Protein AF-A0A3L7S9Y6-F1 (afdb_monomer)

Nearest PDB structures (foldseek):
  5yhj-assembly3_B  TM=2.006E-01  e=3.283E+00  Exiguobacterium sp. AT1b

Structure (mmCIF, N/CA/C/O backbone):
data_AF-A0A3L7S9Y6-F1
#
_entry.id   AF-A0A3L7S9Y6-F1
#
loop_
_atom_site.group_PDB
_atom_site.id
_atom_site.type_symbol
_atom_site.label_atom_id
_atom_site.label_alt_id
_atom_site.label_comp_id
_atom_site.label_asym_id
_atom_site.label_entity_id
_atom_site.label_seq_id
_atom_site.pdbx_PDB_ins_code
_atom_site.Cartn_x
_atom_site.Cartn_y
_atom_site.Cartn_z
_atom_site.occupancy
_atom_site.B_iso_or_equiv
_atom_site.auth_seq_id
_atom_site.auth_comp_id
_atom_site.auth_asym_id
_atom_site.auth_atom_id
_atom_site.pdbx_PDB_model_num
ATOM 1 N N . MET A 1 1 ? 1.798 26.324 -40.124 1.00 35.78 1 MET A N 1
ATOM 2 C CA . MET A 1 1 ? 3.173 26.110 -39.622 1.00 35.78 1 MET A CA 1
ATOM 3 C C . MET A 1 1 ? 3.590 27.311 -38.788 1.00 35.78 1 MET A C 1
ATOM 5 O O . MET A 1 1 ? 3.974 28.330 -39.343 1.00 35.78 1 MET A O 1
ATOM 9 N N . ARG A 1 2 ? 3.425 27.235 -37.464 1.00 26.97 2 ARG A N 1
ATOM 10 C CA . ARG A 1 2 ? 3.984 28.208 -36.516 1.00 26.97 2 ARG A CA 1
ATOM 11 C C . ARG A 1 2 ? 5.085 27.487 -35.744 1.00 26.97 2 ARG A C 1
ATOM 13 O O . ARG A 1 2 ? 4.822 26.443 -35.160 1.00 26.97 2 ARG A O 1
ATOM 20 N N . MET A 1 3 ? 6.304 28.012 -35.828 1.00 28.44 3 MET A N 1
ATOM 21 C CA . MET A 1 3 ? 7.451 27.554 -35.048 1.00 28.44 3 MET A CA 1
ATOM 22 C C . MET A 1 3 ? 7.281 27.958 -33.578 1.00 28.44 3 MET A C 1
ATOM 24 O O . MET A 1 3 ? 6.786 29.046 -33.280 1.00 28.44 3 MET A O 1
ATOM 28 N N . ASN A 1 4 ? 7.676 27.049 -32.689 1.00 31.88 4 ASN A N 1
ATOM 29 C CA . ASN A 1 4 ? 7.602 27.158 -31.233 1.00 31.88 4 ASN A CA 1
ATOM 30 C C . ASN A 1 4 ? 8.774 28.027 -30.696 1.00 31.88 4 ASN A C 1
ATOM 32 O O . ASN A 1 4 ? 9.878 27.919 -31.230 1.00 31.88 4 ASN A O 1
ATOM 36 N N . PRO A 1 5 ? 8.596 28.871 -29.659 1.00 37.41 5 PRO A N 1
ATOM 37 C CA . PRO A 1 5 ? 9.524 29.958 -29.310 1.00 37.41 5 PRO A CA 1
ATOM 38 C C . PRO A 1 5 ? 10.652 29.589 -28.317 1.00 37.41 5 PRO A C 1
ATOM 40 O O . PRO A 1 5 ? 11.289 30.475 -27.750 1.00 37.41 5 PRO A O 1
ATOM 43 N N . THR A 1 6 ? 10.941 28.307 -28.083 1.00 41.50 6 THR A N 1
ATOM 44 C CA . THR A 1 6 ? 11.921 27.870 -27.064 1.00 41.50 6 THR A CA 1
ATOM 45 C C . THR A 1 6 ? 13.363 27.755 -27.570 1.00 41.50 6 THR A C 1
ATOM 47 O O . THR A 1 6 ? 14.294 27.776 -26.765 1.00 41.50 6 THR A O 1
ATOM 50 N N . SER A 1 7 ? 13.590 27.733 -28.887 1.00 39.91 7 SER A N 1
ATOM 51 C CA . SER A 1 7 ? 14.940 27.699 -29.478 1.00 39.91 7 SER A CA 1
ATOM 52 C C . SER A 1 7 ? 15.683 29.041 -29.399 1.00 39.91 7 SER A C 1
ATOM 54 O O . SER A 1 7 ? 16.900 29.087 -29.572 1.00 39.91 7 SER A O 1
ATOM 56 N N . ASP A 1 8 ? 14.973 30.137 -29.119 1.00 43.19 8 ASP A N 1
ATOM 57 C CA . ASP A 1 8 ? 15.518 31.497 -29.196 1.00 43.19 8 ASP A CA 1
ATOM 58 C C . ASP A 1 8 ? 16.109 31.989 -27.855 1.00 43.19 8 ASP A C 1
ATOM 60 O O . ASP A 1 8 ? 16.916 32.916 -27.817 1.00 43.19 8 ASP A O 1
ATOM 64 N N . LEU A 1 9 ? 15.787 31.335 -26.729 1.00 42.03 9 LEU A N 1
ATOM 65 C CA . LEU A 1 9 ? 16.342 31.685 -25.410 1.00 42.03 9 LEU A CA 1
ATOM 66 C C . LEU A 1 9 ? 17.759 31.128 -25.196 1.00 42.03 9 LEU A C 1
ATOM 68 O O . LEU A 1 9 ? 18.621 31.821 -24.653 1.00 42.03 9 LEU A O 1
ATOM 72 N N . VAL A 1 10 ? 18.024 29.913 -25.684 1.00 44.59 10 VAL A N 1
ATOM 73 C CA . VAL A 1 10 ? 19.332 29.244 -25.560 1.00 44.59 10 VAL A CA 1
ATOM 74 C C . VAL A 1 10 ? 20.379 29.924 -26.451 1.00 44.59 10 VAL A C 1
ATOM 76 O O . VAL A 1 10 ? 21.492 30.209 -26.004 1.00 44.59 10 VAL A O 1
ATOM 79 N N . ALA A 1 11 ? 19.997 30.312 -27.673 1.00 45.06 11 ALA A N 1
ATOM 80 C CA . ALA A 1 11 ? 20.862 31.062 -28.584 1.00 45.06 11 ALA A CA 1
ATOM 81 C C . ALA A 1 11 ? 21.240 32.455 -28.033 1.00 45.06 11 ALA A C 1
ATOM 83 O O . ALA A 1 11 ? 22.389 32.893 -28.156 1.00 45.06 11 ALA A O 1
ATOM 84 N N . ARG A 1 12 ? 20.308 33.139 -27.349 1.00 45.25 12 ARG A N 1
ATOM 85 C CA . ARG A 1 12 ? 20.535 34.474 -26.761 1.00 45.25 12 ARG A CA 1
ATOM 86 C C . ARG A 1 12 ? 21.432 34.454 -25.516 1.00 45.25 12 ARG A C 1
ATOM 88 O O . ARG A 1 12 ? 22.177 35.411 -25.293 1.00 45.25 12 ARG A O 1
ATOM 95 N N . LEU A 1 13 ? 21.411 33.375 -24.728 1.00 45.78 13 LEU A N 1
ATOM 96 C CA . LEU A 1 13 ? 22.311 33.174 -23.580 1.00 45.78 13 LEU A CA 1
ATOM 97 C C . LEU A 1 13 ? 23.755 32.866 -24.017 1.00 45.78 13 LEU A C 1
ATOM 99 O O . LEU A 1 13 ? 24.699 33.388 -23.419 1.00 45.78 13 LEU A O 1
ATOM 103 N N . CYS A 1 14 ? 23.934 32.107 -25.104 1.00 45.25 14 CYS A N 1
ATOM 104 C CA . CYS A 1 14 ? 25.250 31.831 -25.688 1.00 45.25 14 CYS A CA 1
ATOM 105 C C . CYS A 1 14 ? 25.898 33.073 -26.329 1.00 45.25 14 CYS A C 1
ATOM 107 O O . CYS A 1 14 ? 27.092 33.304 -26.131 1.00 45.25 14 CYS A O 1
ATOM 109 N N . TRP A 1 15 ? 25.135 33.931 -27.018 1.00 44.12 15 TRP A N 1
ATOM 110 C CA . TRP A 1 15 ? 25.693 35.147 -27.637 1.00 44.12 15 TRP A CA 1
ATOM 111 C C . TRP A 1 15 ? 26.084 36.215 -26.598 1.00 44.12 15 TRP A C 1
ATOM 113 O O . TRP A 1 15 ? 27.118 36.875 -26.726 1.00 44.12 15 TRP A O 1
ATOM 123 N N . ARG A 1 16 ? 25.325 36.344 -25.499 1.00 43.69 16 ARG A N 1
ATOM 124 C CA . ARG A 1 16 ? 25.662 37.268 -24.399 1.00 43.69 16 ARG A CA 1
ATOM 125 C C . ARG A 1 16 ? 27.013 36.958 -23.745 1.00 43.69 16 ARG A C 1
ATOM 127 O O . ARG A 1 16 ? 27.710 37.893 -23.360 1.00 43.69 16 ARG A O 1
ATOM 134 N N . ARG A 1 17 ? 27.418 35.683 -23.668 1.00 47.59 17 ARG A N 1
ATOM 135 C CA . ARG A 1 17 ? 28.743 35.283 -23.153 1.00 47.59 17 ARG A CA 1
ATOM 136 C C . ARG A 1 17 ? 29.891 35.665 -24.093 1.00 47.59 17 ARG A C 1
ATOM 138 O O . ARG A 1 17 ? 30.939 36.062 -23.600 1.00 47.59 17 ARG A O 1
ATOM 145 N N . LEU A 1 18 ? 29.680 35.628 -25.409 1.00 45.03 18 LEU A N 1
ATOM 146 C CA . LEU A 1 18 ? 30.677 36.043 -26.407 1.00 45.03 18 LEU A CA 1
ATOM 147 C C . LEU A 1 18 ? 30.878 37.571 -26.450 1.00 45.03 18 LEU A C 1
ATOM 149 O O . LEU A 1 18 ? 32.007 38.032 -26.576 1.00 45.03 18 LEU A O 1
ATOM 153 N N . LEU A 1 19 ? 29.818 38.366 -26.257 1.00 40.06 19 LEU A N 1
ATOM 154 C CA . LEU A 1 19 ? 29.904 39.839 -26.221 1.00 40.06 19 LEU A CA 1
ATOM 155 C C . LEU A 1 19 ? 30.495 40.399 -24.914 1.00 40.06 19 LEU A C 1
ATOM 157 O O . LEU A 1 19 ? 31.109 41.469 -24.916 1.00 40.06 19 LEU A O 1
ATOM 161 N N . MET A 1 20 ? 30.355 39.675 -23.800 1.00 38.38 20 MET A N 1
ATOM 162 C CA . MET A 1 20 ? 30.899 40.087 -22.498 1.00 38.38 20 MET A CA 1
ATOM 163 C C . MET A 1 20 ? 32.434 39.982 -22.438 1.00 38.38 20 MET A C 1
ATOM 165 O O . MET A 1 20 ? 33.064 40.685 -21.654 1.00 38.38 20 MET A O 1
ATOM 169 N N . TRP A 1 21 ? 33.044 39.166 -23.307 1.00 42.41 21 TRP A N 1
ATOM 170 C CA . TRP A 1 21 ? 34.502 39.036 -23.425 1.00 42.41 21 TRP A CA 1
ATOM 171 C C . TRP A 1 21 ? 35.139 40.147 -24.272 1.00 42.41 21 TRP A C 1
ATOM 173 O O . TRP A 1 21 ? 36.288 40.508 -24.040 1.00 42.41 21 TRP A O 1
ATOM 183 N N . SER A 1 22 ? 34.387 40.774 -25.181 1.00 40.03 22 SER A N 1
ATOM 184 C CA . SER A 1 22 ? 34.856 41.939 -25.949 1.00 40.03 22 SER A CA 1
ATOM 185 C C . SER A 1 22 ? 34.855 43.261 -25.162 1.00 40.03 22 SER A C 1
ATOM 187 O O . SER A 1 22 ? 35.551 44.193 -25.553 1.00 40.03 22 SER A O 1
ATOM 189 N N . LEU A 1 23 ? 34.126 43.357 -24.042 1.00 37.78 23 LEU A N 1
ATOM 190 C CA . LEU A 1 23 ? 34.050 44.576 -23.215 1.00 37.78 23 LEU A CA 1
ATOM 191 C C . LEU A 1 23 ? 35.080 44.630 -22.073 1.00 37.78 23 LEU A C 1
ATOM 193 O O . LEU A 1 23 ? 35.352 45.708 -21.551 1.00 37.78 23 LEU A O 1
ATOM 197 N N . ILE A 1 24 ? 35.702 43.503 -21.714 1.00 40.28 24 ILE A N 1
ATOM 198 C CA . ILE A 1 24 ? 36.736 43.451 -20.662 1.00 40.28 24 ILE A CA 1
ATOM 199 C C . ILE A 1 24 ? 38.117 43.880 -21.200 1.00 40.28 24 ILE A C 1
ATOM 201 O O . ILE A 1 24 ? 38.981 44.293 -20.432 1.00 40.28 24 ILE A O 1
ATOM 205 N N . ALA A 1 25 ? 38.308 43.917 -22.522 1.00 39.16 25 ALA A N 1
ATOM 206 C CA . ALA A 1 25 ? 39.548 44.392 -23.144 1.00 39.16 25 ALA A CA 1
ATOM 207 C C . ALA A 1 25 ? 39.765 45.924 -23.068 1.00 39.16 25 ALA A C 1
ATOM 209 O O . ALA A 1 25 ? 40.816 46.401 -23.489 1.00 39.16 25 ALA A O 1
ATOM 210 N N . ALA A 1 26 ? 38.813 46.705 -22.536 1.00 45.84 26 ALA A N 1
ATOM 211 C CA . ALA A 1 26 ? 38.890 48.173 -22.507 1.00 45.84 26 ALA A CA 1
ATOM 212 C C . ALA A 1 26 ? 39.155 48.793 -21.120 1.00 45.84 26 ALA A C 1
ATOM 214 O O . ALA A 1 26 ? 39.286 50.012 -21.022 1.00 45.84 26 ALA A O 1
ATOM 215 N N . ILE A 1 27 ? 39.267 48.004 -20.045 1.00 46.78 27 ILE A N 1
ATOM 216 C CA . ILE A 1 27 ? 39.585 48.530 -18.707 1.00 46.78 27 ILE A CA 1
ATOM 217 C C . ILE A 1 27 ? 40.810 47.792 -18.176 1.00 46.78 27 ILE A C 1
ATOM 219 O O . ILE A 1 27 ? 40.736 46.645 -17.744 1.00 46.78 27 ILE A O 1
ATOM 223 N N . GLY A 1 28 ? 41.958 48.466 -18.251 1.00 43.06 28 GLY A N 1
ATOM 224 C CA . GLY A 1 28 ? 43.256 47.965 -17.815 1.00 43.06 28 GLY A CA 1
ATOM 225 C C . GLY A 1 28 ? 43.322 47.722 -16.310 1.00 43.06 28 GLY A C 1
ATOM 226 O O . GLY A 1 28 ? 43.801 48.568 -15.561 1.00 43.06 28 GLY A O 1
ATOM 227 N N . ILE A 1 29 ? 42.903 46.535 -15.878 1.00 43.75 29 ILE A N 1
ATOM 228 C CA . ILE A 1 29 ? 43.299 45.957 -14.596 1.00 43.75 29 ILE A CA 1
ATOM 229 C C . ILE A 1 29 ? 43.938 44.607 -14.906 1.00 43.75 29 ILE A C 1
ATOM 231 O O . ILE A 1 29 ? 43.264 43.607 -15.145 1.00 43.75 29 ILE A O 1
ATOM 235 N N . ALA A 1 30 ? 45.269 44.598 -14.935 1.00 43.41 30 ALA A N 1
ATOM 236 C CA . ALA A 1 30 ? 46.061 43.385 -15.028 1.00 43.41 30 ALA A CA 1
ATOM 237 C C . ALA A 1 30 ? 45.921 42.586 -13.722 1.00 43.41 30 ALA A C 1
ATOM 239 O O . ALA A 1 30 ? 46.678 42.785 -12.775 1.00 43.41 30 ALA A O 1
ATOM 240 N N . VAL A 1 31 ? 44.948 41.676 -13.667 1.00 42.34 31 VAL A N 1
ATOM 241 C CA . VAL A 1 31 ? 44.981 40.541 -12.737 1.00 42.34 31 VAL A CA 1
ATOM 242 C C . VAL A 1 31 ? 45.580 39.364 -13.510 1.00 42.34 31 VAL A C 1
ATOM 244 O O . VAL A 1 31 ? 45.063 39.033 -14.582 1.00 42.34 31 VAL A O 1
ATOM 247 N N . PRO A 1 32 ? 46.670 38.734 -13.036 1.00 39.72 32 PRO A N 1
ATOM 248 C CA . PRO A 1 32 ? 47.328 37.660 -13.771 1.00 39.72 32 PRO A CA 1
ATOM 249 C C . PRO A 1 32 ? 46.360 36.482 -13.936 1.00 39.72 32 PRO A C 1
ATOM 251 O O . PRO A 1 32 ? 46.077 35.739 -13.001 1.00 39.72 32 PRO A O 1
ATOM 254 N N . SER A 1 33 ? 45.841 36.309 -15.152 1.00 41.88 33 SER A N 1
ATOM 255 C CA . SER A 1 33 ? 44.816 35.316 -15.506 1.00 41.88 33 SER A CA 1
ATOM 256 C C . SER A 1 33 ? 45.360 33.880 -15.642 1.00 41.88 33 SER A C 1
ATOM 258 O O . SER A 1 33 ? 44.719 33.031 -16.248 1.00 41.88 33 SER A O 1
ATOM 260 N N . GLY A 1 34 ? 46.542 33.588 -15.088 1.00 41.41 34 GLY A N 1
ATOM 261 C CA . GLY A 1 34 ? 47.220 32.293 -15.231 1.00 41.41 34 GLY A CA 1
ATOM 262 C C . GLY A 1 34 ? 46.903 31.253 -14.150 1.00 41.41 34 GLY A C 1
ATOM 263 O O . GLY A 1 34 ? 47.288 30.100 -14.303 1.00 41.41 34 GLY A O 1
ATOM 264 N N . MET A 1 35 ? 46.225 31.620 -13.055 1.00 38.75 35 MET A N 1
ATOM 265 C CA . MET A 1 35 ? 46.114 30.735 -11.880 1.00 38.75 35 MET A CA 1
ATOM 266 C C . MET A 1 35 ? 44.853 29.854 -11.844 1.00 38.75 35 MET A C 1
ATOM 268 O O . MET A 1 35 ? 44.887 28.791 -11.237 1.00 38.75 35 MET A O 1
ATOM 272 N N . PHE A 1 36 ? 43.758 30.235 -12.513 1.00 40.50 36 PHE A N 1
ATOM 273 C CA . PHE A 1 36 ? 42.481 29.507 -12.406 1.00 40.50 36 PHE A CA 1
ATOM 274 C C . PHE A 1 36 ? 42.288 28.385 -13.442 1.00 40.50 36 PHE A C 1
ATOM 276 O O . PHE A 1 36 ? 41.558 27.440 -13.167 1.00 40.50 36 PHE A O 1
ATOM 283 N N . VAL A 1 37 ? 42.966 28.432 -14.596 1.00 40.09 37 VAL A N 1
ATOM 284 C CA . VAL A 1 37 ? 42.868 27.375 -15.630 1.00 40.09 37 VAL A CA 1
ATOM 285 C C . VAL A 1 37 ? 43.693 26.134 -15.255 1.00 40.09 37 VAL A C 1
ATOM 287 O O . VAL A 1 37 ? 43.313 25.015 -15.585 1.00 40.09 37 VAL A O 1
ATOM 290 N N . ASN A 1 38 ? 44.785 26.309 -14.503 1.00 49.97 38 ASN A N 1
ATOM 291 C CA . ASN A 1 38 ? 45.705 25.218 -14.167 1.00 49.97 38 ASN A CA 1
ATOM 292 C C . ASN A 1 38 ? 45.172 24.263 -13.084 1.00 49.97 38 ASN A C 1
ATOM 294 O O . ASN A 1 38 ? 45.523 23.092 -13.083 1.00 49.97 38 ASN A O 1
ATOM 298 N N . VAL A 1 39 ? 44.309 24.732 -12.175 1.00 51.16 39 VAL A N 1
ATOM 299 C CA . VAL A 1 39 ? 43.845 23.925 -11.028 1.00 51.16 39 VAL A CA 1
ATOM 300 C C . VAL A 1 39 ? 42.870 22.821 -11.452 1.00 51.16 39 VAL A C 1
ATOM 302 O O . VAL A 1 39 ? 42.955 21.704 -10.953 1.00 51.16 39 VAL A O 1
ATOM 305 N N . GLN A 1 40 ? 41.967 23.098 -12.398 1.00 55.56 40 GLN A N 1
ATOM 306 C CA . GLN A 1 40 ? 40.968 22.116 -12.848 1.00 55.56 40 GLN A CA 1
ATOM 307 C C . GLN A 1 40 ? 41.560 21.038 -13.763 1.00 55.56 40 GLN A C 1
ATOM 309 O O . GLN A 1 40 ? 41.163 19.877 -13.670 1.00 55.56 40 GLN A O 1
ATOM 314 N N . ALA A 1 41 ? 42.515 21.405 -14.622 1.00 58.19 41 ALA A N 1
ATOM 315 C CA . ALA A 1 41 ? 43.235 20.445 -15.456 1.00 58.19 41 ALA A CA 1
ATOM 316 C C . ALA A 1 41 ? 44.076 19.486 -14.592 1.00 58.19 41 ALA A C 1
ATOM 318 O O . ALA A 1 41 ? 44.000 18.274 -14.778 1.00 58.19 41 ALA A O 1
ATOM 319 N N . ASP A 1 42 ? 44.776 20.022 -13.586 1.00 63.78 42 ASP A N 1
ATOM 320 C CA . ASP A 1 42 ? 45.610 19.256 -12.652 1.00 63.78 42 ASP A CA 1
ATOM 321 C C . ASP A 1 42 ? 44.775 18.324 -11.743 1.00 63.78 42 ASP A C 1
ATOM 323 O O . ASP A 1 42 ? 45.173 17.201 -11.434 1.00 63.78 42 ASP A O 1
ATOM 327 N N . GLU A 1 43 ? 43.564 18.729 -11.341 1.00 71.44 43 GLU A N 1
ATOM 328 C CA . GLU A 1 43 ? 42.650 17.862 -10.583 1.00 71.44 43 GLU A CA 1
ATOM 329 C C . GLU A 1 43 ? 42.056 16.729 -11.441 1.00 71.44 43 GLU A C 1
ATOM 331 O O . GLU A 1 43 ? 41.919 15.594 -10.973 1.00 71.44 43 GLU A O 1
ATOM 336 N N . HIS A 1 44 ? 41.714 17.012 -12.701 1.00 76.75 44 HIS A N 1
ATOM 337 C CA . HIS A 1 44 ? 41.204 16.005 -13.630 1.00 76.75 44 HIS A CA 1
ATOM 338 C C . HIS A 1 44 ? 42.272 14.960 -13.970 1.00 76.75 44 HIS A C 1
ATOM 340 O O . HIS A 1 44 ? 41.994 13.762 -13.920 1.00 76.75 44 HIS A O 1
ATOM 346 N N . GLU A 1 45 ? 43.502 15.398 -14.236 1.00 78.69 45 GLU A N 1
ATOM 347 C CA . GLU A 1 45 ? 44.636 14.517 -14.516 1.00 78.69 45 GLU A CA 1
ATOM 348 C C . GLU A 1 45 ? 44.918 13.572 -13.338 1.00 78.69 45 GLU A C 1
ATOM 350 O O . GLU A 1 45 ? 45.023 12.359 -13.526 1.00 78.69 45 GLU A O 1
ATOM 355 N N . LYS A 1 46 ? 44.898 14.087 -12.100 1.00 84.81 46 LYS A N 1
ATOM 356 C CA . LYS A 1 46 ? 45.031 13.266 -10.880 1.00 84.81 46 LYS A CA 1
ATOM 357 C C . LYS A 1 46 ? 43.914 12.233 -10.729 1.00 84.81 46 LYS A C 1
ATOM 359 O O . LYS A 1 46 ? 44.176 11.098 -10.329 1.00 84.81 46 LYS A O 1
ATOM 364 N N . LYS A 1 47 ? 42.669 12.603 -11.045 1.00 83.81 47 LYS A N 1
ATOM 365 C CA . LYS A 1 47 ? 41.516 11.688 -11.003 1.00 83.81 47 LYS A CA 1
ATOM 366 C C . LYS A 1 47 ? 41.637 10.581 -12.052 1.00 83.81 47 LYS A C 1
ATOM 368 O O . LYS A 1 47 ? 41.392 9.419 -11.734 1.00 83.81 47 LYS A O 1
ATOM 373 N N . VAL A 1 48 ? 42.058 10.920 -13.270 1.00 85.56 48 VAL A N 1
ATOM 374 C CA . VAL A 1 48 ? 42.310 9.949 -14.347 1.00 85.56 48 VAL A CA 1
ATOM 375 C C . VAL A 1 48 ? 43.434 8.992 -13.958 1.00 85.56 48 VAL A C 1
ATOM 377 O O . VAL A 1 48 ? 43.282 7.782 -14.108 1.00 85.56 48 VAL A O 1
ATOM 380 N N . GLU A 1 49 ? 44.523 9.497 -13.385 1.00 89.06 49 GLU A N 1
ATOM 381 C CA . GLU A 1 49 ? 45.650 8.661 -12.968 1.00 89.06 49 GLU A CA 1
ATOM 382 C C . GLU A 1 49 ? 45.278 7.712 -11.818 1.00 89.06 49 GLU A C 1
ATOM 384 O O . GLU A 1 49 ? 45.600 6.523 -11.841 1.00 89.06 49 GLU A O 1
ATOM 389 N N . SER A 1 50 ? 44.494 8.190 -10.847 1.00 89.50 50 SER A N 1
ATOM 390 C CA . SER A 1 50 ? 43.948 7.339 -9.784 1.00 89.50 50 SER A CA 1
ATOM 391 C C . SER A 1 50 ? 43.021 6.243 -10.326 1.00 89.50 50 SER A C 1
ATOM 393 O O . SER A 1 50 ? 43.032 5.116 -9.816 1.00 89.50 50 SER A O 1
ATOM 395 N N . TRP A 1 51 ? 42.233 6.549 -11.359 1.00 91.06 51 TRP A N 1
ATOM 396 C CA . TRP A 1 51 ? 41.338 5.589 -12.001 1.00 91.06 51 TRP A CA 1
ATOM 397 C C . TRP A 1 51 ? 42.107 4.500 -12.765 1.00 91.06 51 TRP A C 1
ATOM 399 O O . TRP A 1 51 ? 41.791 3.316 -12.619 1.00 91.06 51 TRP A O 1
ATOM 409 N N . LYS A 1 52 ? 43.168 4.875 -13.498 1.00 92.75 52 LYS A N 1
ATOM 410 C CA . LYS A 1 52 ? 44.092 3.936 -14.166 1.00 92.75 52 LYS A CA 1
ATOM 411 C C . LYS A 1 52 ? 44.762 3.000 -13.170 1.00 92.75 52 LYS A C 1
ATOM 413 O O . LYS A 1 52 ? 44.754 1.788 -13.358 1.00 92.75 52 LYS A O 1
ATOM 418 N N . LYS A 1 53 ? 45.281 3.551 -12.074 1.00 93.19 53 LYS A N 1
ATOM 419 C CA . LYS A 1 53 ? 45.922 2.760 -11.023 1.00 93.19 53 LYS A CA 1
ATOM 420 C C . LYS A 1 53 ? 44.958 1.738 -10.416 1.00 93.19 53 LYS A C 1
ATOM 422 O O . LYS A 1 53 ? 45.308 0.578 -10.230 1.00 93.19 53 LYS A O 1
ATOM 427 N N . THR A 1 54 ? 43.713 2.149 -10.170 1.00 92.56 54 THR A N 1
ATOM 428 C CA . THR A 1 54 ? 42.671 1.248 -9.653 1.00 92.56 54 THR A CA 1
ATOM 429 C C . THR A 1 54 ? 42.354 0.119 -10.637 1.00 92.56 54 THR A C 1
ATOM 431 O O . THR A 1 54 ? 42.151 -1.018 -10.206 1.00 92.56 54 THR A O 1
ATOM 434 N N . TYR A 1 55 ? 42.346 0.406 -11.943 1.00 93.50 55 TYR A N 1
ATOM 435 C CA . TYR A 1 55 ? 42.189 -0.621 -12.970 1.00 93.50 55 TYR A CA 1
ATOM 436 C C . TYR A 1 55 ? 43.287 -1.680 -12.868 1.00 93.50 55 TYR A C 1
ATOM 438 O O . TYR A 1 55 ? 42.986 -2.862 -12.734 1.00 93.50 55 TYR A O 1
ATOM 446 N N . GLU A 1 56 ? 44.546 -1.252 -12.882 1.00 94.62 56 GLU A N 1
ATOM 447 C CA . GLU A 1 56 ? 45.704 -2.149 -12.903 1.00 94.62 56 GLU A CA 1
ATOM 448 C C . GLU A 1 56 ? 45.817 -2.984 -11.623 1.00 94.62 56 GLU A C 1
ATOM 450 O O . GLU A 1 56 ? 46.099 -4.178 -11.685 1.00 94.62 56 GLU A O 1
ATOM 455 N N . GLU A 1 57 ? 45.547 -2.386 -10.461 1.00 93.19 57 GLU A N 1
ATOM 456 C CA . GLU A 1 57 ? 45.702 -3.056 -9.167 1.00 93.19 57 GLU A CA 1
ATOM 457 C C . GLU A 1 57 ? 44.529 -3.974 -8.806 1.00 93.19 57 GLU A C 1
ATOM 459 O O . GLU A 1 57 ? 44.725 -4.977 -8.118 1.00 93.19 57 GLU A O 1
ATOM 464 N N . LYS A 1 58 ? 43.300 -3.622 -9.209 1.00 92.06 58 LYS A N 1
ATOM 465 C CA . LYS A 1 58 ? 42.082 -4.282 -8.703 1.00 92.06 58 LYS A CA 1
ATOM 466 C C . LYS A 1 58 ? 41.234 -4.933 -9.782 1.00 92.06 58 LYS A C 1
ATOM 468 O O . LYS A 1 58 ? 40.655 -5.984 -9.530 1.00 92.06 58 LYS A O 1
ATOM 473 N N . ILE A 1 59 ? 41.137 -4.334 -10.966 1.00 93.69 59 ILE A N 1
ATOM 474 C CA . ILE A 1 59 ? 40.205 -4.789 -12.006 1.00 93.69 59 ILE A CA 1
ATOM 475 C C . ILE A 1 59 ? 40.876 -5.752 -12.976 1.00 93.69 59 ILE A C 1
ATOM 477 O O . ILE A 1 59 ? 40.327 -6.819 -13.246 1.00 93.69 59 ILE A O 1
ATOM 481 N N . LEU A 1 60 ? 42.076 -5.424 -13.451 1.00 92.81 60 LEU A N 1
ATOM 482 C CA . LEU A 1 60 ? 42.839 -6.261 -14.369 1.00 92.81 60 LEU A CA 1
ATOM 483 C C . LEU A 1 60 ? 43.052 -7.689 -13.822 1.00 92.81 60 LEU A C 1
ATOM 485 O O . LEU A 1 60 ? 42.757 -8.627 -14.563 1.00 92.81 60 LEU A O 1
ATOM 489 N N . PRO A 1 61 ? 43.392 -7.911 -12.532 1.00 93.19 61 PRO A N 1
ATOM 490 C CA . PRO A 1 61 ? 43.494 -9.266 -11.982 1.00 93.19 61 PRO A CA 1
ATOM 491 C C . PRO A 1 61 ? 42.176 -10.054 -12.029 1.00 93.19 61 PRO A C 1
ATOM 493 O O . PRO A 1 61 ? 42.174 -11.263 -12.258 1.00 93.19 61 PRO A O 1
ATOM 496 N N . ILE A 1 62 ? 41.035 -9.383 -11.831 1.00 91.06 62 ILE A N 1
ATOM 497 C CA . ILE A 1 62 ? 39.709 -10.014 -11.921 1.00 91.06 62 ILE A CA 1
ATOM 498 C C . ILE A 1 62 ? 39.420 -10.402 -13.374 1.00 91.06 62 ILE A C 1
ATOM 500 O O . ILE A 1 62 ? 38.976 -11.520 -13.636 1.00 91.06 62 ILE A O 1
ATOM 504 N N . VAL A 1 63 ? 39.701 -9.501 -14.318 1.00 89.94 63 VAL A N 1
ATOM 505 C CA . VAL A 1 63 ? 39.508 -9.717 -15.759 1.00 89.94 63 VAL A CA 1
ATOM 506 C C . VAL A 1 63 ? 40.356 -10.887 -16.251 1.00 89.94 63 VAL A C 1
ATOM 508 O O . VAL A 1 63 ? 39.852 -11.763 -16.956 1.00 89.94 63 VAL A O 1
ATOM 511 N N . GLU A 1 64 ? 41.619 -10.953 -15.837 1.00 89.31 64 GLU A N 1
ATOM 512 C CA . GLU A 1 64 ? 42.523 -12.051 -16.178 1.00 89.31 64 GLU A CA 1
ATOM 513 C C . GLU A 1 64 ? 42.064 -13.387 -15.594 1.00 89.31 64 GLU A C 1
ATOM 515 O O . GLU A 1 64 ? 42.096 -14.403 -16.286 1.00 89.31 64 GLU A O 1
ATOM 520 N N . ALA A 1 65 ? 41.575 -13.386 -14.353 1.00 87.12 65 ALA A N 1
ATOM 521 C CA . ALA A 1 65 ? 41.136 -14.602 -13.681 1.00 87.12 65 ALA A CA 1
ATOM 522 C C . ALA A 1 65 ? 39.767 -15.120 -14.154 1.00 87.12 65 ALA A C 1
ATOM 524 O O . ALA A 1 65 ? 39.500 -16.317 -14.034 1.00 87.12 65 ALA A O 1
ATOM 525 N N . ARG A 1 66 ? 38.867 -14.239 -14.615 1.00 86.75 66 ARG A N 1
ATOM 526 C CA . ARG A 1 66 ? 37.441 -14.570 -14.821 1.00 86.75 66 ARG A CA 1
ATOM 527 C C . ARG A 1 66 ? 36.925 -14.357 -16.239 1.00 86.75 66 ARG A C 1
ATOM 529 O O . ARG A 1 66 ? 35.970 -15.023 -16.620 1.00 86.75 66 ARG A O 1
ATOM 536 N N . CYS A 1 67 ? 37.532 -13.465 -17.017 1.00 86.25 67 CYS A N 1
ATOM 537 C CA . CYS A 1 67 ? 36.997 -13.058 -18.320 1.00 86.25 67 CYS A CA 1
ATOM 538 C C . CYS A 1 67 ? 37.851 -13.572 -19.486 1.00 86.25 67 CYS A C 1
ATOM 540 O O . CYS A 1 67 ? 37.325 -14.015 -20.505 1.00 86.25 67 CYS A O 1
ATOM 542 N N . VAL A 1 68 ? 39.176 -13.555 -19.330 1.00 86.50 68 VAL A N 1
ATOM 543 C CA . VAL A 1 68 ? 40.136 -13.864 -20.405 1.00 86.50 68 VAL A CA 1
ATOM 544 C C . VAL A 1 68 ? 40.005 -15.288 -20.954 1.00 86.50 68 VAL A C 1
ATOM 546 O O . VAL A 1 68 ? 40.302 -15.502 -22.124 1.00 86.50 68 VAL A O 1
ATOM 549 N N . GLN A 1 69 ? 39.511 -16.245 -20.164 1.00 81.38 69 GLN A N 1
ATOM 550 C CA . GLN A 1 69 ? 39.337 -17.631 -20.611 1.00 81.38 69 GLN A CA 1
ATOM 551 C C . GLN A 1 69 ? 38.438 -17.762 -21.858 1.00 81.38 69 GLN A C 1
ATOM 553 O O . GLN A 1 69 ? 38.688 -18.644 -22.676 1.00 81.38 69 GLN A O 1
ATOM 558 N N . CYS A 1 70 ? 37.426 -16.897 -22.010 1.00 82.25 70 CYS A N 1
ATOM 559 C CA . CYS A 1 70 ? 36.464 -16.935 -23.128 1.00 82.25 70 CYS A CA 1
ATOM 560 C C . CYS A 1 70 ? 36.574 -15.719 -24.071 1.00 82.25 70 CYS A C 1
ATOM 562 O O . CYS A 1 70 ? 35.970 -15.686 -25.138 1.00 82.25 70 CYS A O 1
ATOM 564 N N . HIS A 1 71 ? 37.348 -14.704 -23.685 1.00 86.56 71 HIS A N 1
ATOM 565 C CA . HIS A 1 71 ? 37.415 -13.404 -24.359 1.00 86.56 71 HIS A CA 1
ATOM 566 C C . HIS A 1 71 ? 38.863 -13.008 -24.700 1.00 86.56 71 HIS A C 1
ATOM 568 O O . HIS A 1 71 ? 39.260 -11.854 -24.525 1.00 86.56 71 HIS A O 1
ATOM 574 N N . ARG A 1 72 ? 39.682 -13.980 -25.128 1.00 81.81 72 ARG A N 1
ATOM 575 C CA . ARG A 1 72 ? 41.042 -13.768 -25.653 1.00 81.81 72 ARG A CA 1
ATOM 576 C C . ARG A 1 72 ? 41.414 -14.875 -26.652 1.00 81.81 72 ARG A C 1
ATOM 578 O O . ARG A 1 72 ? 41.206 -16.052 -26.370 1.00 81.81 72 ARG A O 1
ATOM 585 N N . GLY A 1 73 ? 42.035 -14.511 -27.777 1.00 71.69 73 GLY A N 1
ATOM 586 C CA . GLY A 1 73 ? 42.598 -15.459 -28.756 1.00 71.69 73 GLY A CA 1
ATOM 587 C C . GLY A 1 73 ? 41.598 -15.992 -29.793 1.00 71.69 73 GLY A C 1
ATOM 588 O O . GLY A 1 73 ? 40.656 -15.305 -30.161 1.00 71.69 73 GLY A O 1
ATOM 589 N N . ASP A 1 74 ? 41.800 -17.219 -30.283 1.00 59.97 74 ASP A N 1
ATOM 590 C CA . ASP A 1 74 ? 41.068 -17.757 -31.450 1.00 59.97 74 ASP A CA 1
ATOM 591 C C . ASP A 1 74 ? 39.615 -18.193 -31.156 1.00 59.97 74 ASP A C 1
ATOM 593 O O . ASP A 1 74 ? 38.873 -18.556 -32.068 1.00 59.97 74 ASP A O 1
ATOM 597 N N . LYS A 1 75 ? 39.190 -18.164 -29.886 1.00 58.97 75 LYS A N 1
ATOM 598 C CA . LYS A 1 75 ? 37.823 -18.481 -29.433 1.00 58.97 75 LYS A CA 1
ATOM 599 C C . LYS A 1 75 ? 37.221 -17.302 -28.667 1.00 58.97 75 LYS A C 1
ATOM 601 O O . LYS A 1 75 ? 36.937 -17.416 -27.481 1.00 58.97 75 LYS A O 1
ATOM 606 N N . ILE A 1 76 ? 37.085 -16.157 -29.331 1.00 68.94 76 ILE A N 1
ATOM 607 C CA . ILE A 1 76 ? 36.413 -14.989 -28.751 1.00 68.94 76 ILE A CA 1
ATOM 608 C C . ILE A 1 76 ? 34.900 -15.204 -28.798 1.00 68.94 76 ILE A C 1
ATOM 610 O O . ILE A 1 76 ? 34.295 -15.195 -29.871 1.00 68.94 76 ILE A O 1
ATOM 614 N N . GLU A 1 77 ? 34.277 -15.346 -27.632 1.00 63.69 77 GLU A N 1
ATOM 615 C CA . GLU A 1 77 ? 32.822 -15.299 -27.513 1.00 63.69 77 GLU A CA 1
ATOM 616 C C . GLU A 1 77 ? 32.333 -13.838 -27.515 1.00 63.69 77 GLU A C 1
ATOM 618 O O . GLU A 1 77 ? 32.932 -12.952 -26.901 1.00 63.69 77 GLU A O 1
ATOM 623 N N . GLY A 1 78 ? 31.254 -13.554 -28.252 1.00 63.34 78 GLY A N 1
ATOM 624 C CA . GLY A 1 78 ? 30.636 -12.220 -28.292 1.00 63.34 78 GLY A CA 1
ATOM 625 C C . GLY A 1 78 ? 31.489 -11.102 -28.912 1.00 63.34 78 GLY A C 1
ATOM 626 O O . GLY A 1 78 ? 31.243 -9.936 -28.612 1.00 63.34 78 GLY A O 1
ATOM 627 N N . GLU A 1 79 ? 32.490 -11.441 -29.736 1.00 71.62 79 GLU A N 1
ATOM 628 C CA . GLU A 1 79 ? 33.371 -10.501 -30.465 1.00 71.62 79 GLU A CA 1
ATOM 629 C C . GLU A 1 79 ? 34.130 -9.488 -29.578 1.00 71.62 79 GLU A C 1
ATOM 631 O O . GLU A 1 79 ? 34.642 -8.471 -30.054 1.00 71.62 79 GLU A O 1
ATOM 636 N N . PHE A 1 80 ? 34.248 -9.771 -28.277 1.00 81.31 80 PHE A N 1
ATOM 637 C CA . PHE A 1 80 ? 34.910 -8.900 -27.311 1.00 81.31 80 PHE A CA 1
ATOM 638 C C . PHE A 1 80 ? 36.214 -9.515 -26.799 1.00 81.31 80 PHE A C 1
ATOM 640 O O . PHE A 1 80 ? 36.209 -10.615 -26.251 1.00 81.31 80 PHE A O 1
ATOM 647 N N . ASP A 1 81 ? 37.326 -8.792 -26.951 1.00 86.25 81 ASP A N 1
ATOM 648 C CA . ASP A 1 81 ? 38.669 -9.267 -26.600 1.00 86.25 81 ASP A CA 1
ATOM 649 C C . ASP A 1 81 ? 39.307 -8.385 -25.519 1.00 86.25 81 ASP A C 1
ATOM 651 O O . ASP A 1 81 ? 39.704 -7.247 -25.786 1.00 86.25 81 ASP A O 1
ATOM 655 N N . PHE A 1 82 ? 39.442 -8.924 -24.302 1.00 86.19 82 PHE A N 1
ATOM 656 C CA . PHE A 1 82 ? 40.097 -8.223 -23.190 1.00 86.19 82 PHE A CA 1
ATOM 657 C C . PHE A 1 82 ? 41.619 -8.125 -23.363 1.00 86.19 82 PHE A C 1
ATOM 659 O O . PHE A 1 82 ? 42.263 -7.342 -22.668 1.00 86.19 82 PHE A O 1
ATOM 666 N N . GLY A 1 83 ? 42.220 -8.875 -24.295 1.00 82.19 83 GLY A N 1
ATOM 667 C CA . GLY A 1 83 ? 43.632 -8.741 -24.667 1.00 82.19 83 GLY A CA 1
ATOM 668 C C . GLY A 1 83 ? 44.001 -7.353 -25.199 1.00 82.19 83 GLY A C 1
ATOM 669 O O . GLY A 1 83 ? 45.167 -6.971 -25.145 1.00 82.19 83 GLY A O 1
ATOM 670 N N . LYS A 1 84 ? 43.012 -6.567 -25.639 1.00 85.56 84 LYS A N 1
ATOM 671 C CA . LYS A 1 84 ? 43.190 -5.188 -26.116 1.00 85.56 84 LYS A CA 1
ATOM 672 C C . LYS A 1 84 ? 43.380 -4.163 -24.993 1.00 85.56 84 LYS A C 1
ATOM 674 O O . LYS A 1 84 ? 43.719 -3.021 -25.294 1.00 85.56 84 LYS A O 1
ATOM 679 N N . PHE A 1 85 ? 43.192 -4.554 -23.728 1.00 89.75 85 PHE A N 1
ATOM 680 C CA . PHE A 1 85 ? 43.225 -3.638 -22.582 1.00 89.75 85 PHE A CA 1
ATOM 681 C C . PHE A 1 85 ? 44.288 -4.013 -21.526 1.00 89.75 85 PHE A C 1
ATOM 683 O O . PHE A 1 85 ? 43.948 -4.263 -20.369 1.00 89.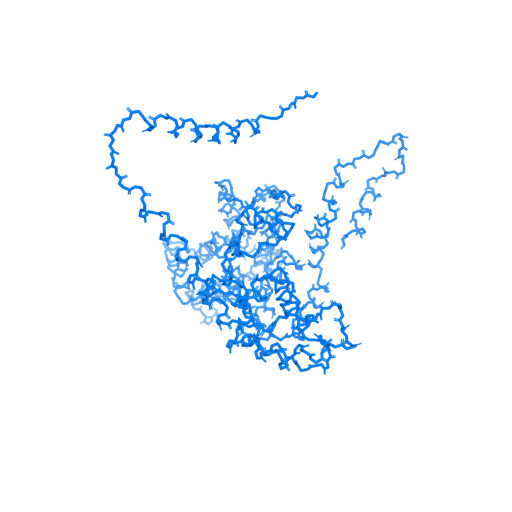75 85 PHE A O 1
ATOM 690 N N . PRO A 1 86 ? 45.585 -4.092 -21.874 1.00 88.31 86 PRO A N 1
ATOM 691 C CA . PRO A 1 86 ? 46.615 -4.593 -20.960 1.00 88.31 86 PRO A CA 1
ATOM 692 C C . PRO A 1 86 ? 46.999 -3.625 -19.825 1.00 88.31 86 PRO A C 1
ATOM 694 O O . PRO A 1 86 ? 47.765 -4.011 -18.949 1.00 88.31 86 PRO A O 1
ATOM 697 N N . ASN A 1 87 ? 46.540 -2.370 -19.841 1.00 91.25 87 ASN A N 1
ATOM 698 C CA . ASN A 1 87 ? 46.923 -1.352 -18.853 1.00 91.25 87 ASN A CA 1
ATOM 699 C C . ASN A 1 87 ? 45.835 -0.284 -18.649 1.00 91.25 87 ASN A C 1
ATOM 701 O O . ASN A 1 87 ? 44.865 -0.205 -19.408 1.00 91.25 87 ASN A O 1
ATOM 705 N N . GLY A 1 88 ? 46.008 0.569 -17.640 1.00 87.50 88 GLY A N 1
ATOM 706 C CA . GLY A 1 88 ? 45.046 1.610 -17.291 1.00 87.50 88 GLY A CA 1
ATOM 707 C C . GLY A 1 88 ? 44.782 2.594 -18.428 1.00 87.50 88 GLY A C 1
ATOM 708 O O . GLY A 1 88 ? 43.641 3.008 -18.616 1.00 87.50 88 GLY A O 1
ATOM 709 N N . GLN A 1 89 ? 45.793 2.924 -19.239 1.00 87.81 89 GLN A N 1
ATOM 710 C CA . GLN A 1 89 ? 45.614 3.832 -20.377 1.00 87.81 89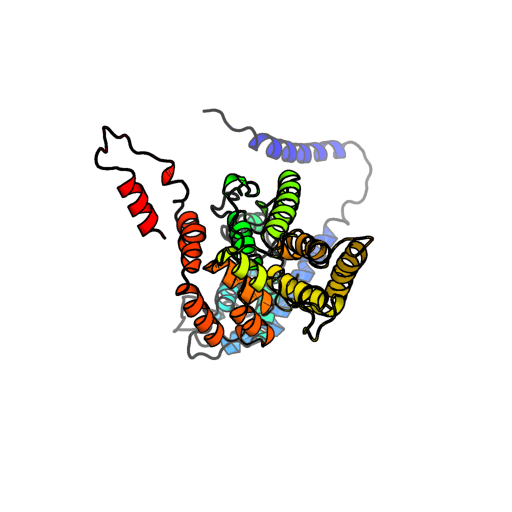 GLN A CA 1
ATOM 711 C C . GLN A 1 89 ? 44.661 3.241 -21.422 1.00 87.81 89 GLN A C 1
ATOM 713 O O . GLN A 1 89 ? 43.688 3.885 -21.801 1.00 87.81 89 GLN A O 1
ATOM 718 N N . SER A 1 90 ? 44.874 1.982 -21.806 1.00 89.44 90 SER A N 1
ATOM 719 C CA . SER A 1 90 ? 43.983 1.285 -22.738 1.00 89.44 90 SER A CA 1
ATOM 720 C C . SER A 1 90 ? 42.552 1.138 -22.204 1.00 89.44 90 SER A C 1
ATOM 722 O O . SER A 1 90 ? 41.603 1.105 -22.985 1.00 89.44 90 SER A O 1
ATOM 724 N N . ALA A 1 91 ? 42.373 1.095 -20.878 1.00 86.38 91 ALA A N 1
ATOM 725 C CA . ALA A 1 91 ? 41.052 1.101 -20.261 1.00 86.38 91 ALA A CA 1
ATOM 726 C C . ALA A 1 91 ? 40.371 2.478 -20.332 1.00 86.38 91 ALA A C 1
ATOM 728 O O . ALA A 1 91 ? 39.166 2.541 -20.577 1.00 86.38 91 ALA A O 1
ATOM 729 N N . VAL A 1 92 ? 41.129 3.571 -20.171 1.00 85.62 92 VAL A N 1
ATOM 730 C CA . VAL A 1 92 ? 40.620 4.947 -20.321 1.00 85.62 92 VAL A CA 1
ATOM 731 C C . VAL A 1 92 ? 40.141 5.182 -21.750 1.00 85.62 92 VAL A C 1
ATOM 733 O O . VAL A 1 92 ? 39.029 5.668 -21.955 1.00 85.62 92 VAL A O 1
ATOM 736 N N . ASP A 1 93 ? 40.957 4.787 -22.728 1.00 83.88 93 ASP A N 1
ATOM 737 C CA . ASP A 1 93 ? 40.677 4.983 -24.154 1.00 83.88 93 ASP A CA 1
ATOM 738 C C . ASP A 1 93 ? 39.443 4.186 -24.619 1.00 83.88 93 ASP A C 1
ATOM 740 O O . ASP A 1 93 ? 38.791 4.540 -25.600 1.00 83.88 93 ASP A O 1
ATOM 744 N N . ALA A 1 94 ? 39.095 3.123 -23.888 1.00 84.62 94 ALA A N 1
ATOM 745 C CA . ALA A 1 94 ? 37.983 2.227 -24.180 1.00 84.62 94 ALA A CA 1
ATOM 746 C C . ALA A 1 94 ? 36.856 2.299 -23.140 1.00 84.62 94 ALA A C 1
ATOM 748 O O . ALA A 1 94 ? 36.154 1.312 -22.918 1.00 84.62 94 ALA A O 1
ATOM 749 N N . GLY A 1 95 ? 36.662 3.442 -22.482 1.00 81.19 95 GLY A N 1
ATOM 750 C CA . GLY A 1 95 ? 35.705 3.544 -21.379 1.00 81.19 95 GLY A CA 1
ATOM 751 C C . GLY A 1 95 ? 34.270 3.097 -21.723 1.00 81.19 95 GLY A C 1
ATOM 752 O O . GLY A 1 95 ? 33.615 2.470 -20.893 1.00 81.19 95 GLY A O 1
ATOM 753 N N . ASP A 1 96 ? 33.807 3.312 -22.956 1.00 77.75 96 ASP A N 1
ATOM 754 C CA . ASP A 1 96 ? 32.468 2.889 -23.413 1.00 77.75 96 ASP A CA 1
ATOM 755 C C . ASP A 1 96 ? 32.365 1.358 -23.567 1.00 77.75 96 ASP A C 1
ATOM 757 O O . ASP A 1 96 ? 31.302 0.747 -23.426 1.00 77.75 96 ASP A O 1
ATOM 761 N N . ALA A 1 97 ? 33.490 0.693 -23.840 1.00 82.94 97 ALA A N 1
ATOM 762 C CA . ALA A 1 97 ? 33.571 -0.761 -23.821 1.00 82.94 97 ALA A CA 1
ATOM 763 C C . ALA A 1 97 ? 33.420 -1.294 -22.388 1.00 82.94 97 ALA A C 1
ATOM 765 O O . ALA A 1 97 ? 32.661 -2.237 -22.163 1.00 82.94 97 ALA A O 1
ATOM 766 N N . TRP A 1 98 ? 34.075 -0.653 -21.417 1.00 86.25 98 TRP A N 1
ATOM 767 C CA . TRP A 1 98 ? 33.994 -1.025 -20.001 1.00 86.25 98 TRP A CA 1
ATOM 768 C C . TRP A 1 98 ? 32.609 -0.800 -19.391 1.00 86.25 98 TRP A C 1
ATOM 770 O O . TRP A 1 98 ? 32.180 -1.592 -18.551 1.00 86.25 98 TRP A O 1
ATOM 780 N N . GLU A 1 99 ? 31.866 0.199 -19.864 1.00 80.75 99 GLU A N 1
ATOM 781 C CA . GLU A 1 99 ? 30.471 0.407 -19.473 1.00 80.75 99 GLU A CA 1
ATOM 782 C C . GLU A 1 99 ? 29.563 -0.752 -19.918 1.00 80.75 99 GLU A C 1
ATOM 784 O O . GLU A 1 99 ? 28.791 -1.290 -19.118 1.00 80.75 99 GLU A O 1
ATOM 789 N N . ARG A 1 100 ? 29.720 -1.226 -21.162 1.00 81.69 100 ARG A N 1
ATOM 790 C CA . ARG A 1 100 ? 28.996 -2.410 -21.658 1.00 81.69 100 ARG A CA 1
ATOM 791 C C . ARG A 1 100 ? 29.357 -3.673 -20.881 1.00 81.69 100 ARG A C 1
ATOM 793 O O . ARG A 1 100 ? 28.469 -4.460 -20.557 1.00 81.69 100 ARG A O 1
ATOM 800 N N . VAL A 1 101 ? 30.634 -3.860 -20.541 1.00 86.56 101 VAL A N 1
ATOM 801 C CA . VAL A 1 101 ? 31.078 -4.996 -19.714 1.00 86.56 101 VAL A CA 1
ATOM 802 C C . VAL A 1 101 ? 30.427 -4.940 -18.328 1.00 86.56 101 VAL A C 1
ATOM 804 O O . VAL A 1 101 ? 29.857 -5.935 -17.878 1.00 86.56 101 VAL A O 1
ATOM 807 N N . ALA A 1 102 ? 30.423 -3.773 -17.675 1.00 83.25 102 ALA A N 1
ATOM 808 C CA . ALA A 1 102 ? 29.759 -3.594 -16.384 1.00 83.25 102 ALA A CA 1
ATOM 809 C C . ALA A 1 102 ? 28.254 -3.891 -16.453 1.00 83.25 102 ALA A C 1
ATOM 811 O O . ALA A 1 102 ? 27.711 -4.488 -15.522 1.00 83.25 102 ALA A O 1
ATOM 812 N N . LYS A 1 103 ? 27.582 -3.531 -17.555 1.00 76.69 103 LYS A N 1
ATOM 813 C CA . LYS A 1 103 ? 26.162 -3.842 -1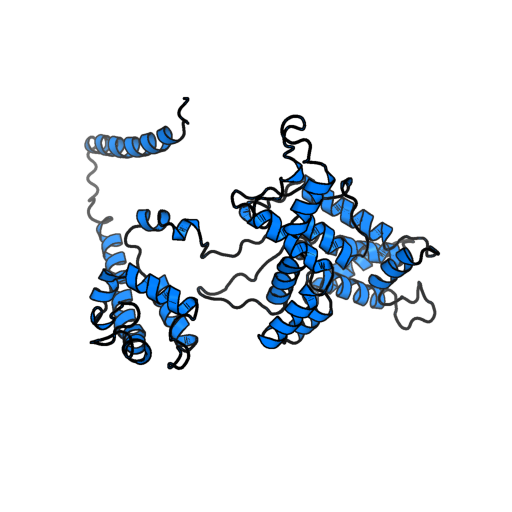7.783 1.00 76.69 103 LYS A CA 1
ATOM 814 C C . LYS A 1 103 ? 25.901 -5.350 -17.821 1.00 76.69 103 LYS A C 1
ATOM 816 O O . LYS A 1 103 ? 25.028 -5.822 -17.098 1.00 76.69 103 LYS A O 1
ATOM 821 N N . ARG A 1 104 ? 26.690 -6.113 -18.587 1.00 83.56 104 ARG A N 1
ATOM 822 C CA . ARG A 1 104 ? 26.558 -7.583 -18.678 1.00 83.56 104 ARG A CA 1
ATOM 823 C C . ARG A 1 104 ? 26.796 -8.276 -17.330 1.00 83.56 104 ARG A C 1
ATOM 825 O O . ARG A 1 104 ? 26.075 -9.209 -16.982 1.00 83.56 104 ARG A O 1
ATOM 832 N N . ILE A 1 105 ? 27.759 -7.785 -16.543 1.00 84.50 105 ILE A N 1
ATOM 833 C CA . ILE A 1 105 ? 28.021 -8.276 -15.177 1.00 84.50 105 ILE A CA 1
ATOM 834 C C . ILE A 1 105 ? 26.835 -7.971 -14.249 1.00 84.50 105 ILE A C 1
ATOM 836 O O . ILE A 1 105 ? 26.416 -8.835 -13.481 1.00 84.50 105 ILE A O 1
ATOM 840 N N . ARG A 1 106 ? 26.261 -6.762 -14.336 1.00 77.31 106 ARG A N 1
ATOM 841 C CA . ARG A 1 106 ? 25.129 -6.327 -13.499 1.00 77.31 106 ARG A CA 1
ATOM 842 C C . ARG A 1 106 ? 23.864 -7.142 -13.751 1.00 77.31 106 ARG A C 1
ATOM 844 O O . ARG A 1 106 ? 23.154 -7.469 -12.807 1.00 77.31 106 ARG A O 1
ATOM 851 N N . LEU A 1 107 ? 23.598 -7.472 -15.012 1.00 77.62 107 LEU A N 1
ATOM 852 C CA . LEU A 1 107 ? 22.452 -8.285 -15.424 1.00 77.62 107 LEU A CA 1
ATOM 853 C C . LEU A 1 107 ? 22.659 -9.789 -15.174 1.00 77.62 107 LEU A C 1
ATOM 855 O O . LEU A 1 107 ? 21.781 -10.582 -15.494 1.00 77.62 107 LEU A O 1
ATOM 859 N N . ASN A 1 108 ? 23.801 -10.189 -14.595 1.00 78.25 108 ASN A N 1
ATOM 860 C CA . ASN A 1 108 ? 24.211 -11.586 -14.425 1.00 78.25 108 ASN A CA 1
ATOM 861 C C . ASN A 1 108 ? 24.206 -12.391 -15.741 1.00 78.25 108 ASN A C 1
ATOM 863 O O . ASN A 1 108 ? 24.054 -13.609 -15.724 1.00 78.25 108 ASN A O 1
ATOM 867 N N . GLU A 1 109 ? 24.393 -11.722 -16.881 1.00 81.31 109 GLU A N 1
ATOM 868 C CA . GLU A 1 109 ? 24.525 -12.373 -18.192 1.00 81.31 109 GLU A CA 1
ATOM 869 C C . GLU A 1 109 ? 25.938 -12.934 -18.395 1.00 81.31 109 GLU A C 1
ATOM 871 O O . GLU A 1 109 ? 26.140 -13.852 -19.186 1.00 81.31 109 GLU A O 1
ATOM 876 N N . MET A 1 110 ? 26.916 -12.373 -17.676 1.00 84.56 110 MET A N 1
ATOM 877 C CA . MET A 1 110 ? 28.306 -12.815 -17.664 1.00 84.56 110 MET A CA 1
ATOM 878 C C . MET A 1 110 ? 28.787 -13.001 -16.219 1.00 84.56 110 MET A C 1
ATOM 880 O O . MET A 1 110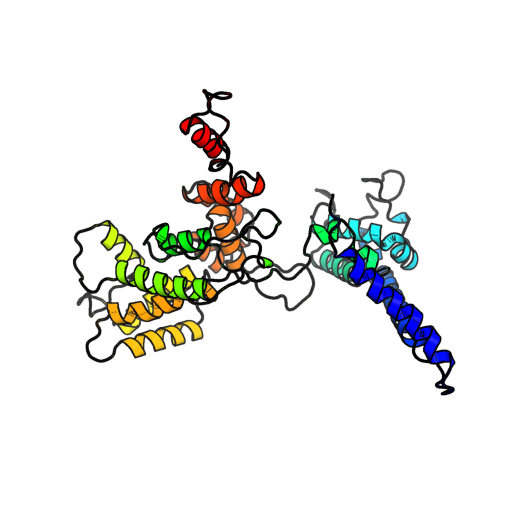 ? 28.565 -12.108 -15.393 1.00 84.56 110 MET A O 1
ATOM 884 N N . PRO A 1 111 ? 29.508 -14.092 -15.899 1.00 82.62 111 PRO A N 1
ATOM 885 C CA . PRO A 1 111 ? 29.902 -15.203 -16.784 1.00 82.62 111 PRO A CA 1
ATOM 886 C C . PRO A 1 111 ? 28.733 -16.141 -17.170 1.00 82.62 111 PRO A C 1
ATOM 888 O O . PRO A 1 111 ? 27.756 -16.209 -16.424 1.00 82.62 111 PRO A O 1
ATOM 891 N N . PRO A 1 112 ? 28.821 -16.881 -18.296 1.00 77.38 112 PRO A N 1
ATOM 892 C CA . PRO A 1 112 ? 27.777 -17.815 -18.723 1.00 77.38 112 PRO A CA 1
ATOM 893 C C . PRO A 1 112 ? 27.591 -18.970 -17.729 1.00 77.38 112 PRO A C 1
ATOM 895 O O . PRO A 1 112 ? 28.474 -19.279 -16.921 1.00 77.38 112 PRO A O 1
ATOM 898 N N . GLN A 1 113 ? 26.436 -19.640 -17.804 1.00 73.25 113 GLN A N 1
ATOM 899 C CA . GLN A 1 113 ? 26.136 -20.782 -16.938 1.00 73.25 113 GLN A CA 1
ATOM 900 C C . GLN A 1 113 ? 27.211 -21.873 -17.064 1.00 73.25 113 GLN A C 1
ATOM 902 O O . GLN A 1 113 ? 27.536 -22.318 -18.161 1.00 73.25 113 GLN A O 1
ATOM 907 N N . GLY A 1 114 ? 27.751 -22.311 -15.922 1.00 71.31 114 GLY A N 1
ATOM 908 C CA . GLY A 1 114 ? 28.810 -23.326 -15.848 1.00 71.31 114 GLY A CA 1
ATOM 909 C C . GLY A 1 114 ? 30.239 -22.775 -15.756 1.00 71.31 114 GLY A C 1
ATOM 910 O O . GLY A 1 114 ? 31.153 -23.546 -15.469 1.00 71.31 114 GLY A O 1
ATOM 911 N N . SER A 1 115 ? 30.440 -21.463 -15.921 1.00 77.12 115 SER A N 1
ATOM 912 C CA . SER A 1 115 ? 31.741 -20.806 -15.734 1.00 77.12 115 SER A CA 1
ATOM 913 C C . SER A 1 115 ? 31.943 -20.298 -14.297 1.00 77.12 115 SER A C 1
ATOM 915 O O . SER A 1 115 ? 30.966 -20.062 -13.580 1.00 77.12 115 SER A O 1
ATOM 917 N N . PRO A 1 116 ? 33.196 -20.095 -13.839 1.00 74.88 116 PRO A N 1
ATOM 918 C CA . PRO A 1 116 ? 33.461 -19.532 -12.517 1.00 74.88 116 PRO A CA 1
ATOM 919 C C . PRO A 1 116 ? 32.854 -18.129 -12.368 1.00 74.88 116 PRO A C 1
ATOM 921 O O . PRO A 1 116 ? 33.316 -17.179 -12.996 1.00 74.88 116 PRO A O 1
ATOM 924 N N . GLY A 1 117 ? 31.830 -18.000 -11.522 1.00 79.19 117 GLY A N 1
ATOM 925 C CA . GLY A 1 117 ? 31.144 -16.734 -11.269 1.00 79.19 117 GLY A CA 1
ATOM 926 C C . GLY A 1 117 ? 32.026 -15.676 -10.592 1.00 79.19 117 GLY A C 1
ATOM 927 O O . GLY A 1 117 ? 33.039 -15.979 -9.955 1.00 79.19 117 GLY A O 1
ATOM 928 N N . LEU A 1 118 ? 31.606 -14.417 -10.709 1.00 84.06 118 LEU A N 1
ATOM 929 C CA . LEU A 1 118 ? 32.136 -13.309 -9.911 1.00 84.06 118 LEU A CA 1
ATOM 930 C C . LEU A 1 118 ? 31.484 -13.322 -8.525 1.00 84.06 118 LEU A C 1
ATOM 932 O O . LEU A 1 118 ? 30.263 -13.463 -8.433 1.00 84.06 118 LEU A O 1
ATOM 936 N N . SER A 1 119 ? 32.270 -13.138 -7.461 1.00 84.00 119 SER A N 1
ATOM 937 C CA . SER A 1 119 ? 31.704 -12.905 -6.126 1.00 84.00 119 SER A CA 1
ATOM 938 C C . SER A 1 119 ? 31.044 -11.526 -6.044 1.00 84.00 119 SER A C 1
ATOM 940 O O . SER A 1 119 ? 31.389 -10.622 -6.808 1.00 84.00 119 SER A O 1
ATOM 942 N N . ASP A 1 120 ? 30.134 -11.332 -5.091 1.00 78.00 120 ASP A N 1
ATOM 943 C CA . ASP A 1 120 ? 29.465 -10.037 -4.898 1.00 78.00 120 ASP A CA 1
ATOM 944 C C . ASP A 1 120 ? 30.462 -8.907 -4.610 1.00 78.00 120 ASP A C 1
ATOM 946 O O . ASP A 1 120 ? 30.304 -7.794 -5.110 1.00 78.00 120 ASP A O 1
ATOM 950 N N . GLU A 1 121 ? 31.557 -9.208 -3.906 1.00 81.06 121 GLU A N 1
ATOM 951 C CA . GLU A 1 121 ? 32.637 -8.245 -3.675 1.00 81.06 121 GLU A CA 1
ATOM 952 C C . GLU A 1 121 ? 33.370 -7.879 -4.974 1.00 81.06 121 GLU A C 1
ATOM 954 O O . GLU A 1 121 ? 33.646 -6.706 -5.217 1.00 81.06 121 GLU A O 1
ATOM 959 N N . GLN A 1 122 ? 33.630 -8.848 -5.860 1.00 85.25 122 GLN A N 1
ATOM 960 C CA . GLN A 1 122 ? 34.244 -8.583 -7.168 1.00 85.25 122 GLN A CA 1
ATOM 961 C C . GLN A 1 122 ? 33.321 -7.754 -8.068 1.00 85.25 122 GLN A C 1
ATOM 963 O O . GLN A 1 122 ? 33.779 -6.803 -8.703 1.00 85.25 122 GLN A O 1
ATOM 968 N N . LYS A 1 123 ? 32.017 -8.063 -8.088 1.00 82.38 123 LYS A N 1
ATOM 969 C CA . LYS A 1 123 ? 31.010 -7.263 -8.804 1.00 82.38 123 LYS A CA 1
ATOM 970 C C . LYS A 1 123 ? 30.962 -5.837 -8.255 1.00 82.38 123 LYS A C 1
ATOM 972 O O . LYS A 1 123 ? 31.018 -4.878 -9.022 1.00 82.38 123 LYS A O 1
ATOM 977 N N . GLY A 1 124 ? 30.934 -5.690 -6.930 1.00 80.69 124 GLY A N 1
ATOM 978 C CA . GLY A 1 124 ? 30.953 -4.396 -6.253 1.00 80.69 124 GLY A CA 1
ATOM 979 C C . GLY A 1 124 ? 32.194 -3.568 -6.594 1.00 80.69 124 GLY A C 1
ATOM 980 O O . GLY A 1 124 ? 32.072 -2.388 -6.916 1.00 80.69 124 GLY A O 1
ATOM 981 N N . GLN A 1 125 ? 33.382 -4.179 -6.589 1.00 83.62 125 GLN A N 1
ATOM 982 C CA . GLN A 1 125 ? 34.630 -3.518 -6.990 1.00 83.62 125 GLN A CA 1
ATOM 983 C C . GLN A 1 125 ? 34.592 -3.049 -8.446 1.00 83.62 125 GLN A C 1
ATOM 985 O O . GLN A 1 125 ? 34.974 -1.913 -8.729 1.00 83.62 125 GLN A O 1
ATOM 990 N N . PHE A 1 126 ? 34.082 -3.888 -9.347 1.00 84.12 126 PHE A N 1
ATOM 991 C CA . PHE A 1 126 ? 33.961 -3.568 -10.765 1.00 84.12 126 PHE A CA 1
ATOM 992 C C . PHE A 1 126 ? 33.020 -2.384 -11.008 1.00 84.12 126 PHE A C 1
ATOM 994 O O . PHE A 1 126 ? 33.374 -1.439 -11.711 1.00 84.12 126 PHE A O 1
ATOM 1001 N N . HIS A 1 127 ? 31.842 -2.394 -10.377 1.00 81.56 127 HIS A N 1
ATOM 1002 C CA . HIS A 1 127 ? 30.869 -1.310 -10.503 1.00 81.56 127 HIS A CA 1
ATOM 1003 C C . HIS A 1 127 ? 31.390 0.004 -9.917 1.00 81.56 127 HIS A C 1
ATOM 1005 O O . HIS A 1 127 ? 31.363 1.013 -10.613 1.00 81.56 127 HIS A O 1
ATOM 1011 N N . ARG A 1 128 ? 31.967 -0.013 -8.706 1.00 83.12 128 ARG A N 1
ATOM 1012 C CA . ARG A 1 128 ? 32.557 1.190 -8.086 1.00 83.12 128 ARG A CA 1
ATOM 1013 C C . ARG A 1 128 ? 33.667 1.804 -8.939 1.00 83.12 128 ARG A C 1
ATOM 1015 O O . ARG A 1 128 ? 33.802 3.024 -8.989 1.00 83.12 128 ARG A O 1
ATOM 1022 N N . TRP A 1 129 ? 34.469 0.981 -9.611 1.00 88.62 129 TRP A N 1
ATOM 1023 C CA . TRP A 1 129 ? 35.515 1.481 -10.497 1.00 88.62 129 TRP A CA 1
ATOM 1024 C C . TRP A 1 129 ? 34.931 2.135 -11.757 1.00 88.62 129 TRP A C 1
ATOM 1026 O O . TRP A 1 129 ? 35.296 3.269 -12.063 1.00 88.62 129 TRP A O 1
ATOM 1036 N N . VAL A 1 130 ? 33.976 1.494 -12.442 1.00 86.38 130 VAL A N 1
ATOM 1037 C CA . VAL A 1 130 ? 33.324 2.092 -13.624 1.00 86.38 130 VAL A CA 1
ATOM 1038 C C . VAL A 1 130 ? 32.563 3.371 -13.261 1.00 86.38 130 VAL A C 1
ATOM 1040 O O . VAL A 1 130 ? 32.710 4.374 -13.953 1.00 86.38 130 VAL A O 1
ATOM 1043 N N . ASP A 1 131 ? 31.833 3.376 -12.143 1.00 78.69 131 ASP A N 1
ATOM 1044 C CA . ASP A 1 131 ? 31.062 4.538 -11.679 1.00 78.69 131 ASP A CA 1
ATOM 1045 C C . ASP A 1 131 ? 31.962 5.706 -11.216 1.00 78.69 131 ASP A C 1
ATOM 1047 O O . ASP A 1 131 ? 31.526 6.854 -11.206 1.00 78.69 131 ASP A O 1
ATOM 1051 N N . SER A 1 132 ? 33.231 5.450 -10.868 1.00 82.81 132 SER A N 1
ATOM 1052 C CA . SER A 1 132 ? 34.204 6.497 -10.502 1.00 82.81 132 SER A CA 1
ATOM 1053 C C . SER A 1 132 ? 35.017 7.043 -11.687 1.00 82.81 132 SER A C 1
ATOM 1055 O O . SER A 1 132 ? 35.944 7.831 -11.481 1.00 82.81 132 SER A O 1
ATOM 1057 N N . ARG A 1 133 ? 34.682 6.653 -12.930 1.00 83.94 133 ARG A N 1
ATOM 1058 C CA . ARG A 1 133 ? 35.328 7.154 -14.156 1.00 83.94 133 ARG A CA 1
ATOM 1059 C C . ARG A 1 133 ? 35.197 8.684 -14.248 1.00 83.94 133 ARG A C 1
ATOM 1061 O O . ARG A 1 133 ? 34.081 9.200 -14.241 1.00 83.94 133 ARG A O 1
ATOM 1068 N N . PRO A 1 134 ? 36.306 9.432 -14.391 1.00 79.25 134 PRO A N 1
ATOM 1069 C CA . PRO A 1 134 ? 36.246 10.879 -14.592 1.00 79.25 134 PRO A CA 1
ATOM 1070 C C . PRO A 1 134 ? 35.499 11.236 -15.888 1.00 79.25 134 PRO A C 1
ATOM 1072 O O . PRO A 1 134 ? 35.791 10.676 -16.945 1.00 79.25 134 PRO A O 1
ATOM 1075 N N . ASN A 1 135 ? 34.547 12.174 -15.810 1.00 66.69 135 ASN A N 1
ATOM 1076 C CA . ASN A 1 135 ? 33.724 12.603 -16.948 1.00 66.69 135 ASN A CA 1
ATOM 1077 C C . ASN A 1 135 ? 34.593 13.080 -18.123 1.00 66.69 135 ASN A C 1
ATOM 1079 O O . ASN A 1 135 ? 35.401 13.992 -17.949 1.00 66.69 135 ASN A O 1
ATOM 1083 N N . GLN A 1 136 ? 34.392 12.509 -19.315 1.00 59.75 136 GLN A N 1
ATOM 1084 C CA . GLN A 1 136 ? 35.108 12.929 -20.529 1.00 59.75 136 GLN A CA 1
ATOM 1085 C C . GLN A 1 136 ? 34.304 13.862 -21.442 1.00 59.75 136 GLN A C 1
ATOM 1087 O O . GLN A 1 136 ? 34.909 14.547 -22.257 1.00 59.75 136 GLN A O 1
ATOM 1092 N N . ASP A 1 137 ? 32.979 13.960 -21.295 1.00 58.44 137 ASP A N 1
ATOM 1093 C CA . ASP A 1 137 ? 32.171 14.945 -22.025 1.00 58.44 137 ASP A CA 1
ATOM 1094 C C . ASP A 1 137 ? 30.752 15.009 -21.428 1.00 58.44 137 ASP A C 1
ATOM 1096 O O . ASP A 1 137 ? 29.903 14.168 -21.731 1.00 58.44 137 ASP A O 1
ATOM 1100 N N . LEU A 1 138 ? 30.478 15.983 -20.550 1.00 51.38 138 LEU A N 1
ATOM 1101 C CA . LEU A 1 138 ? 29.157 16.134 -19.910 1.00 51.38 138 LEU A CA 1
ATOM 1102 C C . LEU A 1 138 ? 28.015 16.248 -20.939 1.00 51.38 138 LEU A C 1
ATOM 1104 O O . LEU A 1 138 ? 26.893 15.836 -20.661 1.00 51.38 138 LEU A O 1
ATOM 1108 N N . CYS A 1 139 ? 28.295 16.765 -22.139 1.00 53.09 139 CYS A N 1
ATOM 1109 C CA . CYS A 1 139 ? 27.296 16.930 -23.194 1.00 53.09 139 CYS A CA 1
ATOM 1110 C C . CYS A 1 139 ? 26.895 15.607 -23.866 1.00 53.09 139 CYS A C 1
ATOM 1112 O O . CYS A 1 139 ? 25.750 15.476 -24.286 1.00 53.09 139 CYS A O 1
ATOM 1114 N N . LYS A 1 140 ? 27.789 14.609 -23.940 1.00 52.34 140 LYS A N 1
ATOM 1115 C CA . LYS A 1 140 ? 27.438 13.255 -24.417 1.00 52.34 140 LYS A CA 1
ATOM 1116 C C . LYS A 1 140 ? 26.758 12.427 -23.333 1.00 52.34 140 LYS A C 1
ATOM 1118 O O . LYS A 1 140 ? 25.905 11.602 -23.635 1.00 52.34 140 LYS A O 1
ATOM 1123 N N . GLN A 1 141 ? 27.109 12.696 -22.078 1.00 48.94 141 GLN A N 1
ATOM 1124 C CA . GLN A 1 141 ? 26.535 12.057 -20.898 1.00 48.94 141 GLN A CA 1
ATOM 1125 C C . GLN A 1 141 ? 25.064 12.441 -20.669 1.00 48.94 141 GLN A C 1
ATOM 1127 O O . GLN A 1 141 ? 24.358 11.696 -20.015 1.00 48.94 141 GLN A O 1
ATOM 1132 N N . LEU A 1 142 ? 24.597 13.574 -21.208 1.00 47.66 142 LEU A N 1
ATOM 1133 C CA . LEU A 1 142 ? 23.191 14.007 -21.159 1.00 47.66 142 LEU A CA 1
ATOM 1134 C C . LEU A 1 142 ? 22.378 13.605 -22.406 1.00 47.66 142 LEU A C 1
ATOM 1136 O O . LEU A 1 142 ? 21.181 13.876 -22.464 1.00 47.66 142 LEU A O 1
ATOM 1140 N N . ALA A 1 143 ? 23.026 13.036 -23.427 1.00 39.59 143 ALA A N 1
ATOM 1141 C CA . ALA A 1 143 ? 22.451 12.842 -24.758 1.00 39.59 143 ALA A CA 1
ATOM 1142 C C . ALA A 1 143 ? 22.677 11.426 -25.319 1.00 39.59 143 ALA A C 1
ATOM 1144 O O . ALA A 1 143 ? 22.716 11.250 -26.537 1.00 39.59 143 ALA A O 1
ATOM 1145 N N . SER A 1 144 ? 22.841 10.415 -24.461 1.00 52.84 144 SER A N 1
ATOM 1146 C CA . SER A 1 144 ? 22.741 9.015 -24.887 1.00 52.84 144 SER A CA 1
ATOM 1147 C C . SER A 1 144 ? 21.313 8.501 -24.668 1.00 52.84 144 SER A C 1
ATOM 1149 O O . SER A 1 144 ? 20.653 8.898 -23.703 1.00 52.84 144 SER A O 1
ATOM 1151 N N . GLU A 1 145 ? 20.843 7.586 -25.525 1.00 46.59 145 GLU A N 1
ATOM 1152 C CA . GLU A 1 145 ? 19.542 6.897 -25.375 1.00 46.59 145 GLU A CA 1
ATOM 1153 C C . GLU A 1 145 ? 19.376 6.237 -23.988 1.00 46.59 145 GLU A C 1
ATOM 1155 O O . GLU A 1 145 ? 18.263 6.042 -23.500 1.00 46.59 145 GLU A O 1
ATOM 1160 N N . GLU A 1 146 ? 20.481 5.930 -23.303 1.00 43.38 146 GLU A N 1
ATOM 1161 C CA . GLU A 1 146 ? 20.486 5.306 -21.977 1.00 43.38 146 GLU A CA 1
ATOM 1162 C C . GLU A 1 146 ? 20.197 6.317 -20.850 1.00 43.38 146 GLU A C 1
ATOM 1164 O O . GLU A 1 146 ? 19.508 5.978 -19.889 1.00 43.38 146 GLU A O 1
ATOM 1169 N N . THR A 1 147 ? 20.601 7.586 -20.999 1.00 48.22 147 THR A N 1
ATOM 1170 C CA . THR A 1 147 ? 20.193 8.671 -20.077 1.00 48.22 147 THR A CA 1
ATOM 1171 C C . THR A 1 147 ? 18.751 9.139 -20.248 1.00 48.22 147 THR A C 1
ATOM 1173 O O . THR A 1 147 ? 18.244 9.859 -19.392 1.00 48.22 147 THR A O 1
ATOM 1176 N N . GLN A 1 148 ? 18.075 8.686 -21.305 1.00 45.56 148 GLN A N 1
ATOM 1177 C CA . GLN A 1 148 ? 16.634 8.865 -21.484 1.00 45.56 148 GLN A CA 1
ATOM 1178 C C . GLN A 1 148 ? 15.811 7.671 -20.972 1.00 45.56 148 GLN A C 1
ATOM 1180 O O . GLN A 1 148 ? 14.622 7.839 -20.742 1.00 45.56 148 GLN A O 1
ATOM 1185 N N . SER A 1 149 ? 16.407 6.484 -20.768 1.00 39.31 149 SER A N 1
ATOM 1186 C CA . SER A 1 149 ? 15.646 5.243 -20.506 1.00 39.31 149 SER A CA 1
ATOM 1187 C C . SER A 1 149 ? 15.957 4.513 -19.194 1.00 39.31 149 SER A C 1
ATOM 1189 O O . SER A 1 149 ? 15.188 3.638 -18.801 1.00 39.31 149 SER A O 1
ATOM 1191 N N . TRP A 1 150 ? 17.007 4.874 -18.450 1.00 39.34 150 TRP A N 1
ATOM 1192 C CA . TRP A 1 150 ? 17.247 4.300 -17.122 1.00 39.34 150 TRP A CA 1
ATOM 1193 C C . TRP A 1 150 ? 17.720 5.353 -16.128 1.00 39.34 150 TRP A C 1
ATOM 1195 O O . TRP A 1 150 ? 18.899 5.704 -16.076 1.00 39.34 150 TRP A O 1
ATOM 1205 N N . TYR A 1 151 ? 16.817 5.782 -15.249 1.00 39.78 151 TYR A N 1
ATOM 1206 C CA . TYR A 1 151 ? 17.188 6.456 -14.011 1.00 39.78 151 TYR A CA 1
ATOM 1207 C C . TYR A 1 151 ? 18.061 5.509 -13.163 1.00 39.78 151 TYR A C 1
ATOM 1209 O O . TYR A 1 151 ? 17.566 4.736 -12.345 1.00 39.78 151 TYR A O 1
ATOM 1217 N N . ARG A 1 152 ? 19.391 5.581 -13.319 1.00 43.91 152 ARG A N 1
ATOM 1218 C CA . ARG A 1 152 ? 20.335 5.284 -12.228 1.00 43.91 152 ARG A CA 1
ATOM 1219 C C . ARG A 1 152 ? 20.233 6.437 -11.233 1.00 43.91 152 ARG A C 1
ATOM 1221 O O . ARG A 1 152 ? 21.093 7.308 -11.176 1.00 43.91 152 ARG A O 1
ATOM 1228 N N . GLY A 1 153 ? 19.119 6.484 -10.522 1.00 52.41 153 GLY A N 1
ATOM 1229 C CA . GLY A 1 153 ? 18.787 7.541 -9.586 1.00 52.41 153 GLY A CA 1
ATOM 1230 C C . GLY A 1 153 ? 17.999 6.967 -8.427 1.00 52.41 153 GLY A C 1
ATOM 1231 O O . GLY A 1 153 ? 17.445 5.872 -8.519 1.00 52.41 153 GLY A O 1
ATOM 1232 N N . PHE A 1 154 ? 17.998 7.712 -7.328 1.00 56.44 154 PHE A N 1
ATOM 1233 C CA . PHE A 1 154 ? 17.136 7.479 -6.179 1.00 56.44 154 PHE A CA 1
ATOM 1234 C C . PHE A 1 154 ? 15.729 7.099 -6.650 1.00 56.44 154 PHE A C 1
ATOM 1236 O O . PHE A 1 154 ? 15.156 7.791 -7.494 1.00 56.44 154 PHE A O 1
ATOM 1243 N N . VAL A 1 155 ? 15.178 6.001 -6.126 1.00 67.19 155 VAL A N 1
ATOM 1244 C CA . VAL A 1 155 ? 13.759 5.704 -6.332 1.00 67.19 155 VAL A CA 1
ATOM 1245 C C . VAL A 1 155 ? 13.003 6.808 -5.613 1.00 67.19 155 VAL A C 1
ATOM 1247 O O . VAL A 1 155 ? 12.980 6.852 -4.383 1.00 67.19 155 VAL A O 1
ATOM 1250 N N . MET A 1 156 ? 12.461 7.751 -6.382 1.00 72.50 156 MET A N 1
ATOM 1251 C CA . MET A 1 156 ? 11.707 8.847 -5.801 1.00 72.50 156 MET A CA 1
ATOM 1252 C C . MET A 1 156 ? 10.507 8.275 -5.061 1.00 72.50 156 MET A C 1
ATOM 1254 O O . MET A 1 156 ? 9.759 7.452 -5.594 1.00 72.50 156 MET A O 1
ATOM 1258 N N . SER A 1 157 ? 10.350 8.705 -3.809 1.00 85.25 157 SER A N 1
ATOM 1259 C CA . SER A 1 157 ? 9.158 8.380 -3.038 1.00 85.25 157 SER A CA 1
ATOM 1260 C C . SER A 1 157 ? 7.942 8.854 -3.816 1.00 85.25 157 SER A C 1
ATOM 1262 O O . SER A 1 157 ? 7.903 9.993 -4.282 1.00 85.25 157 SER A O 1
ATOM 1264 N N . ARG A 1 158 ? 6.946 7.984 -3.944 1.00 90.75 158 ARG A N 1
ATOM 1265 C CA . ARG A 1 158 ? 5.717 8.299 -4.668 1.00 90.75 158 ARG A CA 1
ATOM 1266 C C . ARG A 1 158 ? 4.508 8.079 -3.791 1.00 90.75 158 ARG A C 1
ATOM 1268 O O . ARG A 1 158 ? 4.523 7.226 -2.905 1.00 90.75 158 ARG A O 1
ATOM 1275 N N . ARG A 1 159 ? 3.442 8.818 -4.062 1.00 94.00 159 ARG A N 1
ATOM 1276 C CA . ARG A 1 159 ? 2.131 8.523 -3.492 1.00 94.00 159 ARG A CA 1
ATOM 1277 C C . ARG A 1 159 ? 1.607 7.191 -4.048 1.00 94.00 159 ARG A C 1
ATOM 1279 O O . ARG A 1 159 ? 2.008 6.772 -5.137 1.00 94.00 159 ARG A O 1
ATOM 1286 N N . LEU A 1 160 ? 0.716 6.527 -3.319 1.00 95.62 160 LEU A N 1
ATOM 1287 C CA . LEU A 1 160 ? -0.168 5.522 -3.914 1.00 95.62 160 LEU A CA 1
ATOM 1288 C C . LEU A 1 160 ? -1.003 6.193 -5.002 1.00 95.62 160 LEU A C 1
ATOM 1290 O O . LEU A 1 160 ? -1.509 7.283 -4.752 1.00 95.62 160 LEU A O 1
ATOM 1294 N N . THR A 1 161 ? -1.183 5.569 -6.162 1.00 94.50 161 THR A N 1
ATOM 1295 C CA . THR A 1 161 ? -2.118 6.091 -7.175 1.00 94.50 161 THR A CA 1
ATOM 1296 C C . THR A 1 161 ? -3.561 6.076 -6.647 1.00 94.50 161 THR A C 1
ATOM 1298 O O . THR A 1 161 ? -3.844 5.425 -5.642 1.00 94.50 161 THR A O 1
ATOM 1301 N N . GLN A 1 162 ? -4.502 6.769 -7.290 1.00 94.31 162 GLN A N 1
ATOM 1302 C CA . GLN A 1 162 ? -5.933 6.743 -6.966 1.00 94.31 162 GLN A CA 1
ATOM 1303 C C . GLN A 1 162 ? -6.434 5.293 -6.876 1.00 94.31 162 GLN A C 1
ATOM 1305 O O . GLN A 1 162 ? -7.054 4.909 -5.882 1.00 94.31 162 GLN A O 1
ATOM 1310 N N . THR A 1 163 ? -6.078 4.460 -7.862 1.00 94.06 163 THR A N 1
ATOM 1311 C CA . THR A 1 163 ? -6.422 3.033 -7.881 1.00 94.06 163 THR A CA 1
ATOM 1312 C C . THR A 1 163 ? -5.759 2.255 -6.748 1.00 94.06 163 THR A C 1
ATOM 1314 O O . THR A 1 163 ? -6.437 1.491 -6.059 1.00 94.06 163 THR A O 1
ATOM 1317 N N . GLU A 1 164 ? -4.459 2.452 -6.513 1.00 96.81 164 GLU A N 1
ATOM 1318 C CA . GLU A 1 164 ? -3.764 1.774 -5.414 1.00 96.81 164 GLU A CA 1
ATOM 1319 C C . GLU A 1 164 ? -4.320 2.180 -4.045 1.00 96.81 164 GLU A C 1
ATOM 1321 O O . GLU A 1 164 ? -4.493 1.330 -3.176 1.00 96.81 164 GLU A O 1
ATOM 1326 N N . TYR A 1 165 ? -4.647 3.460 -3.854 1.00 97.31 165 TYR A N 1
ATOM 1327 C CA . TYR A 1 165 ? -5.253 3.988 -2.635 1.00 97.31 165 TYR A CA 1
ATOM 1328 C C . TYR A 1 165 ? -6.642 3.386 -2.404 1.00 97.31 165 TYR A C 1
ATOM 1330 O O . TYR A 1 165 ? -6.909 2.861 -1.324 1.00 97.31 165 TYR A O 1
ATOM 1338 N N . ARG A 1 166 ? -7.508 3.380 -3.424 1.00 96.88 166 ARG A N 1
ATOM 1339 C CA . ARG A 1 166 ? -8.839 2.755 -3.366 1.00 96.88 166 ARG A CA 1
ATOM 1340 C C . ARG A 1 166 ? -8.763 1.280 -2.981 1.00 96.88 166 ARG A C 1
ATOM 1342 O O . ARG A 1 166 ? -9.465 0.833 -2.072 1.00 96.88 166 ARG A O 1
ATOM 1349 N N . ASN A 1 167 ? -7.891 0.526 -3.646 1.00 97.25 167 ASN A N 1
ATOM 1350 C CA . ASN A 1 167 ? -7.691 -0.892 -3.363 1.00 97.25 167 ASN A CA 1
ATOM 1351 C C . ASN A 1 167 ? -7.104 -1.115 -1.964 1.00 97.25 167 ASN A C 1
ATOM 1353 O O . ASN A 1 167 ? -7.549 -2.017 -1.253 1.00 97.25 167 ASN A O 1
ATOM 1357 N N . ALA A 1 168 ? -6.156 -0.273 -1.545 1.00 97.88 168 ALA A N 1
ATOM 1358 C CA . ALA A 1 168 ? -5.574 -0.318 -0.211 1.00 97.88 168 ALA A CA 1
ATOM 1359 C C . ALA A 1 168 ? -6.622 -0.033 0.870 1.00 97.88 168 ALA A C 1
ATOM 1361 O O . ALA A 1 168 ? -6.649 -0.742 1.868 1.00 97.88 168 ALA A O 1
ATOM 1362 N N . ILE A 1 169 ? -7.522 0.936 0.680 1.00 98.00 169 ILE A N 1
ATOM 1363 C CA . ILE A 1 169 ? -8.621 1.198 1.620 1.00 98.00 169 ILE A CA 1
ATOM 1364 C C . ILE A 1 169 ? -9.551 -0.014 1.722 1.00 98.00 169 ILE A C 1
ATOM 1366 O O . ILE A 1 169 ? -9.813 -0.483 2.833 1.00 98.00 169 ILE A O 1
ATOM 1370 N N . ARG A 1 170 ? -9.971 -0.593 0.588 1.00 96.38 170 ARG A N 1
ATOM 1371 C CA . ARG A 1 170 ? -10.753 -1.841 0.567 1.00 96.38 170 ARG A CA 1
ATOM 1372 C C . ARG A 1 170 ? -10.035 -2.953 1.336 1.00 96.38 170 ARG A C 1
ATOM 1374 O O . ARG A 1 170 ? -10.639 -3.631 2.160 1.00 96.38 170 ARG A O 1
ATOM 1381 N N . ASP A 1 171 ? -8.740 -3.129 1.101 1.00 96.94 171 ASP A N 1
ATOM 1382 C CA . ASP A 1 171 ? -7.959 -4.223 1.678 1.00 96.94 171 ASP A CA 1
ATOM 1383 C C . ASP A 1 171 ? -7.444 -3.937 3.095 1.00 96.94 171 ASP A C 1
ATOM 1385 O O . ASP A 1 171 ? -7.026 -4.852 3.800 1.00 96.94 171 ASP A O 1
ATOM 1389 N N . VAL A 1 172 ? -7.488 -2.708 3.587 1.00 97.19 172 VAL A N 1
ATOM 1390 C CA . VAL A 1 172 ? -7.149 -2.388 4.977 1.00 97.19 172 VAL A CA 1
ATOM 1391 C C . VAL A 1 172 ? -8.425 -2.367 5.809 1.00 97.19 172 VAL A C 1
ATOM 1393 O O . VAL A 1 172 ? -8.548 -3.164 6.745 1.00 97.19 172 VAL A O 1
ATOM 1396 N N . VAL A 1 173 ? -9.398 -1.555 5.397 1.00 97.00 173 VAL A N 1
ATOM 1397 C CA . VAL A 1 173 ? -10.622 -1.247 6.143 1.00 97.00 173 VAL A CA 1
ATOM 1398 C C . VAL A 1 173 ? -11.738 -2.253 5.867 1.00 97.00 173 VAL A C 1
ATOM 1400 O O . VAL A 1 173 ? -12.447 -2.646 6.784 1.00 97.00 173 VAL A O 1
ATOM 1403 N N . GLY A 1 174 ? -11.867 -2.730 4.627 1.00 95.06 174 GLY A N 1
ATOM 1404 C CA . GLY A 1 174 ? -12.987 -3.578 4.195 1.00 95.06 174 GLY A CA 1
ATOM 1405 C C . GLY A 1 174 ? -14.169 -2.799 3.611 1.00 95.06 174 GLY A C 1
ATOM 1406 O O . GLY A 1 174 ? -15.139 -3.415 3.182 1.00 95.06 174 GLY A O 1
ATOM 1407 N N . VAL A 1 175 ? -14.082 -1.467 3.565 1.00 93.88 175 VAL A N 1
ATOM 1408 C CA . VAL A 1 175 ? -15.104 -0.584 2.987 1.00 93.88 175 VAL A CA 1
ATOM 1409 C C . VAL A 1 175 ? -14.624 -0.124 1.605 1.00 93.88 175 VAL A C 1
ATOM 1411 O O . VAL A 1 175 ? -13.601 0.558 1.534 1.00 93.88 175 VAL A O 1
ATOM 1414 N N . PRO A 1 176 ? -15.294 -0.500 0.500 1.00 92.50 176 PRO A N 1
ATOM 1415 C CA . PRO A 1 176 ? -14.933 0.000 -0.823 1.00 92.50 176 PRO A CA 1
ATOM 1416 C C . PRO A 1 176 ? -15.237 1.503 -0.936 1.00 92.50 176 PRO A C 1
ATOM 1418 O O . PRO A 1 176 ? -16.187 1.995 -0.324 1.00 92.50 176 PRO A O 1
ATOM 1421 N N . LEU A 1 177 ? -14.432 2.229 -1.717 1.00 94.31 177 LEU A N 1
ATOM 1422 C CA . LEU A 1 177 ? -14.745 3.612 -2.094 1.00 94.31 177 LEU A CA 1
ATOM 1423 C C . LEU A 1 177 ? -15.723 3.613 -3.266 1.00 94.31 177 LEU A C 1
ATOM 1425 O O . LEU A 1 177 ? -15.593 2.778 -4.165 1.00 94.31 177 LEU A O 1
ATOM 1429 N N . GLN A 1 178 ? -16.675 4.544 -3.252 1.00 89.81 178 GLN A N 1
ATOM 1430 C CA . GLN A 1 178 ? -17.491 4.823 -4.431 1.00 89.81 178 GLN A CA 1
ATOM 1431 C C . GLN A 1 178 ? -16.714 5.713 -5.414 1.00 89.81 178 GLN A C 1
ATOM 1433 O O . GLN A 1 178 ? -15.876 6.495 -4.963 1.00 89.81 178 GLN A O 1
ATOM 1438 N N . PRO A 1 179 ? -16.982 5.639 -6.732 1.00 87.00 179 PRO A N 1
ATOM 1439 C CA . PRO A 1 179 ? -16.241 6.409 -7.737 1.00 87.00 179 PRO A CA 1
ATOM 1440 C C . PRO A 1 179 ? -16.230 7.930 -7.514 1.00 87.00 179 PRO A C 1
ATOM 1442 O O . PRO A 1 179 ? -15.271 8.600 -7.883 1.00 87.00 179 PRO A O 1
ATOM 1445 N N . ASP A 1 180 ? -17.283 8.486 -6.914 1.00 87.81 180 ASP A N 1
ATOM 1446 C CA . ASP A 1 180 ? -17.430 9.912 -6.602 1.00 87.81 180 ASP A CA 1
ATOM 1447 C C . ASP A 1 180 ? -16.762 10.336 -5.282 1.00 87.81 180 ASP A C 1
ATOM 1449 O O . ASP A 1 180 ? -16.669 11.528 -4.991 1.00 87.81 180 ASP A O 1
ATOM 1453 N N . GLU A 1 181 ? -16.261 9.377 -4.503 1.00 88.38 181 GLU A N 1
ATOM 1454 C CA . GLU A 1 181 ? -15.548 9.600 -3.240 1.00 88.38 181 GLU A CA 1
ATOM 1455 C C . GLU A 1 181 ? -14.027 9.473 -3.386 1.00 88.38 181 GLU A C 1
ATOM 1457 O O . GLU A 1 181 ? -13.289 9.616 -2.410 1.00 88.38 181 GLU A O 1
ATOM 1462 N N . GLU A 1 182 ? -13.540 9.133 -4.576 1.00 91.31 182 GLU A N 1
ATOM 1463 C CA . GLU A 1 182 ? -12.123 8.887 -4.806 1.00 91.31 182 GLU A CA 1
ATOM 1464 C C . GLU A 1 182 ? -11.310 10.190 -4.799 1.00 91.31 182 GLU A C 1
ATOM 1466 O O . GLU A 1 182 ? -11.802 11.243 -5.218 1.00 91.31 182 GLU A O 1
ATOM 1471 N N . PRO A 1 183 ? -10.031 10.148 -4.372 1.00 92.31 183 PRO A N 1
ATOM 1472 C CA . PRO A 1 183 ? -9.140 11.288 -4.564 1.00 92.31 183 PRO A CA 1
ATOM 1473 C C . PRO A 1 183 ? -9.007 11.598 -6.065 1.00 92.31 183 PRO A C 1
ATOM 1475 O O . PRO A 1 183 ? -9.319 10.738 -6.883 1.00 92.31 183 PRO A O 1
ATOM 1478 N N . PRO A 1 184 ? -8.515 12.783 -6.462 1.00 90.38 184 PRO A N 1
ATOM 1479 C CA . PRO A 1 184 ? -8.327 13.111 -7.873 1.00 90.38 184 PRO A CA 1
ATOM 1480 C C . PRO A 1 184 ? -7.541 12.041 -8.644 1.00 90.38 184 PRO A C 1
ATOM 1482 O O . PRO A 1 184 ? -6.616 11.429 -8.106 1.00 90.38 184 PRO A O 1
ATOM 1485 N N . SER A 1 185 ? -7.903 11.840 -9.912 1.00 86.50 185 SER A N 1
ATOM 1486 C CA . SER A 1 185 ? -7.215 10.906 -10.803 1.00 86.50 185 SER A CA 1
ATOM 1487 C C . SER A 1 185 ? -5.776 11.342 -11.067 1.00 86.50 185 SER A C 1
ATOM 1489 O O . SER A 1 185 ? -5.500 12.535 -11.231 1.00 86.50 185 SER A O 1
ATOM 1491 N N . ASP A 1 186 ? -4.882 10.372 -11.208 1.00 86.75 186 ASP A N 1
ATOM 1492 C CA . ASP A 1 186 ? -3.481 10.625 -11.525 1.00 86.75 186 ASP A CA 1
ATOM 1493 C C . ASP A 1 186 ? -3.256 10.798 -13.029 1.00 86.75 186 ASP A C 1
ATOM 1495 O O . ASP A 1 186 ? -3.871 10.123 -13.856 1.00 86.75 186 ASP A O 1
ATOM 1499 N N . GLY A 1 187 ? -2.338 11.694 -13.391 1.00 70.31 187 GLY A N 1
ATOM 1500 C CA . GLY A 1 187 ? -1.847 11.802 -14.761 1.00 70.31 187 GLY A CA 1
ATOM 1501 C C . GLY A 1 187 ? -0.722 10.803 -15.028 1.00 70.31 187 GLY A C 1
ATOM 1502 O O . GLY A 1 187 ? 0.118 10.562 -14.164 1.00 70.31 187 GLY A O 1
ATOM 1503 N N . ALA A 1 188 ? -0.652 10.271 -16.249 1.00 65.81 188 ALA A N 1
ATOM 1504 C CA . ALA A 1 188 ? 0.543 9.573 -16.712 1.00 65.81 188 ALA A CA 1
ATOM 1505 C C . ALA A 1 188 ? 1.634 10.615 -17.008 1.00 65.81 188 ALA A C 1
ATOM 1507 O O . ALA A 1 188 ? 1.409 11.546 -17.783 1.00 65.81 188 ALA A O 1
ATOM 1508 N N . GLY A 1 189 ? 2.806 10.481 -16.386 1.00 58.78 189 GLY A N 1
ATOM 1509 C CA . GLY A 1 189 ? 3.920 11.441 -16.445 1.00 58.78 189 GLY A CA 1
ATOM 1510 C C . GLY A 1 189 ? 4.638 11.556 -17.793 1.00 58.78 189 GLY A C 1
ATOM 1511 O O . GLY A 1 189 ? 5.856 11.667 -17.812 1.00 58.78 189 GLY A O 1
ATOM 1512 N N . GLY A 1 190 ? 3.925 11.459 -18.918 1.00 58.16 190 GLY A N 1
ATOM 1513 C CA . GLY A 1 190 ? 4.482 11.357 -20.272 1.00 58.16 190 GLY A CA 1
ATOM 1514 C C . GLY A 1 190 ? 4.883 9.930 -20.665 1.00 58.16 190 GLY A C 1
ATOM 1515 O O . GLY A 1 190 ? 4.653 9.533 -21.800 1.00 58.16 190 GLY A O 1
ATOM 1516 N N . GLU A 1 191 ? 5.365 9.133 -19.708 1.00 65.81 191 GLU A N 1
ATOM 1517 C CA . GLU A 1 191 ? 5.872 7.760 -19.905 1.00 65.81 191 GLU A CA 1
ATOM 1518 C C . GLU A 1 191 ? 4.783 6.665 -19.935 1.00 65.81 191 GLU A C 1
ATOM 1520 O O . GLU A 1 191 ? 5.080 5.475 -19.883 1.00 65.81 191 GLU A O 1
ATOM 1525 N N . GLY A 1 192 ? 3.501 7.043 -19.963 1.00 73.62 192 GLY A N 1
ATOM 1526 C CA . GLY A 1 192 ? 2.378 6.099 -20.078 1.00 73.62 192 GLY A CA 1
ATOM 1527 C C . GLY A 1 192 ? 1.965 5.371 -18.790 1.00 73.62 192 GLY A C 1
ATOM 1528 O O . GLY A 1 192 ? 0.938 4.700 -18.804 1.00 73.62 192 GLY A O 1
ATOM 1529 N N . PHE A 1 193 ? 2.692 5.548 -17.680 1.00 84.62 193 PHE A N 1
ATOM 1530 C CA . PHE A 1 193 ? 2.341 4.986 -16.370 1.00 84.62 193 PHE A CA 1
ATOM 1531 C C . PHE A 1 193 ? 1.963 6.068 -15.349 1.00 84.62 193 PHE A C 1
ATOM 1533 O O . PHE A 1 193 ? 2.642 7.088 -15.216 1.00 84.62 193 PHE A O 1
ATOM 1540 N N . ASP A 1 194 ? 0.910 5.813 -14.577 1.00 84.62 194 ASP A N 1
ATOM 1541 C CA . ASP A 1 194 ? 0.467 6.636 -13.444 1.00 84.62 194 ASP A CA 1
ATOM 1542 C C . ASP A 1 194 ? 1.294 6.427 -12.164 1.00 84.62 194 ASP A C 1
ATOM 1544 O O . ASP A 1 194 ? 1.199 7.218 -11.235 1.00 84.62 194 ASP A O 1
ATOM 1548 N N . THR A 1 195 ? 2.163 5.413 -12.109 1.00 87.25 195 THR A N 1
ATOM 1549 C CA . THR A 1 195 ? 3.042 5.149 -10.955 1.00 87.25 195 THR A CA 1
ATOM 1550 C C . THR A 1 195 ? 4.364 5.924 -10.990 1.00 87.25 195 THR A C 1
ATOM 1552 O O . THR A 1 195 ? 5.259 5.650 -10.189 1.00 87.25 195 THR A O 1
ATOM 1555 N N . VAL A 1 196 ? 4.545 6.852 -11.933 1.00 82.00 196 VAL A N 1
ATOM 1556 C CA . VAL A 1 196 ? 5.776 7.647 -12.049 1.00 82.00 196 VAL A CA 1
ATOM 1557 C C . VAL A 1 196 ? 5.811 8.696 -10.936 1.00 82.00 196 VAL A C 1
ATOM 1559 O O . VAL A 1 196 ? 4.973 9.594 -10.894 1.00 82.00 196 VAL A O 1
ATOM 1562 N N . GLY A 1 197 ? 6.794 8.594 -10.035 1.00 78.44 197 GLY A N 1
ATOM 1563 C CA . GLY A 1 197 ? 6.890 9.447 -8.842 1.00 78.44 197 GLY A CA 1
ATOM 1564 C C . GLY A 1 197 ? 6.895 10.949 -9.141 1.00 78.44 197 GLY A C 1
ATOM 1565 O O . GLY A 1 197 ? 6.186 11.697 -8.473 1.00 78.44 197 GLY A O 1
ATOM 1566 N N . ASP A 1 198 ? 7.594 11.372 -10.198 1.00 73.88 198 ASP A N 1
ATOM 1567 C CA . ASP A 1 198 ? 7.701 12.784 -10.607 1.00 73.88 198 ASP A CA 1
ATOM 1568 C C . ASP A 1 198 ? 6.366 13.394 -11.065 1.00 73.88 198 ASP A C 1
ATOM 1570 O O . ASP A 1 198 ? 6.196 14.613 -11.038 1.00 73.88 198 ASP A O 1
ATOM 1574 N N . ALA A 1 199 ? 5.402 12.558 -11.464 1.00 78.19 199 ALA A N 1
ATOM 1575 C CA . ALA A 1 199 ? 4.073 12.984 -11.896 1.00 78.19 199 ALA A CA 1
ATOM 1576 C C . ALA A 1 199 ? 3.030 12.960 -10.765 1.00 78.19 199 ALA A C 1
ATOM 1578 O O . ALA A 1 199 ? 1.973 13.581 -10.886 1.00 78.19 199 ALA A O 1
ATOM 1579 N N . LEU A 1 200 ? 3.329 12.294 -9.646 1.00 83.75 200 LEU A N 1
ATOM 1580 C CA . LEU A 1 200 ? 2.412 12.082 -8.522 1.00 83.75 200 LEU A CA 1
ATOM 1581 C C . LEU A 1 200 ? 2.519 13.189 -7.464 1.00 83.75 200 LEU A C 1
ATOM 1583 O O . LEU A 1 200 ? 2.745 12.940 -6.275 1.00 83.75 200 LEU A O 1
ATOM 1587 N N . PHE A 1 201 ? 2.341 14.442 -7.887 1.00 82.25 201 PHE A N 1
ATOM 1588 C CA . PHE A 1 201 ? 2.328 15.573 -6.962 1.00 82.25 201 PHE A CA 1
ATOM 1589 C C . PHE A 1 201 ? 1.120 15.508 -6.012 1.00 82.25 201 PHE A C 1
ATOM 1591 O O . PHE A 1 201 ? 0.011 15.124 -6.381 1.00 82.25 201 PHE A O 1
ATOM 1598 N N . THR A 1 202 ? 1.325 15.921 -4.761 1.00 88.69 202 THR A N 1
ATOM 1599 C CA . THR A 1 202 ? 0.250 15.997 -3.760 1.00 88.69 202 THR A CA 1
ATOM 1600 C C . THR A 1 202 ? -0.240 17.435 -3.656 1.00 88.69 202 THR A C 1
ATOM 1602 O O . THR A 1 202 ? 0.469 18.305 -3.155 1.00 88.69 202 THR A O 1
ATOM 1605 N N . SER A 1 203 ? -1.448 17.697 -4.150 1.00 90.69 203 SER A N 1
ATOM 1606 C CA . SER A 1 203 ? -2.107 19.004 -4.028 1.00 90.69 203 SER A CA 1
ATOM 1607 C C . SER A 1 203 ? -3.033 19.065 -2.809 1.00 90.69 203 SER A C 1
ATOM 1609 O O . SER A 1 203 ? -3.369 18.042 -2.216 1.00 90.69 203 SER A O 1
ATOM 1611 N N . THR A 1 204 ? -3.492 20.266 -2.451 1.00 93.44 204 THR A N 1
ATOM 1612 C CA . THR A 1 204 ? -4.411 20.480 -1.319 1.00 93.44 204 THR A CA 1
ATOM 1613 C C . THR A 1 204 ? -5.679 19.632 -1.418 1.00 93.44 204 THR A C 1
ATOM 1615 O O . THR A 1 204 ? -6.077 19.025 -0.429 1.00 93.44 204 THR A O 1
ATOM 1618 N N . ILE A 1 205 ? -6.248 19.498 -2.621 1.00 93.25 205 ILE A N 1
ATOM 1619 C CA . ILE A 1 205 ? -7.452 18.687 -2.845 1.00 93.25 205 ILE A CA 1
ATOM 1620 C C . ILE A 1 205 ? -7.223 17.202 -2.520 1.00 93.25 205 ILE A C 1
ATOM 1622 O O . ILE A 1 205 ? -8.133 16.539 -2.031 1.00 93.25 205 ILE A O 1
ATOM 1626 N N . HIS A 1 206 ? -6.005 16.677 -2.706 1.00 94.50 206 HIS A N 1
ATOM 1627 C CA . HIS A 1 206 ? -5.685 15.307 -2.296 1.00 94.50 206 HIS A CA 1
ATOM 1628 C C . HIS A 1 206 ? -5.722 15.166 -0.775 1.00 94.50 206 HIS A C 1
ATOM 1630 O O . HIS A 1 206 ? -6.311 14.220 -0.268 1.00 94.50 206 HIS A O 1
ATOM 1636 N N . LEU A 1 207 ? -5.126 16.113 -0.045 1.00 95.06 207 LEU A N 1
ATOM 1637 C CA . LEU A 1 207 ? -5.091 16.078 1.420 1.00 95.06 207 LEU A CA 1
ATOM 1638 C C . LEU A 1 207 ? -6.496 16.182 2.022 1.00 95.06 207 LEU A C 1
ATOM 1640 O O . LEU A 1 207 ? -6.829 15.417 2.924 1.00 95.06 207 LEU A O 1
ATOM 1644 N N . GLU A 1 208 ? -7.323 17.085 1.492 1.00 95.56 208 GLU A N 1
ATOM 1645 C CA . GLU A 1 208 ? -8.733 17.214 1.878 1.00 95.56 208 GLU A CA 1
ATOM 1646 C C . GLU A 1 208 ? -9.502 15.915 1.605 1.00 95.56 208 GLU A C 1
ATOM 1648 O O . GLU A 1 208 ? -10.205 15.424 2.489 1.00 95.56 208 GLU A O 1
ATOM 1653 N N . SER A 1 209 ? -9.294 15.311 0.429 1.00 96.00 209 SER A N 1
ATOM 1654 C CA . SER A 1 209 ? -9.914 14.030 0.068 1.00 96.00 209 SER A CA 1
ATOM 1655 C C . SER A 1 209 ? -9.477 12.907 1.010 1.00 96.00 209 SER A C 1
ATOM 1657 O O . SER A 1 209 ? -10.319 12.171 1.506 1.00 96.00 209 SER A O 1
ATOM 1659 N N . TYR A 1 210 ? -8.184 12.786 1.331 1.00 97.38 210 TYR A N 1
ATOM 1660 C CA . TYR A 1 210 ? -7.699 11.746 2.246 1.00 97.38 210 TYR A CA 1
ATOM 1661 C C . TYR A 1 210 ? -8.264 11.881 3.652 1.00 97.38 210 TYR A C 1
ATOM 1663 O O . TYR A 1 210 ? -8.599 10.867 4.260 1.00 97.38 210 TYR A O 1
ATOM 1671 N N . LEU A 1 211 ? -8.394 13.107 4.161 1.00 97.50 211 LEU A N 1
ATOM 1672 C CA . LEU A 1 211 ? -9.016 13.360 5.460 1.00 97.50 211 LEU A CA 1
ATOM 1673 C C . LEU A 1 211 ? -10.503 12.988 5.444 1.00 97.50 211 LEU A C 1
ATOM 1675 O O . LEU A 1 211 ? -10.954 12.284 6.344 1.00 97.50 211 LEU A O 1
ATOM 1679 N N . ALA A 1 212 ? -11.242 13.404 4.411 1.00 97.31 212 ALA A N 1
ATOM 1680 C CA . ALA A 1 212 ? -12.663 13.093 4.267 1.00 97.31 212 ALA A CA 1
ATOM 1681 C C . ALA A 1 212 ? -12.916 11.584 4.116 1.00 97.31 212 ALA A C 1
ATOM 1683 O O . ALA A 1 212 ? -13.791 11.030 4.780 1.00 97.31 212 ALA A O 1
ATOM 1684 N N . ILE A 1 213 ? -12.114 10.905 3.290 1.00 97.94 213 ILE A N 1
ATOM 1685 C CA . ILE A 1 213 ? -12.202 9.457 3.089 1.00 97.94 213 ILE A CA 1
ATOM 1686 C C . ILE A 1 213 ? -11.861 8.723 4.382 1.00 97.94 213 ILE A C 1
ATOM 1688 O O . ILE A 1 213 ? -12.609 7.831 4.767 1.00 97.94 213 ILE A O 1
ATOM 1692 N N . ALA A 1 214 ? -10.765 9.086 5.060 1.00 97.94 214 ALA A N 1
ATOM 1693 C CA . ALA A 1 214 ? -10.362 8.444 6.308 1.00 97.94 214 ALA A CA 1
ATOM 1694 C C . ALA A 1 214 ? -11.442 8.575 7.387 1.00 97.94 214 ALA A C 1
ATOM 1696 O O . ALA A 1 214 ? -11.718 7.594 8.074 1.00 97.94 214 ALA A O 1
ATOM 1697 N N . ASP A 1 215 ? -12.065 9.751 7.511 1.00 96.56 215 ASP A N 1
ATOM 1698 C CA . ASP A 1 215 ? -13.191 9.965 8.416 1.00 96.56 215 ASP A CA 1
ATOM 1699 C C . ASP A 1 215 ? -14.342 9.019 8.059 1.00 96.56 215 ASP A C 1
ATOM 1701 O O . ASP A 1 215 ? -14.650 8.105 8.826 1.00 96.56 215 ASP A O 1
ATOM 1705 N N . ARG A 1 216 ? -14.876 9.137 6.838 1.00 95.81 216 ARG A N 1
ATOM 1706 C CA . ARG A 1 216 ? -16.022 8.352 6.371 1.00 95.81 216 ARG A CA 1
ATOM 1707 C C . ARG A 1 216 ? -15.804 6.840 6.481 1.00 95.81 216 ARG A C 1
ATOM 1709 O O . ARG A 1 216 ? -16.635 6.151 7.065 1.00 95.81 216 ARG A O 1
ATOM 1716 N N . VAL A 1 217 ? -14.710 6.295 5.936 1.00 96.81 217 VAL A N 1
ATOM 1717 C CA . VAL A 1 217 ? -14.502 4.831 5.885 1.00 96.81 217 VAL A CA 1
ATOM 1718 C C . VAL A 1 217 ? -14.378 4.224 7.277 1.00 96.81 217 VAL A C 1
ATOM 1720 O O . VAL A 1 217 ? -14.781 3.081 7.481 1.00 96.81 217 VAL A O 1
ATOM 1723 N N . ILE A 1 218 ? -13.817 4.970 8.232 1.00 96.88 218 ILE A N 1
ATOM 1724 C CA . ILE A 1 218 ? -13.655 4.518 9.611 1.00 96.88 218 ILE A CA 1
ATOM 1725 C C . ILE A 1 218 ? -14.971 4.648 10.390 1.00 96.88 218 ILE A C 1
ATOM 1727 O O . ILE A 1 218 ? -15.283 3.741 11.161 1.00 96.88 218 ILE A O 1
ATOM 1731 N N . GLU A 1 219 ? -15.762 5.704 10.168 1.00 93.38 219 GLU A N 1
ATOM 1732 C CA . GLU A 1 219 ? -17.130 5.808 10.707 1.00 93.38 219 GLU A CA 1
ATOM 1733 C C . GLU A 1 219 ? -18.017 4.655 10.223 1.00 93.38 219 GLU A C 1
ATOM 1735 O O . GLU A 1 219 ? -18.669 3.987 11.026 1.00 93.38 219 GLU A O 1
ATOM 1740 N N . ASP A 1 220 ? -18.000 4.379 8.917 1.00 92.38 220 ASP A N 1
ATOM 1741 C CA . ASP A 1 220 ? -18.812 3.324 8.309 1.00 92.38 220 ASP A CA 1
ATOM 1742 C C . ASP A 1 220 ? -18.407 1.932 8.802 1.00 92.38 220 ASP A C 1
ATOM 1744 O O . ASP A 1 220 ? -19.254 1.052 8.989 1.00 92.38 220 ASP A O 1
ATOM 1748 N N . ALA A 1 221 ? -17.106 1.720 9.015 1.00 93.75 221 ALA A N 1
ATOM 1749 C CA . ALA A 1 221 ? -16.581 0.452 9.495 1.00 93.75 221 ALA A CA 1
ATOM 1750 C C . ALA A 1 221 ? -16.811 0.234 11.000 1.00 93.75 221 ALA A C 1
ATOM 1752 O O . ALA A 1 221 ? -16.960 -0.914 11.431 1.00 93.75 221 ALA A O 1
ATOM 1753 N N . LEU A 1 222 ? -16.838 1.309 11.799 1.00 92.31 222 LEU A N 1
ATOM 1754 C CA . LEU A 1 222 ? -16.990 1.284 13.259 1.00 92.31 222 LEU A CA 1
ATOM 1755 C C . LEU A 1 222 ? -18.083 2.262 13.745 1.00 92.31 222 LEU A C 1
ATOM 1757 O O . LEU A 1 222 ? -17.776 3.198 14.493 1.00 92.31 222 LEU A O 1
ATOM 1761 N N . PRO A 1 223 ? -19.359 2.038 13.377 1.00 88.31 223 PRO A N 1
ATOM 1762 C CA . PRO A 1 223 ? -20.456 2.905 13.794 1.00 88.31 223 PRO A CA 1
ATOM 1763 C C . PRO A 1 223 ? -20.720 2.799 15.304 1.00 88.31 223 PRO A C 1
ATOM 1765 O O . PRO A 1 223 ? -20.508 1.750 15.916 1.00 88.31 223 PRO A O 1
ATOM 1768 N N . ASP A 1 224 ? -21.257 3.866 15.905 1.00 78.50 224 ASP A N 1
ATOM 1769 C CA . ASP A 1 224 ? -21.551 3.919 17.349 1.00 78.50 224 ASP A CA 1
ATOM 1770 C C . ASP A 1 224 ? -22.631 2.917 17.796 1.00 78.50 224 ASP A C 1
ATOM 1772 O O . ASP A 1 224 ? -22.622 2.441 18.933 1.00 78.50 224 ASP A O 1
ATOM 1776 N N . ALA A 1 225 ? -23.563 2.565 16.907 1.00 67.94 225 ALA A N 1
ATOM 1777 C CA . ALA A 1 225 ? -24.583 1.559 17.180 1.00 67.94 225 ALA A CA 1
ATOM 1778 C C . ALA A 1 225 ? -24.007 0.142 16.999 1.00 67.94 225 ALA A C 1
ATOM 1780 O O . ALA A 1 225 ? -23.608 -0.246 15.903 1.00 67.94 225 ALA A O 1
ATOM 1781 N N . GLN A 1 226 ? -24.018 -0.671 18.062 1.00 61.50 226 GLN A N 1
ATOM 1782 C CA . GLN A 1 226 ? -23.470 -2.038 18.045 1.00 61.50 226 GLN A CA 1
ATOM 1783 C C . GLN A 1 226 ? -24.241 -3.055 17.179 1.00 61.50 226 GLN A C 1
ATOM 1785 O O . GLN A 1 226 ? -23.812 -4.207 17.061 1.00 61.50 226 GLN A O 1
ATOM 1790 N N . THR A 1 227 ? -25.352 -2.672 16.563 1.00 58.44 227 THR A N 1
ATOM 179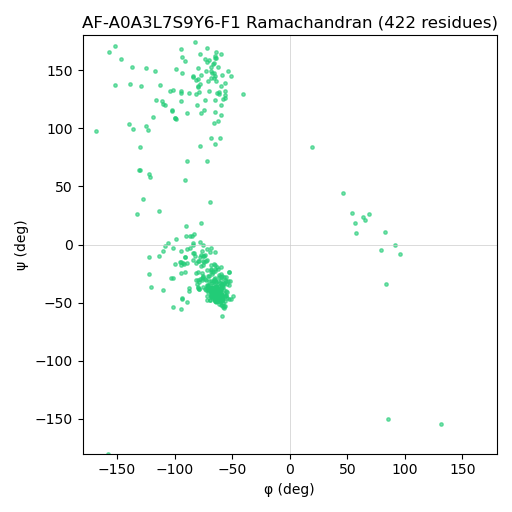1 C CA . THR A 1 227 ? -26.354 -3.611 16.057 1.00 58.44 227 THR A CA 1
ATOM 1792 C C . THR A 1 227 ? -26.722 -3.301 14.617 1.00 58.44 227 THR A C 1
ATOM 1794 O O . THR A 1 227 ? -27.715 -2.647 14.315 1.00 58.44 227 THR A O 1
ATOM 1797 N N . SER A 1 228 ? -25.903 -3.811 13.708 1.00 59.47 228 SER A N 1
ATOM 1798 C CA . SER A 1 228 ? -26.351 -4.085 12.354 1.00 59.47 228 SER A CA 1
ATOM 1799 C C . SER A 1 228 ? -26.456 -5.597 12.201 1.00 59.47 228 SER A C 1
ATOM 1801 O O . SER A 1 228 ? -25.442 -6.281 12.322 1.00 59.47 228 SER A O 1
ATOM 1803 N N . ASP A 1 229 ? -27.654 -6.101 11.900 1.00 69.75 229 ASP A N 1
ATOM 1804 C CA . ASP A 1 229 ? -27.868 -7.511 11.536 1.00 69.75 229 ASP A CA 1
ATOM 1805 C C . ASP A 1 229 ? -27.263 -7.855 10.160 1.00 69.75 229 ASP A C 1
ATOM 1807 O O . ASP A 1 229 ? -27.246 -9.017 9.764 1.00 69.75 229 ASP A O 1
ATOM 1811 N N . ASP A 1 230 ? -26.755 -6.855 9.426 1.00 82.94 230 ASP A N 1
ATOM 1812 C CA . ASP A 1 230 ? -26.044 -7.042 8.160 1.00 82.94 230 ASP A CA 1
ATOM 1813 C C . ASP A 1 230 ? -24.724 -7.819 8.367 1.00 82.94 230 ASP A C 1
ATOM 1815 O O . ASP A 1 230 ? -23.778 -7.284 8.970 1.00 82.94 230 ASP A O 1
ATOM 1819 N N . PRO A 1 231 ? -24.609 -9.049 7.824 1.00 85.38 231 PRO A N 1
ATOM 1820 C CA . PRO A 1 231 ? -23.399 -9.857 7.933 1.00 85.38 231 PRO A CA 1
ATOM 1821 C C . PRO A 1 231 ? -22.158 -9.185 7.331 1.00 85.38 231 PRO A C 1
ATOM 1823 O O . PRO A 1 231 ? -21.050 -9.407 7.822 1.00 85.38 231 PRO A O 1
ATOM 1826 N N . ALA A 1 232 ? -22.317 -8.347 6.300 1.00 86.06 232 ALA A N 1
ATOM 1827 C CA . ALA A 1 232 ? -21.199 -7.661 5.660 1.00 86.06 232 ALA A CA 1
ATOM 1828 C C . ALA A 1 232 ? -20.584 -6.611 6.596 1.00 86.06 232 ALA A C 1
ATOM 1830 O O . ALA A 1 232 ? -19.365 -6.570 6.777 1.00 86.06 232 ALA A O 1
ATOM 1831 N N . LYS A 1 233 ? -21.423 -5.818 7.273 1.00 85.25 233 LYS A N 1
ATOM 1832 C CA . LYS A 1 233 ? -20.966 -4.832 8.266 1.00 85.25 233 LYS A CA 1
ATOM 1833 C C . LYS A 1 233 ? -20.322 -5.503 9.478 1.00 85.25 233 LYS A C 1
ATOM 1835 O O . LYS A 1 233 ? -19.307 -5.024 9.979 1.00 85.25 233 LYS A O 1
ATOM 1840 N N . ALA A 1 234 ? -20.853 -6.647 9.913 1.00 85.88 234 ALA A N 1
ATOM 1841 C CA . ALA A 1 234 ? -20.239 -7.437 10.978 1.00 85.88 234 ALA A CA 1
ATOM 1842 C C . ALA A 1 234 ? -18.846 -7.966 10.582 1.00 85.88 234 ALA A C 1
ATOM 1844 O O . ALA A 1 234 ? -17.915 -7.902 11.386 1.00 85.88 234 ALA A O 1
ATOM 1845 N N . ALA A 1 235 ? -18.675 -8.436 9.341 1.00 89.12 235 ALA A N 1
ATOM 1846 C CA . ALA A 1 235 ? -17.383 -8.898 8.833 1.00 89.12 235 ALA A CA 1
ATOM 1847 C C . ALA A 1 235 ? -16.338 -7.769 8.772 1.00 89.12 235 ALA A C 1
ATOM 1849 O O . ALA A 1 235 ? -15.193 -7.974 9.179 1.00 89.12 235 ALA A O 1
ATOM 1850 N N . ILE A 1 236 ? -16.737 -6.569 8.333 1.00 91.75 236 ILE A N 1
ATOM 1851 C CA . ILE A 1 236 ? -15.884 -5.369 8.333 1.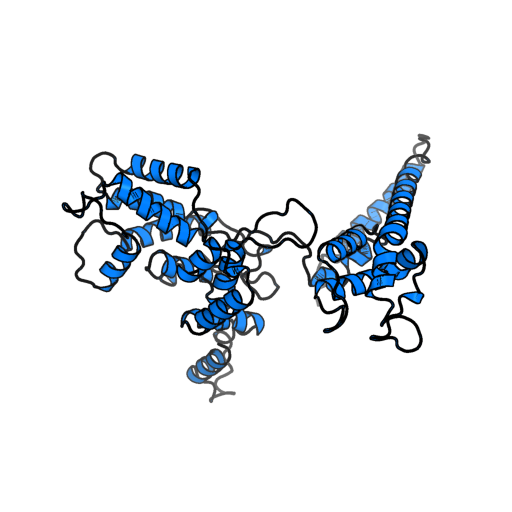00 91.75 236 ILE A CA 1
ATOM 1852 C C . ILE A 1 236 ? -15.463 -5.013 9.761 1.00 91.75 236 ILE A C 1
ATOM 1854 O O . ILE A 1 236 ? -14.274 -4.857 10.038 1.00 91.75 236 ILE A O 1
ATOM 1858 N N . ARG A 1 237 ? -16.411 -4.973 10.703 1.00 90.38 237 ARG A N 1
ATOM 1859 C CA . ARG A 1 237 ? -16.105 -4.690 12.109 1.00 90.38 237 ARG A CA 1
ATOM 1860 C C . ARG A 1 237 ? -15.116 -5.701 12.688 1.00 90.38 237 ARG A C 1
ATOM 1862 O O . ARG A 1 237 ? -14.150 -5.299 13.325 1.00 90.38 237 ARG A O 1
ATOM 1869 N N . ASN A 1 238 ? -15.314 -6.994 12.437 1.00 89.25 238 ASN A N 1
ATOM 1870 C CA . ASN A 1 238 ? -14.439 -8.057 12.945 1.00 89.25 238 ASN A CA 1
ATOM 1871 C C . ASN A 1 238 ? -13.042 -8.043 12.297 1.00 89.25 238 ASN A C 1
ATOM 1873 O O . ASN A 1 238 ? -12.084 -8.530 12.891 1.00 89.25 238 ASN A O 1
ATOM 1877 N N . ARG A 1 239 ? -12.905 -7.467 11.094 1.00 90.88 239 ARG A N 1
ATOM 1878 C CA . ARG A 1 239 ? -11.604 -7.228 10.448 1.00 90.88 239 ARG A CA 1
ATOM 1879 C C . ARG A 1 239 ? -10.781 -6.163 11.177 1.00 90.88 239 ARG A C 1
ATOM 1881 O O . ARG A 1 239 ? -9.553 -6.216 11.121 1.00 90.88 239 ARG A O 1
ATOM 1888 N N . LEU A 1 240 ? -11.446 -5.184 11.792 1.00 94.00 240 LEU A N 1
ATOM 1889 C CA . LEU A 1 240 ? -10.808 -4.083 12.515 1.00 94.00 240 LEU A CA 1
ATOM 1890 C C . LEU A 1 240 ? -10.658 -4.389 14.007 1.00 94.00 240 LEU A C 1
ATOM 1892 O O . LEU A 1 240 ? -9.581 -4.218 14.568 1.00 94.00 240 LEU A O 1
ATOM 1896 N N . LEU A 1 241 ? -11.720 -4.876 14.647 1.00 93.62 241 LEU A N 1
ATOM 1897 C CA . LEU A 1 241 ? -11.749 -5.237 16.061 1.00 93.62 241 LEU A CA 1
ATOM 1898 C C . LEU A 1 241 ? -11.324 -6.695 16.247 1.00 93.62 241 LEU A C 1
ATOM 1900 O O . LEU A 1 241 ? -12.135 -7.563 16.565 1.00 93.62 241 LEU A O 1
ATOM 1904 N N . ILE A 1 242 ? -10.035 -6.962 16.049 1.00 92.81 242 ILE A N 1
ATOM 1905 C CA . ILE A 1 242 ? -9.453 -8.303 16.224 1.00 92.81 242 ILE A CA 1
ATOM 1906 C C . ILE A 1 242 ? -9.493 -8.818 17.664 1.00 92.81 242 ILE A C 1
ATOM 1908 O O . ILE A 1 242 ? -9.386 -10.020 17.903 1.00 92.81 242 ILE A O 1
ATOM 1912 N N . VAL A 1 243 ? -9.687 -7.913 18.619 1.00 93.69 243 VAL A N 1
ATOM 1913 C CA . VAL A 1 243 ? -9.950 -8.222 20.016 1.00 93.69 243 VAL A CA 1
ATOM 1914 C C . VAL A 1 243 ? -11.025 -7.274 20.536 1.00 93.69 243 VAL A C 1
ATOM 1916 O O . VAL A 1 243 ? -11.024 -6.086 20.218 1.00 93.69 243 VAL A O 1
ATOM 1919 N N . LEU A 1 244 ? -11.968 -7.793 21.320 1.00 91.88 244 LEU A N 1
ATOM 1920 C CA . LEU A 1 244 ? -13.011 -6.975 21.934 1.00 91.88 244 LEU A CA 1
ATOM 1921 C C . LEU A 1 244 ? -12.588 -6.574 23.354 1.00 91.88 244 LEU A C 1
ATOM 1923 O O . LEU A 1 244 ? -12.146 -7.438 24.115 1.00 91.88 244 LEU A O 1
ATOM 1927 N N . PRO A 1 245 ? -12.705 -5.294 23.740 1.00 93.19 245 PRO A N 1
ATOM 1928 C CA . PRO A 1 245 ? -12.404 -4.839 25.094 1.00 93.19 245 PRO A CA 1
ATOM 1929 C C . PRO A 1 245 ? -13.530 -5.180 26.075 1.00 93.19 245 PRO A C 1
ATOM 1931 O O . PRO A 1 245 ? -14.673 -5.404 25.669 1.00 93.19 245 PRO A O 1
ATOM 1934 N N . LYS A 1 246 ? -13.240 -5.111 27.379 1.00 91.69 246 LYS A N 1
ATOM 1935 C CA . LYS A 1 246 ? -14.239 -5.261 28.455 1.00 91.69 246 LYS A CA 1
ATOM 1936 C C . LYS A 1 246 ? -15.460 -4.349 28.318 1.00 91.69 246 LYS A C 1
ATOM 1938 O O . LYS A 1 246 ? -16.557 -4.769 28.679 1.00 91.69 246 LYS A O 1
ATOM 1943 N N . SER A 1 247 ? -15.298 -3.127 27.805 1.00 89.75 247 SER A N 1
ATOM 1944 C CA . SER A 1 247 ? -16.417 -2.193 27.611 1.00 89.75 247 SER A CA 1
ATOM 1945 C C . SER A 1 247 ? -17.421 -2.627 26.539 1.00 89.75 247 SER A C 1
ATOM 1947 O O . SER A 1 247 ? -18.587 -2.246 26.621 1.00 89.75 247 SER A O 1
ATOM 1949 N N . LEU A 1 248 ? -17.000 -3.431 25.556 1.00 88.38 248 LEU A N 1
ATOM 1950 C CA . LEU A 1 248 ? -17.884 -3.980 24.520 1.00 88.38 248 LEU A CA 1
ATOM 1951 C C . LEU A 1 248 ? -18.261 -5.442 24.790 1.00 88.38 248 LEU A C 1
ATOM 1953 O O . LEU A 1 248 ? -19.336 -5.873 24.383 1.00 88.38 248 LEU A O 1
ATOM 1957 N N . GLN A 1 249 ? -17.395 -6.192 25.474 1.00 90.44 249 GLN A N 1
ATOM 1958 C CA . GLN A 1 249 ? -17.582 -7.595 25.821 1.00 90.44 249 GLN A CA 1
ATOM 1959 C C . GLN A 1 249 ? -17.160 -7.835 27.289 1.00 90.44 249 GLN A C 1
ATOM 1961 O O . GLN A 1 249 ? -15.966 -7.980 27.561 1.00 90.44 249 GLN A O 1
ATOM 1966 N N . PRO A 1 250 ? -18.107 -7.902 28.250 1.00 89.19 250 PRO A N 1
ATOM 1967 C CA . PRO A 1 250 ? -17.795 -7.979 29.683 1.00 89.19 250 PRO A CA 1
ATOM 1968 C C . PRO A 1 250 ? -16.932 -9.174 30.123 1.00 89.19 250 PRO A C 1
ATOM 1970 O O . PRO A 1 250 ? -16.224 -9.077 31.124 1.00 89.19 250 PRO A O 1
ATOM 1973 N N . ASP A 1 251 ? -16.975 -10.293 29.395 1.00 92.12 251 ASP A N 1
ATOM 1974 C CA . ASP A 1 251 ? -16.165 -11.496 29.629 1.00 92.12 251 ASP A CA 1
ATOM 1975 C C . ASP A 1 251 ? -14.757 -11.426 29.007 1.00 92.12 251 ASP A C 1
ATOM 1977 O O . ASP A 1 251 ? -13.959 -12.351 29.172 1.00 92.12 251 ASP A O 1
ATOM 1981 N N . SER A 1 252 ? -14.411 -10.327 28.328 1.00 91.75 252 SER A N 1
ATOM 1982 C CA . SER A 1 252 ? -13.095 -10.157 27.718 1.00 91.75 252 SER A CA 1
ATOM 1983 C C . SER A 1 252 ? -11.963 -10.114 28.750 1.00 91.75 252 SER A C 1
ATOM 1985 O O . SER A 1 252 ? -12.040 -9.481 29.809 1.00 91.75 252 SER A O 1
ATOM 1987 N N . SER A 1 253 ? -10.842 -10.745 28.390 1.00 92.00 253 SER A N 1
ATOM 1988 C CA . SER A 1 253 ? -9.600 -10.686 29.167 1.00 92.00 253 SER A CA 1
ATOM 1989 C C . SER A 1 253 ? -8.851 -9.357 29.027 1.00 92.00 253 SER A C 1
ATOM 1991 O O . SER A 1 253 ? -7.962 -9.094 29.834 1.00 92.00 253 SER A O 1
ATOM 1993 N N . ARG A 1 254 ? -9.194 -8.521 28.037 1.00 94.38 254 ARG A N 1
ATOM 1994 C CA . ARG A 1 254 ? -8.481 -7.276 27.720 1.00 94.38 254 ARG A CA 1
ATOM 1995 C C . ARG A 1 254 ? -9.202 -6.047 28.245 1.00 94.38 254 ARG A C 1
ATOM 1997 O O . ARG A 1 254 ? -10.403 -5.876 28.040 1.00 94.38 254 ARG A O 1
ATOM 2004 N N . SER A 1 255 ? -8.457 -5.161 28.895 1.00 95.19 255 SER A N 1
ATOM 2005 C CA . SER A 1 255 ? -8.906 -3.788 29.119 1.00 95.19 255 SER A CA 1
ATOM 2006 C C . SER A 1 255 ? -9.037 -3.030 27.795 1.00 95.19 255 SER A C 1
ATOM 2008 O O . SER A 1 255 ? -8.464 -3.415 26.777 1.00 95.19 255 SER A O 1
ATOM 2010 N N . ASP A 1 256 ? -9.769 -1.921 27.824 1.00 94.06 256 ASP A N 1
ATOM 2011 C CA . ASP A 1 256 ? -9.923 -1.021 26.684 1.00 94.06 256 ASP A CA 1
ATOM 2012 C C . ASP A 1 256 ? -8.571 -0.540 26.138 1.00 94.06 256 ASP A C 1
ATOM 2014 O O . ASP A 1 256 ? -8.341 -0.586 24.936 1.00 94.06 256 ASP A O 1
ATOM 2018 N N . ALA A 1 257 ? -7.637 -0.151 27.009 1.00 95.19 257 ALA A N 1
ATOM 2019 C CA . ALA A 1 257 ? -6.313 0.297 26.580 1.00 95.19 257 ALA A CA 1
ATOM 2020 C C . ALA A 1 257 ? -5.493 -0.825 25.913 1.00 95.19 257 ALA A C 1
ATOM 2022 O O . ALA A 1 257 ? -4.859 -0.589 24.887 1.00 95.19 257 ALA A O 1
ATOM 2023 N N . GLU A 1 258 ? -5.530 -2.048 26.456 1.00 96.75 258 GLU A N 1
ATOM 2024 C CA . GLU A 1 258 ? -4.820 -3.198 25.872 1.00 96.75 258 GLU A CA 1
ATOM 2025 C C . GLU A 1 258 ? -5.411 -3.590 24.513 1.00 96.75 258 GLU A C 1
ATOM 2027 O O . GLU A 1 258 ? -4.674 -3.784 23.549 1.00 96.75 258 GLU A O 1
ATOM 2032 N N . ALA A 1 259 ? -6.743 -3.651 24.414 1.00 96.88 259 ALA A N 1
ATOM 2033 C CA . ALA A 1 259 ? -7.425 -3.952 23.161 1.00 96.88 259 ALA A CA 1
ATOM 2034 C C . ALA A 1 259 ? -7.145 -2.885 22.092 1.00 96.88 259 ALA A C 1
ATOM 2036 O O . ALA A 1 259 ? -6.843 -3.226 20.950 1.00 96.88 259 ALA A O 1
ATOM 2037 N N . ALA A 1 260 ? -7.200 -1.599 22.462 1.00 97.19 260 ALA A N 1
ATOM 2038 C CA . ALA A 1 260 ? -6.870 -0.498 21.562 1.00 97.19 260 ALA A CA 1
ATOM 2039 C C . ALA A 1 260 ? -5.433 -0.614 21.041 1.00 97.19 260 ALA A C 1
ATOM 2041 O O . ALA A 1 260 ? -5.226 -0.527 19.833 1.00 97.19 260 ALA A O 1
ATOM 2042 N N . ALA A 1 261 ? -4.457 -0.875 21.915 1.00 97.94 261 ALA A N 1
ATOM 2043 C CA . ALA A 1 261 ? -3.060 -1.028 21.515 1.00 97.94 261 ALA A CA 1
ATOM 2044 C C . ALA A 1 261 ? -2.862 -2.166 20.499 1.00 97.94 261 ALA A C 1
ATOM 2046 O O . ALA A 1 261 ? -2.164 -1.978 19.501 1.00 97.94 261 ALA A O 1
ATOM 2047 N N . GLU A 1 262 ? -3.503 -3.320 20.712 1.00 97.50 262 GLU A N 1
ATOM 2048 C CA . GLU A 1 262 ? -3.448 -4.457 19.782 1.00 97.50 262 GLU A CA 1
ATOM 2049 C C . GLU A 1 262 ? -4.106 -4.127 18.428 1.00 97.50 262 GLU A C 1
ATOM 2051 O O . GLU A 1 262 ? -3.487 -4.323 17.378 1.00 97.50 262 GLU A O 1
ATOM 2056 N N . ILE A 1 263 ? -5.319 -3.560 18.445 1.00 97.94 263 ILE A N 1
ATOM 2057 C CA . ILE A 1 263 ? -6.066 -3.165 17.238 1.00 97.94 263 ILE A CA 1
ATOM 2058 C C . ILE A 1 263 ? -5.276 -2.142 16.417 1.00 97.94 263 ILE A C 1
ATOM 2060 O O . ILE A 1 263 ? -5.059 -2.328 15.218 1.00 97.94 263 ILE A O 1
ATOM 2064 N N . ILE A 1 264 ? -4.824 -1.067 17.063 1.00 98.50 264 ILE A N 1
ATOM 2065 C CA . ILE A 1 264 ? -4.113 0.038 16.418 1.00 98.50 264 ILE A CA 1
ATOM 2066 C C . ILE A 1 264 ? -2.799 -0.462 15.817 1.00 98.50 264 ILE A C 1
ATOM 2068 O O . ILE A 1 264 ? -2.497 -0.144 14.667 1.00 98.50 264 ILE A O 1
ATOM 2072 N N . ALA A 1 265 ? -2.032 -1.271 16.555 1.00 98.12 265 ALA A N 1
ATOM 2073 C CA . ALA A 1 265 ? -0.762 -1.797 16.069 1.00 98.12 265 ALA A CA 1
ATOM 2074 C C . ALA A 1 265 ? -0.948 -2.719 14.856 1.00 98.12 265 ALA A C 1
ATOM 2076 O O . ALA A 1 265 ? -0.198 -2.606 13.884 1.00 98.12 265 ALA A O 1
ATOM 2077 N N . GLN A 1 266 ? -1.948 -3.605 14.872 1.00 97.50 266 GLN A N 1
ATOM 2078 C CA . GLN A 1 266 ? -2.193 -4.501 13.743 1.00 97.50 266 GLN A CA 1
ATOM 2079 C C . GLN A 1 266 ? -2.739 -3.752 12.522 1.00 97.50 266 GLN A C 1
ATOM 2081 O O . GLN A 1 266 ? -2.327 -4.023 11.390 1.00 97.50 266 GLN A O 1
ATOM 2086 N N . PHE A 1 267 ? -3.626 -2.779 12.737 1.00 98.50 267 PHE A N 1
ATOM 2087 C CA . PHE A 1 267 ? -4.145 -1.937 11.667 1.00 98.50 267 PHE A CA 1
ATOM 2088 C C . PHE A 1 267 ? -3.030 -1.112 11.015 1.00 98.50 267 PHE A C 1
ATOM 2090 O O . PHE A 1 267 ? -2.866 -1.153 9.794 1.00 98.50 267 PHE A O 1
ATOM 2097 N N . ALA A 1 268 ? -2.204 -0.440 11.824 1.00 98.50 268 ALA A N 1
ATOM 2098 C CA . ALA A 1 268 ? -1.051 0.319 11.353 1.00 98.50 268 ALA A CA 1
ATOM 2099 C C . ALA A 1 268 ? -0.030 -0.570 10.634 1.00 98.50 268 ALA A C 1
ATOM 2101 O O . ALA A 1 268 ? 0.456 -0.190 9.575 1.00 98.50 268 ALA A O 1
ATOM 2102 N N . ARG A 1 269 ? 0.238 -1.783 11.131 1.00 97.81 269 ARG A N 1
ATOM 2103 C CA . ARG A 1 269 ? 1.137 -2.744 10.473 1.00 97.81 269 ARG A CA 1
ATOM 2104 C C . ARG A 1 269 ? 0.684 -3.082 9.053 1.00 97.81 269 ARG A C 1
ATOM 2106 O O . ARG A 1 269 ? 1.496 -3.066 8.129 1.00 97.81 269 ARG A O 1
ATOM 2113 N N . ARG A 1 270 ? -0.607 -3.374 8.871 1.00 97.62 270 ARG A N 1
ATOM 2114 C CA . ARG A 1 270 ? -1.188 -3.695 7.557 1.00 97.62 270 ARG A CA 1
ATOM 2115 C C . ARG A 1 270 ? -1.200 -2.476 6.636 1.00 97.62 270 ARG A C 1
ATOM 2117 O O . ARG A 1 270 ? -0.804 -2.581 5.479 1.00 97.62 270 ARG A O 1
ATOM 2124 N N . ALA A 1 271 ? -1.601 -1.317 7.156 1.00 98.19 271 ALA A N 1
ATOM 2125 C CA . ALA A 1 271 ? -1.665 -0.070 6.400 1.00 98.19 271 ALA A CA 1
ATOM 2126 C C . ALA A 1 271 ? -0.273 0.417 5.960 1.00 98.19 271 ALA A C 1
ATOM 2128 O O . ALA A 1 271 ? -0.067 0.762 4.799 1.00 98.19 271 ALA A O 1
ATOM 2129 N N . TRP A 1 272 ? 0.700 0.417 6.870 1.00 97.88 272 TRP A N 1
ATOM 2130 C CA . TRP A 1 272 ? 2.066 0.889 6.621 1.00 97.88 272 TRP A CA 1
ATOM 2131 C C . TRP A 1 272 ? 2.982 -0.193 6.049 1.00 97.88 272 TRP A C 1
ATOM 2133 O O . TRP A 1 272 ? 4.123 0.099 5.696 1.00 97.88 272 TRP A O 1
ATOM 2143 N N . ARG A 1 273 ? 2.467 -1.423 5.907 1.00 97.62 273 ARG A N 1
ATOM 2144 C CA . ARG A 1 273 ? 3.092 -2.543 5.186 1.00 97.62 273 ARG A CA 1
ATOM 2145 C C . ARG A 1 273 ? 4.412 -3.009 5.812 1.00 97.62 273 ARG A C 1
ATOM 2147 O O . ARG A 1 273 ? 5.262 -3.582 5.135 1.00 97.62 273 ARG A O 1
ATOM 2154 N N . ARG A 1 274 ? 4.592 -2.749 7.110 1.00 96.50 274 ARG A N 1
ATOM 2155 C CA . ARG A 1 274 ? 5.787 -3.090 7.894 1.00 96.50 274 ARG A CA 1
ATOM 2156 C C . ARG A 1 274 ? 5.471 -3.175 9.390 1.00 96.50 274 ARG A C 1
ATOM 2158 O O . ARG A 1 274 ? 4.438 -2.659 9.821 1.00 96.50 274 ARG A O 1
ATOM 2165 N N . PRO A 1 275 ? 6.366 -3.750 10.211 1.00 96.75 275 PRO A N 1
ATOM 2166 C CA . PRO A 1 275 ? 6.266 -3.663 11.658 1.00 96.75 275 PRO A CA 1
ATOM 2167 C C . PRO A 1 275 ? 6.213 -2.205 12.130 1.00 96.75 275 PRO A C 1
ATOM 2169 O O . PRO A 1 275 ? 6.934 -1.338 11.625 1.00 96.75 275 PRO A O 1
ATOM 2172 N N . VAL A 1 276 ? 5.345 -1.957 13.107 1.00 96.81 276 VAL A N 1
ATOM 2173 C CA . VAL A 1 276 ? 5.178 -0.654 13.760 1.00 96.81 276 VAL A CA 1
ATOM 2174 C C . VAL A 1 276 ? 6.174 -0.564 14.910 1.00 96.81 276 VAL A C 1
ATOM 2176 O O . VAL A 1 276 ? 6.256 -1.492 15.720 1.00 96.81 276 VAL A O 1
ATOM 2179 N N . THR A 1 277 ? 6.930 0.529 14.985 1.00 96.94 277 THR A N 1
ATOM 2180 C CA . THR A 1 277 ? 7.914 0.739 16.057 1.00 96.94 277 THR A CA 1
ATOM 2181 C C . THR A 1 277 ? 7.232 1.071 17.385 1.00 96.94 277 THR A C 1
ATOM 2183 O O . THR A 1 277 ? 6.083 1.512 17.411 1.00 96.94 277 THR A O 1
ATOM 2186 N N . GLU A 1 278 ? 7.929 0.890 18.508 1.00 97.19 278 GLU A N 1
ATOM 2187 C CA . GLU A 1 278 ? 7.373 1.237 19.826 1.00 97.19 278 GLU A CA 1
ATOM 2188 C C . GLU A 1 278 ? 7.026 2.729 19.931 1.00 97.19 278 GLU A C 1
ATOM 2190 O O . GLU A 1 278 ? 5.948 3.075 20.407 1.00 97.19 278 GLU A O 1
ATOM 2195 N N . ASP A 1 279 ? 7.859 3.616 19.384 1.00 98.00 279 ASP A N 1
ATOM 2196 C CA . ASP A 1 279 ? 7.576 5.055 19.366 1.00 98.00 279 ASP A CA 1
ATOM 2197 C C . ASP A 1 279 ? 6.330 5.398 18.535 1.00 98.00 279 ASP A C 1
ATOM 2199 O O . ASP A 1 279 ? 5.566 6.301 18.880 1.00 98.00 279 ASP A O 1
ATOM 2203 N N . GLU A 1 280 ? 6.108 4.689 17.427 1.00 98.19 280 GLU A N 1
ATOM 2204 C CA . GLU A 1 280 ? 4.898 4.836 16.616 1.00 98.19 280 GLU A CA 1
ATOM 2205 C C . GLU A 1 280 ? 3.654 4.367 17.366 1.00 98.19 280 GLU A C 1
ATOM 2207 O O . GLU A 1 280 ? 2.647 5.078 17.366 1.00 98.19 280 GLU A O 1
ATOM 2212 N N . LYS A 1 281 ? 3.732 3.217 18.048 1.00 97.81 281 LYS A N 1
ATOM 2213 C CA . LYS A 1 281 ? 2.643 2.722 18.901 1.00 97.81 281 LYS A CA 1
ATOM 2214 C C . LYS A 1 281 ? 2.314 3.729 19.996 1.00 97.81 281 LYS A C 1
ATOM 2216 O O . LYS A 1 281 ? 1.146 4.060 20.174 1.00 97.81 281 LYS A O 1
ATOM 2221 N N . LEU A 1 282 ? 3.328 4.264 20.678 1.00 97.94 282 LEU A N 1
ATOM 2222 C CA . LEU A 1 282 ? 3.151 5.262 21.735 1.00 97.94 282 LEU A CA 1
ATOM 2223 C C . LEU A 1 282 ? 2.445 6.521 21.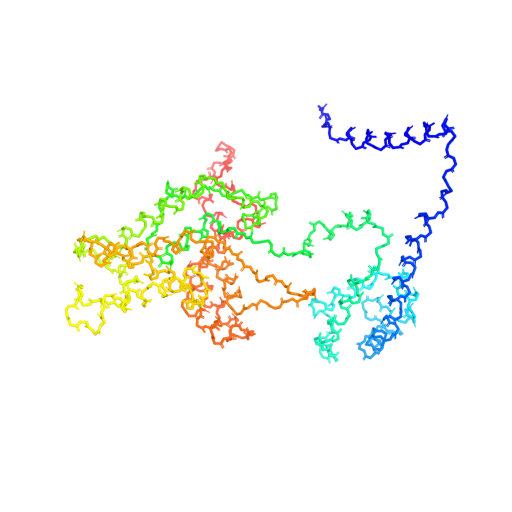219 1.00 97.94 282 LEU A C 1
ATOM 2225 O O . LEU A 1 282 ? 1.498 6.982 21.850 1.00 97.94 282 LEU A O 1
ATOM 2229 N N . ARG A 1 283 ? 2.837 7.052 20.053 1.00 97.94 283 ARG A N 1
ATOM 2230 C CA . ARG A 1 283 ? 2.172 8.227 19.457 1.00 97.94 283 ARG A CA 1
ATOM 2231 C C . ARG A 1 283 ? 0.710 7.964 19.101 1.00 97.94 283 ARG A C 1
ATOM 2233 O O . ARG A 1 283 ? -0.140 8.818 19.341 1.00 97.94 283 ARG A O 1
ATOM 2240 N N . LEU A 1 284 ? 0.403 6.794 18.542 1.00 98.31 284 LEU A N 1
ATOM 2241 C CA . LEU A 1 284 ? -0.980 6.433 18.223 1.00 98.31 284 LEU A CA 1
ATOM 2242 C C . LEU A 1 284 ? -1.815 6.215 19.496 1.00 98.31 284 LEU A C 1
ATOM 2244 O O . LEU A 1 284 ? -2.970 6.634 19.550 1.00 98.31 284 LEU A O 1
ATOM 2248 N N . MET A 1 285 ? -1.225 5.636 20.544 1.00 98.06 285 MET A N 1
ATOM 2249 C CA . MET A 1 285 ? -1.888 5.473 21.840 1.00 98.06 285 MET A CA 1
ATOM 2250 C C . MET A 1 285 ? -2.132 6.803 22.555 1.00 98.06 285 MET A C 1
ATOM 2252 O O . MET A 1 285 ? -3.178 6.964 23.173 1.00 98.06 285 MET A O 1
ATOM 2256 N N . GLN A 1 286 ? -1.253 7.796 22.405 1.00 97.12 286 GLN A N 1
ATOM 2257 C CA . GLN A 1 286 ? -1.515 9.151 22.906 1.00 97.12 286 GLN A CA 1
ATOM 2258 C C . GLN A 1 286 ? -2.755 9.776 22.248 1.00 97.12 286 GLN A C 1
ATOM 2260 O O . GLN A 1 286 ? -3.541 10.441 22.921 1.00 97.12 286 GLN A O 1
ATOM 2265 N N . LEU A 1 287 ? -2.961 9.542 20.946 1.00 95.94 287 LEU A N 1
ATOM 2266 C CA . LEU A 1 287 ? -4.158 10.008 20.241 1.00 95.94 287 LEU A CA 1
ATOM 2267 C C . LEU A 1 287 ? -5.421 9.274 20.714 1.00 95.94 287 LEU A C 1
ATOM 2269 O O . LEU A 1 287 ? -6.458 9.910 20.908 1.00 95.94 287 LEU A O 1
ATOM 2273 N N . TYR A 1 288 ? -5.326 7.964 20.956 1.00 96.69 288 TYR A N 1
ATOM 2274 C CA . TYR A 1 288 ? -6.398 7.194 21.591 1.00 96.69 288 TYR A CA 1
ATOM 2275 C C . TYR A 1 288 ? -6.760 7.777 22.965 1.00 96.69 288 TYR A C 1
ATOM 2277 O O . TYR A 1 288 ? -7.909 8.149 23.189 1.00 96.69 288 TYR A O 1
ATOM 2285 N N . GLU A 1 289 ? -5.781 7.926 23.861 1.00 94.94 289 GLU A N 1
ATOM 2286 C CA . GLU A 1 289 ? -5.974 8.435 25.224 1.00 94.94 289 GLU A CA 1
ATOM 2287 C C . GLU A 1 289 ? -6.584 9.840 25.231 1.00 94.94 289 GLU A C 1
ATOM 2289 O O . GLU A 1 289 ? -7.552 10.084 25.953 1.00 94.94 289 GLU A O 1
ATOM 2294 N N . ALA A 1 290 ? -6.098 10.740 24.371 1.00 93.25 290 ALA A N 1
ATOM 2295 C CA . ALA A 1 290 ? -6.660 12.081 24.205 1.00 93.25 290 ALA A CA 1
ATOM 2296 C C . ALA A 1 290 ? -8.136 12.064 23.759 1.00 93.25 290 ALA A C 1
ATOM 2298 O O . ALA A 1 290 ? -8.881 13.005 24.043 1.00 93.25 290 ALA A O 1
ATOM 2299 N N . SER A 1 291 ? -8.566 10.988 23.097 1.00 90.56 291 SER A N 1
ATOM 2300 C CA . SER A 1 291 ? -9.915 10.824 22.549 1.00 90.56 291 SER A CA 1
ATOM 2301 C C . SER A 1 291 ? -10.898 10.155 23.518 1.00 90.56 291 SER A C 1
ATOM 2303 O O . SER A 1 291 ? -12.103 10.220 23.283 1.00 90.56 291 SER A O 1
ATOM 2305 N N . THR A 1 292 ? -10.419 9.594 24.637 1.00 86.25 292 THR A N 1
ATOM 2306 C CA . THR A 1 292 ? -11.252 8.934 25.671 1.00 86.25 292 THR A CA 1
ATOM 2307 C C . THR A 1 292 ? -12.040 9.889 26.589 1.00 86.25 292 THR A C 1
ATOM 2309 O O . THR A 1 292 ? -12.761 9.450 27.485 1.00 86.25 292 THR A O 1
ATOM 2312 N N . GLY A 1 293 ? -11.921 11.210 26.410 1.00 70.75 293 GLY A N 1
ATOM 2313 C CA . GLY A 1 293 ? -12.521 12.213 27.299 1.00 70.75 293 GLY A CA 1
ATOM 2314 C C . GLY A 1 293 ? -14.063 12.261 27.323 1.00 70.75 293 GLY A C 1
ATOM 2315 O O . GLY A 1 293 ? -14.720 12.025 26.313 1.00 70.75 293 GLY A O 1
ATOM 2316 N N . ARG A 1 294 ? -14.603 12.616 28.509 1.00 55.16 294 ARG A N 1
ATOM 2317 C CA . ARG A 1 294 ? -16.009 12.927 28.890 1.00 55.16 294 ARG A CA 1
ATOM 2318 C C . ARG A 1 294 ? -17.084 12.392 27.925 1.00 55.16 294 ARG A C 1
ATOM 2320 O O . ARG A 1 294 ? -17.587 13.137 27.090 1.00 55.16 294 ARG A O 1
ATOM 2327 N N . ASP A 1 295 ? -17.454 11.128 28.122 1.00 64.31 295 ASP A N 1
ATOM 2328 C CA . ASP A 1 295 ? -18.603 10.425 27.518 1.00 64.31 295 ASP A CA 1
ATOM 2329 C C . ASP A 1 295 ? -18.408 9.844 26.104 1.00 64.31 295 ASP A C 1
ATOM 2331 O O . ASP A 1 295 ? -19.367 9.365 25.497 1.00 64.31 295 ASP A O 1
ATOM 2335 N N . ARG A 1 296 ? -17.175 9.794 25.578 1.00 79.31 296 ARG A N 1
ATOM 2336 C CA . ARG A 1 296 ? -16.881 9.038 24.347 1.00 79.31 296 ARG A CA 1
ATOM 2337 C C . ARG A 1 296 ? -16.682 7.548 24.636 1.00 79.31 296 ARG A C 1
ATOM 2339 O O . ARG A 1 296 ? -15.904 7.170 25.505 1.00 79.31 296 ARG A O 1
ATOM 2346 N N . GLY A 1 297 ? -17.384 6.692 23.891 1.00 88.69 297 GLY A N 1
ATOM 2347 C CA . GLY A 1 297 ? -17.225 5.238 23.980 1.00 88.69 297 GLY A CA 1
ATOM 2348 C C . GLY A 1 297 ? -15.901 4.743 23.384 1.00 88.69 297 GLY A C 1
ATOM 2349 O O . GLY A 1 297 ? -15.200 5.477 22.681 1.00 88.69 297 GLY A O 1
ATOM 2350 N N . PHE A 1 298 ? -15.579 3.467 23.616 1.00 92.56 298 PHE A N 1
ATOM 2351 C CA . PHE A 1 298 ? -14.379 2.824 23.065 1.00 92.56 298 PHE A CA 1
ATOM 2352 C C . PHE A 1 298 ? -14.271 2.978 21.541 1.00 92.56 298 PHE A C 1
ATOM 2354 O O . PHE A 1 298 ? -13.221 3.369 21.038 1.00 92.56 298 PHE A O 1
ATOM 2361 N N . LEU A 1 299 ? -15.368 2.727 20.811 1.00 92.88 299 LEU A N 1
ATOM 2362 C CA . LEU A 1 299 ? -15.394 2.830 19.347 1.00 92.88 299 LEU A CA 1
ATOM 2363 C C . LEU A 1 299 ? -15.049 4.250 18.883 1.00 92.88 299 LEU A C 1
ATOM 2365 O O . LEU A 1 299 ? -14.145 4.422 18.074 1.00 92.88 299 LEU A O 1
ATOM 2369 N N . ALA A 1 300 ? -15.679 5.271 19.465 1.00 92.31 300 ALA A N 1
ATOM 2370 C CA . ALA A 1 300 ? -15.362 6.668 19.168 1.00 92.31 300 ALA A CA 1
ATOM 2371 C C . ALA A 1 300 ? -13.893 7.025 19.453 1.00 92.31 300 ALA A C 1
ATOM 2373 O O . ALA A 1 300 ? -13.300 7.817 18.728 1.00 92.31 300 ALA A O 1
ATOM 2374 N N . SER A 1 301 ? -13.291 6.422 20.479 1.00 94.75 301 SER A N 1
ATOM 2375 C CA . SER A 1 301 ? -11.901 6.697 20.860 1.00 94.75 301 SER A CA 1
ATOM 2376 C C . SER A 1 301 ? -10.890 5.984 19.957 1.00 94.75 301 SER A C 1
ATOM 2378 O O . SER A 1 301 ? -9.858 6.558 19.622 1.00 94.75 301 SER A O 1
ATOM 2380 N N . VAL A 1 302 ? -11.173 4.744 19.535 1.00 96.31 302 VAL A N 1
ATOM 2381 C CA . VAL A 1 302 ? -10.277 3.967 18.659 1.00 96.31 302 VAL A CA 1
ATOM 2382 C C . VAL A 1 302 ? -10.334 4.440 17.205 1.00 96.31 302 VAL A C 1
ATOM 2384 O O . VAL A 1 302 ? -9.355 4.282 16.486 1.00 96.31 302 VAL A O 1
ATOM 2387 N N . ARG A 1 303 ? -11.430 5.073 16.764 1.00 96.69 303 ARG A N 1
ATOM 2388 C CA . ARG A 1 303 ? -11.544 5.637 15.408 1.00 96.69 303 ARG A CA 1
ATOM 2389 C C . ARG A 1 303 ? -10.441 6.659 15.104 1.00 96.69 303 ARG A C 1
ATOM 2391 O O . ARG A 1 303 ? -9.853 6.606 14.029 1.00 96.69 303 ARG A O 1
ATOM 2398 N N . GLU A 1 304 ? -10.111 7.538 16.047 1.0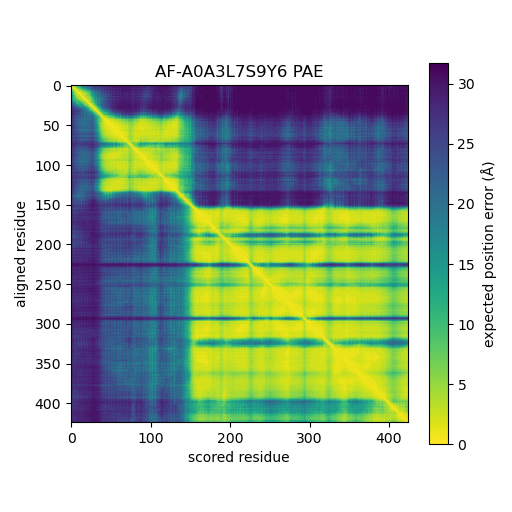0 96.88 304 GLU A N 1
ATOM 2399 C CA . GLU A 1 304 ? -9.143 8.630 15.845 1.00 96.88 304 GLU A CA 1
ATOM 2400 C C . GLU A 1 304 ? -7.731 8.162 15.430 1.00 96.88 304 GLU A C 1
ATOM 2402 O O . GLU A 1 304 ? -7.234 8.604 14.389 1.00 96.88 304 GLU A O 1
ATOM 2407 N N . PRO A 1 305 ? -7.069 7.226 16.139 1.00 98.25 305 PRO A N 1
ATOM 2408 C CA . PRO A 1 305 ? -5.791 6.688 15.681 1.00 98.25 305 PRO A CA 1
ATOM 2409 C C . PRO A 1 305 ? -5.889 5.898 14.370 1.00 98.25 305 PRO A C 1
ATOM 2411 O O . PRO A 1 305 ? -4.940 5.931 13.589 1.00 98.25 305 PRO A O 1
ATOM 2414 N N . LEU A 1 306 ? -7.013 5.235 14.069 1.00 98.56 306 LEU A N 1
ATOM 2415 C CA . LEU A 1 306 ? -7.192 4.551 12.779 1.00 98.56 306 LEU A CA 1
ATOM 2416 C C . LEU A 1 306 ? -7.277 5.555 11.617 1.00 98.56 306 LEU A C 1
ATOM 2418 O O . LEU A 1 306 ? -6.627 5.353 10.590 1.00 98.56 306 LEU A O 1
ATOM 2422 N N . LYS A 1 307 ? -7.990 6.676 11.797 1.00 98.50 307 LYS A N 1
ATOM 2423 C CA . LYS A 1 307 ? -8.006 7.794 10.837 1.00 98.50 307 LYS A CA 1
ATOM 2424 C C . LYS A 1 307 ? -6.598 8.352 10.631 1.00 98.50 307 LYS A C 1
ATOM 2426 O O . LYS A 1 307 ? -6.155 8.493 9.493 1.00 98.50 307 LYS A O 1
ATOM 2431 N N . ALA A 1 308 ? -5.854 8.581 11.718 1.00 98.31 308 ALA A N 1
ATOM 2432 C CA . ALA A 1 308 ? -4.472 9.061 11.657 1.00 98.31 308 ALA A CA 1
ATOM 2433 C C . ALA A 1 308 ? -3.539 8.110 10.886 1.00 98.31 308 ALA A C 1
ATOM 2435 O O . ALA A 1 308 ? -2.675 8.562 10.132 1.00 98.31 308 ALA A O 1
ATOM 2436 N N . VAL A 1 309 ? -3.729 6.794 11.021 1.00 98.75 309 VAL A N 1
ATOM 2437 C CA . VAL A 1 309 ? -2.986 5.789 10.246 1.00 98.75 309 VAL A CA 1
ATOM 2438 C C . VAL A 1 309 ? -3.234 5.942 8.742 1.00 98.75 309 VAL A C 1
ATOM 2440 O O . VAL A 1 309 ? -2.267 5.869 7.983 1.00 98.75 309 VAL A O 1
ATOM 2443 N N . LEU A 1 310 ? -4.480 6.188 8.318 1.00 98.50 310 LEU A N 1
ATOM 2444 C CA . LEU A 1 310 ? -4.874 6.312 6.905 1.00 98.50 310 LEU A CA 1
ATOM 2445 C C . LEU A 1 310 ? -4.472 7.639 6.244 1.00 98.50 310 LEU A C 1
ATOM 2447 O O . LEU A 1 310 ? -4.440 7.722 5.020 1.00 98.50 310 LEU A O 1
ATOM 2451 N N . VAL A 1 311 ? -4.144 8.674 7.018 1.00 97.62 311 VAL A N 1
ATOM 2452 C CA . VAL A 1 311 ? -3.630 9.953 6.482 1.00 97.62 311 VAL A CA 1
ATOM 2453 C C . VAL A 1 311 ? -2.129 10.135 6.708 1.00 97.62 311 VAL A C 1
ATOM 2455 O O . VAL A 1 311 ? -1.547 11.150 6.330 1.00 97.62 311 VAL A O 1
ATOM 2458 N N . SER A 1 312 ? -1.477 9.140 7.313 1.00 97.62 312 SER A N 1
ATOM 2459 C CA . SER A 1 312 ? -0.036 9.134 7.545 1.00 97.62 312 SER A CA 1
ATOM 2460 C C . SER A 1 312 ? 0.741 9.020 6.228 1.00 97.62 312 SER A C 1
ATOM 2462 O O . SER A 1 312 ? 0.367 8.213 5.368 1.00 97.62 312 SER A O 1
ATOM 2464 N N . PRO A 1 313 ? 1.895 9.702 6.088 1.00 95.38 313 PRO A N 1
ATOM 2465 C CA . PRO A 1 313 ? 2.808 9.473 4.973 1.00 95.38 313 PRO A CA 1
ATOM 2466 C C . PRO A 1 313 ? 3.210 8.001 4.806 1.00 95.38 313 PRO A C 1
ATOM 2468 O O . PRO A 1 313 ? 3.392 7.547 3.683 1.00 95.38 313 PRO A O 1
ATOM 2471 N N . HIS A 1 314 ? 3.280 7.224 5.894 1.00 95.88 314 HIS A N 1
ATOM 2472 C CA . HIS A 1 314 ? 3.582 5.789 5.823 1.00 95.88 314 HIS A CA 1
ATOM 2473 C C . HIS A 1 314 ? 2.489 4.960 5.133 1.00 95.88 314 HIS A C 1
ATOM 2475 O O . HIS A 1 314 ? 2.782 3.881 4.622 1.00 95.88 314 HIS A O 1
ATOM 2481 N N . PHE A 1 315 ? 1.244 5.446 5.103 1.00 97.94 315 PHE A N 1
ATOM 2482 C CA . PHE A 1 315 ? 0.168 4.837 4.325 1.00 97.94 315 PHE A CA 1
ATOM 2483 C C . PHE A 1 315 ? 0.109 5.415 2.911 1.00 97.94 315 PHE A C 1
ATOM 2485 O O . PHE A 1 315 ? 0.091 4.654 1.942 1.00 97.94 315 PHE A O 1
ATOM 2492 N N . LEU A 1 316 ? 0.120 6.747 2.801 1.00 96.88 316 LEU A N 1
ATOM 2493 C CA . LEU A 1 316 ? -0.091 7.468 1.546 1.00 96.88 316 LEU A CA 1
ATOM 2494 C C . LEU A 1 316 ? 1.065 7.325 0.555 1.00 96.88 316 LEU A C 1
ATOM 2496 O O . LEU A 1 316 ? 0.831 7.416 -0.647 1.00 96.88 316 LEU A O 1
ATOM 2500 N N . PHE A 1 317 ? 2.290 7.101 1.033 1.00 94.81 317 PHE A N 1
ATOM 2501 C CA . PHE A 1 317 ? 3.482 7.029 0.195 1.00 94.81 317 PHE A CA 1
ATOM 2502 C C . PHE A 1 317 ? 4.139 5.651 0.236 1.00 94.81 317 PHE A C 1
ATOM 2504 O O . PHE A 1 317 ? 4.126 4.929 1.238 1.00 94.81 317 PHE A O 1
ATOM 2511 N N . VAL A 1 318 ? 4.755 5.312 -0.890 1.00 92.69 318 VAL A N 1
ATOM 2512 C CA . VAL A 1 318 ? 5.678 4.198 -1.055 1.00 92.69 318 VAL A CA 1
ATOM 2513 C C . VAL A 1 318 ? 7.078 4.782 -0.966 1.00 92.69 318 VAL A C 1
ATOM 2515 O O . VAL A 1 318 ? 7.515 5.514 -1.855 1.00 92.69 318 VAL A O 1
ATOM 2518 N N . VAL A 1 319 ? 7.747 4.489 0.147 1.00 86.69 319 VAL A N 1
ATOM 2519 C CA . VAL A 1 319 ? 9.086 4.992 0.460 1.00 86.69 319 VAL A CA 1
ATOM 2520 C C . VAL A 1 319 ? 10.040 3.809 0.522 1.00 86.69 319 VAL A C 1
ATOM 2522 O O . VAL A 1 319 ? 9.823 2.854 1.273 1.00 86.69 319 VAL A O 1
ATOM 2525 N N . GLU A 1 320 ? 11.100 3.881 -0.271 1.00 85.38 320 GLU A N 1
ATOM 2526 C CA . GLU A 1 320 ? 12.213 2.941 -0.214 1.00 85.38 320 GLU A CA 1
ATOM 2527 C C . GLU A 1 320 ? 13.351 3.548 0.598 1.00 85.38 320 GLU A C 1
ATOM 2529 O O . GLU A 1 320 ? 13.483 4.767 0.694 1.00 85.38 320 GLU A O 1
ATOM 2534 N N . THR A 1 321 ? 14.139 2.694 1.243 1.00 77.75 321 THR A N 1
ATOM 2535 C CA . THR A 1 321 ? 15.215 3.138 2.126 1.00 77.75 321 THR A CA 1
ATOM 2536 C C . THR A 1 321 ? 16.257 3.861 1.293 1.00 77.75 321 THR A C 1
ATOM 2538 O O . THR A 1 321 ? 16.784 3.294 0.333 1.00 77.75 321 THR A O 1
ATOM 2541 N N . GLU A 1 322 ? 16.558 5.101 1.674 1.00 72.44 322 GLU A N 1
ATOM 2542 C CA . GLU A 1 322 ? 17.648 5.840 1.057 1.00 72.44 322 GLU A CA 1
ATOM 2543 C C . GLU A 1 322 ? 18.971 5.117 1.334 1.00 72.44 322 GLU A C 1
ATOM 2545 O O . GLU A 1 322 ? 19.245 4.746 2.479 1.00 72.44 322 GLU A O 1
ATOM 2550 N N . PRO A 1 323 ? 19.793 4.867 0.307 1.00 67.75 323 PRO A N 1
ATOM 2551 C CA . PRO A 1 323 ? 21.058 4.190 0.509 1.00 67.75 323 PRO A CA 1
ATOM 2552 C C . PRO A 1 323 ? 22.065 5.064 1.251 1.00 67.75 323 PRO A C 1
ATOM 2554 O O . PRO A 1 323 ? 22.365 6.168 0.803 1.00 67.75 323 PRO A O 1
ATOM 2557 N N . ASP A 1 324 ? 22.716 4.516 2.276 1.00 70.81 324 ASP A N 1
ATOM 2558 C CA . ASP A 1 324 ? 23.898 5.151 2.883 1.00 70.81 324 ASP A CA 1
ATOM 2559 C C . ASP A 1 324 ? 25.149 5.065 1.981 1.00 70.81 324 ASP A C 1
ATOM 2561 O O . ASP A 1 324 ? 26.160 5.727 2.222 1.00 70.81 324 ASP A O 1
ATOM 2565 N N . ALA A 1 325 ? 25.109 4.220 0.944 1.00 66.94 325 ALA A N 1
ATOM 2566 C CA . ALA A 1 325 ? 26.227 3.948 0.048 1.00 66.94 325 ALA A CA 1
ATOM 2567 C C . ALA A 1 325 ? 25.784 3.901 -1.418 1.00 66.94 325 ALA A C 1
ATOM 2569 O O . ALA A 1 325 ? 24.652 3.550 -1.737 1.00 66.94 325 ALA A O 1
ATOM 2570 N N . THR A 1 326 ? 26.705 4.210 -2.331 1.00 65.44 326 THR A N 1
ATOM 2571 C CA . THR A 1 326 ? 26.479 4.062 -3.772 1.00 65.44 326 THR A CA 1
ATOM 2572 C C . THR A 1 326 ? 26.588 2.594 -4.197 1.00 65.44 326 THR A C 1
ATOM 2574 O O . THR A 1 326 ? 27.400 1.835 -3.664 1.00 65.44 326 THR A O 1
ATOM 2577 N N . GLY A 1 327 ? 25.790 2.181 -5.186 1.00 66.06 327 GLY A N 1
ATOM 2578 C CA . GLY A 1 327 ? 25.856 0.840 -5.772 1.00 66.06 327 GLY A CA 1
ATOM 2579 C C . GLY A 1 327 ? 24.497 0.156 -5.882 1.00 66.06 327 GLY A C 1
ATOM 2580 O O . GLY A 1 327 ? 23.468 0.813 -5.993 1.00 66.06 327 GLY A O 1
ATOM 2581 N N . VAL A 1 328 ? 24.503 -1.179 -5.894 1.00 68.56 328 VAL A N 1
ATOM 2582 C CA . VAL A 1 328 ? 23.284 -1.998 -5.865 1.00 68.56 328 VAL A CA 1
ATOM 2583 C C . VAL A 1 328 ? 22.924 -2.251 -4.406 1.00 68.56 328 VAL A C 1
ATOM 2585 O O . VAL A 1 328 ? 23.663 -2.943 -3.707 1.00 68.56 328 VAL A O 1
ATOM 2588 N N . ILE A 1 329 ? 21.800 -1.699 -3.953 1.00 72.94 329 ILE A N 1
ATOM 2589 C CA . ILE A 1 329 ? 21.283 -1.918 -2.602 1.00 72.94 329 ILE A CA 1
ATOM 2590 C C . ILE A 1 329 ? 20.116 -2.884 -2.677 1.00 72.94 329 ILE A C 1
ATOM 2592 O O . ILE A 1 329 ? 19.214 -2.743 -3.504 1.00 72.94 329 ILE A O 1
ATOM 2596 N N . ARG A 1 330 ? 20.147 -3.884 -1.799 1.00 77.69 330 ARG A N 1
ATOM 2597 C CA . ARG A 1 330 ? 19.041 -4.816 -1.651 1.00 77.69 330 ARG A CA 1
ATOM 2598 C C . ARG A 1 330 ? 17.942 -4.163 -0.820 1.00 77.69 330 ARG A C 1
ATOM 2600 O O . ARG A 1 330 ? 18.209 -3.627 0.251 1.00 77.69 330 ARG A O 1
ATOM 2607 N N . LEU A 1 331 ? 16.713 -4.246 -1.313 1.00 87.06 331 LEU A N 1
ATOM 2608 C CA . LEU A 1 331 ? 15.525 -3.830 -0.577 1.00 87.06 331 LEU A CA 1
ATOM 2609 C C . LEU A 1 331 ? 15.340 -4.663 0.691 1.00 87.06 331 LEU A C 1
ATOM 2611 O O . LEU A 1 331 ? 15.706 -5.841 0.733 1.00 87.06 331 LEU A O 1
ATOM 2615 N N . THR A 1 332 ? 14.696 -4.069 1.691 1.00 91.25 332 THR A N 1
ATOM 2616 C CA . THR A 1 332 ? 14.270 -4.811 2.879 1.00 91.25 332 THR A CA 1
ATOM 2617 C C . THR A 1 332 ? 13.200 -5.856 2.517 1.00 91.25 332 THR A C 1
ATOM 2619 O O . THR A 1 332 ? 12.485 -5.688 1.521 1.00 91.25 332 THR A O 1
ATOM 2622 N N . PRO A 1 333 ? 13.030 -6.923 3.321 1.00 95.81 333 PRO A N 1
ATOM 2623 C CA . PRO A 1 333 ? 11.969 -7.913 3.113 1.00 95.81 333 PRO A CA 1
ATOM 2624 C C . PRO A 1 333 ? 10.577 -7.286 2.912 1.00 95.81 333 PRO A C 1
ATOM 2626 O O . PRO A 1 333 ? 9.857 -7.643 1.979 1.00 95.81 333 PRO A O 1
ATOM 2629 N N . HIS A 1 334 ? 10.215 -6.287 3.725 1.00 97.06 334 HIS A N 1
ATOM 2630 C CA . HIS A 1 334 ? 8.924 -5.589 3.629 1.00 97.06 334 HIS A CA 1
ATOM 2631 C C . HIS A 1 334 ? 8.799 -4.704 2.385 1.00 97.06 334 HIS A C 1
ATOM 2633 O O . HIS A 1 334 ? 7.705 -4.577 1.833 1.00 97.06 334 HIS A O 1
ATOM 2639 N N . GLN A 1 335 ? 9.900 -4.127 1.894 1.00 94.56 335 GLN A N 1
ATOM 2640 C CA . GLN A 1 335 ? 9.911 -3.400 0.619 1.00 94.56 335 GLN A CA 1
ATOM 2641 C C . GLN A 1 335 ? 9.710 -4.342 -0.569 1.00 94.56 335 GLN A C 1
ATOM 2643 O O . GLN A 1 335 ? 8.981 -3.997 -1.496 1.00 94.56 335 GLN A O 1
ATOM 2648 N N . ILE A 1 336 ? 10.284 -5.550 -0.529 1.00 94.81 336 ILE A N 1
ATOM 2649 C CA . ILE A 1 336 ? 10.045 -6.581 -1.551 1.00 94.81 336 ILE A CA 1
ATOM 2650 C C . ILE A 1 336 ? 8.572 -7.005 -1.536 1.00 94.81 336 ILE A C 1
ATOM 2652 O O . ILE A 1 336 ? 7.923 -6.979 -2.581 1.00 94.81 336 ILE A O 1
ATOM 2656 N N . ALA A 1 337 ? 8.020 -7.317 -0.359 1.00 97.81 337 ALA A N 1
ATOM 2657 C CA . ALA A 1 337 ? 6.602 -7.647 -0.199 1.00 97.81 337 ALA A CA 1
ATOM 2658 C C . ALA A 1 337 ? 5.680 -6.531 -0.719 1.00 97.81 337 ALA A C 1
ATOM 2660 O O . ALA A 1 337 ? 4.734 -6.795 -1.460 1.00 97.81 337 ALA A O 1
ATOM 2661 N N . THR A 1 338 ? 5.992 -5.276 -0.388 1.00 97.38 338 THR A N 1
ATOM 2662 C CA . THR A 1 338 ? 5.238 -4.106 -0.857 1.00 97.38 338 THR A CA 1
ATOM 2663 C C . THR A 1 338 ? 5.300 -3.963 -2.375 1.00 97.38 338 THR A C 1
ATOM 2665 O O . THR A 1 338 ? 4.262 -3.771 -3.005 1.00 97.38 338 THR A O 1
ATOM 2668 N N . ARG A 1 339 ? 6.483 -4.100 -2.989 1.00 94.44 339 ARG A N 1
ATOM 2669 C CA . ARG A 1 339 ? 6.630 -4.016 -4.452 1.00 94.44 339 ARG A CA 1
ATOM 2670 C C . ARG A 1 339 ? 5.870 -5.128 -5.166 1.00 94.44 339 ARG A C 1
ATOM 2672 O O . ARG A 1 339 ? 5.200 -4.842 -6.151 1.00 94.44 339 ARG A O 1
ATOM 2679 N N . LEU A 1 340 ? 5.920 -6.361 -4.659 1.00 96.56 340 LEU A N 1
ATOM 2680 C CA . LEU A 1 340 ? 5.147 -7.478 -5.213 1.00 96.56 340 LEU A CA 1
ATOM 2681 C C . LEU A 1 340 ? 3.638 -7.212 -5.139 1.00 96.56 340 LEU A C 1
ATOM 2683 O O . LEU A 1 340 ? 2.936 -7.396 -6.131 1.00 96.56 340 LEU A O 1
ATOM 2687 N N . ALA A 1 341 ? 3.142 -6.750 -3.989 1.00 98.25 341 ALA A N 1
ATOM 2688 C CA . ALA A 1 341 ? 1.722 -6.470 -3.787 1.00 98.25 341 ALA A CA 1
ATOM 2689 C C . ALA A 1 341 ? 1.208 -5.318 -4.658 1.00 98.25 341 ALA A C 1
ATOM 2691 O O . ALA A 1 341 ? 0.169 -5.455 -5.301 1.00 98.25 341 ALA A O 1
ATOM 2692 N N . LEU A 1 342 ? 1.950 -4.214 -4.749 1.00 97.19 342 LEU A N 1
ATOM 2693 C CA . LEU A 1 342 ? 1.564 -3.091 -5.603 1.00 97.19 342 LEU A CA 1
ATOM 2694 C C . LEU A 1 342 ? 1.634 -3.455 -7.087 1.00 97.19 342 LEU A C 1
ATOM 2696 O O . LEU A 1 342 ? 0.764 -3.056 -7.853 1.00 97.19 342 LEU A O 1
ATOM 2700 N N . PHE A 1 343 ? 2.621 -4.255 -7.490 1.00 95.81 343 PHE A N 1
ATOM 2701 C CA . PHE A 1 343 ? 2.740 -4.674 -8.880 1.00 95.81 343 PHE A CA 1
ATOM 2702 C C . PHE A 1 343 ? 1.618 -5.632 -9.301 1.00 95.81 343 PHE A C 1
ATOM 2704 O O . PHE A 1 343 ? 0.997 -5.419 -10.334 1.00 95.81 343 PHE A O 1
ATOM 2711 N N . ILE A 1 344 ? 1.331 -6.668 -8.504 1.00 97.50 344 ILE A N 1
ATOM 2712 C CA . ILE A 1 344 ? 0.386 -7.730 -8.893 1.00 97.50 344 ILE A CA 1
ATOM 2713 C C . ILE A 1 344 ? -1.063 -7.378 -8.532 1.00 97.50 344 ILE A C 1
ATOM 2715 O O . ILE A 1 344 ? -1.977 -7.671 -9.296 1.00 97.50 344 ILE A O 1
ATOM 2719 N N . TRP A 1 345 ? -1.293 -6.778 -7.364 1.00 98.19 345 TRP A N 1
ATOM 2720 C CA . TRP A 1 345 ? -2.637 -6.510 -6.837 1.00 98.19 345 TRP A CA 1
ATOM 2721 C C . TRP A 1 345 ? -3.006 -5.028 -6.818 1.00 98.19 345 TRP A C 1
ATOM 2723 O O . TRP A 1 345 ? -4.138 -4.701 -6.454 1.00 98.19 345 TRP A O 1
ATOM 2733 N N . SER A 1 346 ? -2.069 -4.129 -7.151 1.00 97.44 346 SER A N 1
ATOM 2734 C CA . SER A 1 346 ? -2.239 -2.677 -6.994 1.00 97.44 346 SER A CA 1
ATOM 2735 C C . SER A 1 346 ? -2.822 -2.335 -5.622 1.00 97.44 346 SER A C 1
ATOM 2737 O O . SER A 1 346 ? -3.798 -1.599 -5.527 1.00 97.44 346 SER A O 1
ATOM 2739 N N . SER A 1 347 ? -2.300 -2.967 -4.565 1.00 97.88 347 SER A N 1
ATOM 2740 C CA . SER A 1 347 ? -2.820 -2.877 -3.196 1.00 97.88 347 SER A CA 1
ATOM 2741 C C . SER A 1 347 ? -1.744 -3.237 -2.162 1.00 97.88 347 SER A C 1
ATOM 2743 O O . SER A 1 347 ? -0.604 -3.553 -2.508 1.00 97.88 347 SER A O 1
ATOM 2745 N N . VAL A 1 348 ? -2.097 -3.192 -0.876 1.00 98.00 348 VAL A N 1
ATOM 2746 C CA . VAL A 1 348 ? -1.217 -3.602 0.228 1.00 98.00 348 VAL A CA 1
ATOM 2747 C C . VAL A 1 348 ? -0.967 -5.122 0.234 1.00 98.00 348 VAL A C 1
ATOM 2749 O O . VAL A 1 348 ? -1.852 -5.886 -0.163 1.00 98.00 348 VAL A O 1
ATOM 2752 N N . PRO A 1 349 ? 0.208 -5.588 0.705 1.00 98.31 349 PRO A N 1
ATOM 2753 C CA . PRO A 1 349 ? 0.443 -7.002 0.974 1.00 98.31 349 PRO A CA 1
ATOM 2754 C C . PRO A 1 349 ? -0.555 -7.530 2.009 1.00 98.31 349 PRO A C 1
ATOM 2756 O O . PRO A 1 349 ? -0.960 -6.822 2.935 1.00 98.31 349 PRO A O 1
ATOM 2759 N N . ASP A 1 350 ? -0.947 -8.789 1.854 1.00 97.69 350 ASP A N 1
ATOM 2760 C CA . ASP A 1 350 ? -1.756 -9.487 2.841 1.00 97.69 350 ASP A CA 1
ATOM 2761 C C . ASP A 1 350 ? -0.897 -10.056 3.978 1.00 97.69 350 ASP A C 1
ATOM 2763 O O . ASP A 1 350 ? 0.332 -9.977 3.964 1.00 97.69 350 ASP A O 1
ATOM 2767 N N . GLU A 1 351 ? -1.552 -10.618 4.996 1.00 96.12 351 GLU A N 1
ATOM 2768 C CA . GLU A 1 351 ? -0.858 -11.057 6.209 1.00 96.12 351 GLU A CA 1
ATOM 2769 C C . GLU A 1 351 ? 0.136 -12.194 5.932 1.00 96.12 351 GLU A C 1
ATOM 2771 O O . GLU A 1 351 ? 1.217 -12.205 6.510 1.00 96.12 351 GLU A O 1
ATOM 2776 N N . GLU A 1 352 ? -0.175 -13.106 5.007 1.00 97.94 352 GLU A N 1
ATOM 2777 C CA . GLU A 1 352 ? 0.733 -14.194 4.626 1.00 97.94 352 GLU A CA 1
ATOM 2778 C C . GLU A 1 352 ? 2.039 -13.649 4.021 1.00 97.94 352 GLU A C 1
ATOM 2780 O O . GLU A 1 352 ? 3.132 -14.067 4.405 1.00 97.94 352 GLU A O 1
ATOM 2785 N N . LEU A 1 353 ? 1.944 -12.659 3.125 1.00 98.38 353 LEU A N 1
ATOM 2786 C CA . LEU A 1 353 ? 3.115 -12.027 2.520 1.00 98.38 353 LEU A CA 1
ATOM 2787 C C . LEU A 1 353 ? 3.891 -11.153 3.524 1.00 98.38 353 LEU A C 1
ATOM 2789 O O . LEU A 1 353 ? 5.121 -11.110 3.481 1.00 98.38 353 LEU A O 1
ATOM 2793 N N . LEU A 1 354 ? 3.200 -10.491 4.459 1.00 98.31 354 LEU A N 1
ATOM 2794 C CA . LEU A 1 354 ? 3.840 -9.747 5.550 1.00 98.31 354 LEU A CA 1
ATOM 2795 C C . LEU A 1 354 ? 4.575 -10.672 6.533 1.00 98.31 354 LEU A C 1
ATOM 2797 O O . LEU A 1 354 ? 5.666 -10.330 6.981 1.00 98.31 354 LEU A O 1
ATOM 2801 N N . GLN A 1 355 ? 4.038 -11.855 6.836 1.00 98.12 355 GLN A N 1
ATOM 2802 C CA . GLN A 1 355 ? 4.716 -12.860 7.666 1.00 98.12 355 GLN A CA 1
ATOM 2803 C C . GLN A 1 355 ? 5.950 -13.448 6.969 1.00 98.12 355 GLN A C 1
ATOM 2805 O O . GLN A 1 355 ? 6.988 -13.664 7.602 1.00 98.12 355 GLN A O 1
ATOM 2810 N N . ALA A 1 356 ? 5.878 -13.659 5.653 1.00 98.25 356 ALA A N 1
ATOM 2811 C CA . ALA A 1 356 ? 7.041 -14.046 4.860 1.00 98.25 356 ALA A CA 1
ATOM 2812 C C . ALA A 1 356 ? 8.126 -12.954 4.847 1.00 98.25 356 ALA A C 1
ATOM 2814 O O . ALA A 1 356 ? 9.316 -13.266 4.808 1.00 98.25 356 ALA A O 1
ATOM 2815 N N . ALA A 1 357 ? 7.734 -11.678 4.912 1.00 98.12 357 ALA A N 1
ATOM 2816 C CA . ALA A 1 357 ? 8.670 -10.572 5.085 1.00 98.12 357 ALA A CA 1
ATOM 2817 C C . ALA A 1 357 ? 9.267 -10.524 6.501 1.00 98.12 357 ALA A C 1
ATOM 2819 O O . ALA A 1 357 ? 10.478 -10.380 6.634 1.00 98.12 357 ALA A O 1
ATOM 2820 N N . ASP A 1 358 ? 8.459 -10.703 7.550 1.00 97.94 358 ASP A N 1
ATOM 2821 C CA . ASP A 1 358 ? 8.935 -10.720 8.943 1.00 97.94 358 ASP A CA 1
ATOM 2822 C C . ASP A 1 358 ? 9.955 -11.828 9.216 1.00 97.94 358 ASP A C 1
ATOM 2824 O O . ASP A 1 358 ? 10.909 -11.629 9.961 1.00 97.94 358 ASP A O 1
ATOM 2828 N N . SER A 1 359 ? 9.736 -13.003 8.627 1.00 97.69 359 SER A N 1
ATOM 2829 C CA . SER A 1 359 ? 10.628 -14.160 8.751 1.00 97.69 359 SER A CA 1
ATOM 2830 C C . SER A 1 359 ? 11.800 -14.133 7.767 1.00 97.69 359 SER A C 1
ATOM 2832 O O . SER A 1 359 ? 12.575 -15.086 7.720 1.00 97.69 359 SER A O 1
ATOM 2834 N N . GLU A 1 360 ? 11.905 -13.080 6.950 1.00 97.31 360 GLU A N 1
ATOM 2835 C CA . GLU A 1 360 ? 12.859 -12.939 5.843 1.00 97.31 360 GLU A CA 1
ATOM 2836 C C . GLU A 1 360 ? 12.779 -14.051 4.778 1.00 97.31 360 GLU A C 1
ATOM 2838 O O . GLU A 1 360 ? 13.597 -14.100 3.857 1.00 97.31 360 GLU A O 1
ATOM 2843 N N . ALA A 1 361 ? 11.757 -14.913 4.828 1.00 96.69 361 ALA A N 1
ATOM 2844 C CA . ALA A 1 361 ? 11.523 -15.967 3.847 1.00 96.69 361 ALA A CA 1
ATOM 2845 C C . ALA A 1 361 ? 11.394 -15.398 2.426 1.00 96.69 361 ALA A C 1
ATOM 2847 O O . ALA A 1 361 ? 11.885 -16.002 1.474 1.00 96.69 361 ALA A O 1
ATOM 2848 N N . ILE A 1 362 ? 10.828 -14.193 2.285 1.00 94.44 362 ILE A N 1
ATOM 2849 C CA . ILE A 1 362 ? 10.686 -13.485 1.002 1.00 94.44 362 ILE A CA 1
ATOM 2850 C C . ILE A 1 362 ? 12.030 -13.091 0.354 1.00 94.44 362 ILE A C 1
ATOM 2852 O O . ILE A 1 362 ? 12.050 -12.604 -0.771 1.00 94.44 362 ILE A O 1
ATOM 2856 N N . LEU A 1 363 ? 13.169 -13.295 1.028 1.00 89.31 363 LEU A N 1
ATOM 2857 C CA . LEU A 1 363 ? 14.502 -13.119 0.441 1.00 89.31 363 LEU A CA 1
ATOM 2858 C C . LEU A 1 363 ? 14.975 -14.334 -0.372 1.00 89.31 363 LEU A C 1
ATOM 2860 O O . LEU A 1 363 ? 16.002 -14.242 -1.052 1.00 89.31 363 LEU A O 1
ATOM 2864 N N . ASN A 1 364 ? 14.261 -15.457 -0.294 1.00 90.38 364 ASN A N 1
ATOM 2865 C CA . ASN A 1 364 ? 14.542 -16.676 -1.038 1.00 90.38 364 ASN A CA 1
ATOM 2866 C C . ASN A 1 364 ? 13.719 -16.732 -2.338 1.00 90.38 364 ASN A C 1
ATOM 2868 O O . ASN A 1 364 ? 12.498 -16.584 -2.318 1.00 90.38 364 ASN A O 1
ATOM 2872 N N . ASP A 1 365 ? 14.376 -17.017 -3.463 1.00 89.88 365 ASP A N 1
ATOM 2873 C CA . ASP A 1 365 ? 13.741 -17.050 -4.786 1.00 89.88 365 ASP A CA 1
ATOM 2874 C C . ASP A 1 365 ? 12.571 -18.040 -4.898 1.00 89.88 365 ASP A C 1
ATOM 2876 O O . ASP A 1 365 ? 11.585 -17.754 -5.578 1.00 89.88 365 ASP A O 1
ATOM 2880 N N . ASP A 1 366 ? 12.646 -19.202 -4.245 1.00 92.62 366 ASP A N 1
ATOM 2881 C CA . ASP A 1 366 ? 11.567 -20.193 -4.283 1.00 92.62 366 ASP A CA 1
ATOM 2882 C C . ASP A 1 366 ? 10.352 -19.727 -3.480 1.00 92.62 366 ASP A C 1
ATOM 2884 O O . ASP A 1 366 ? 9.217 -19.943 -3.909 1.00 92.62 366 ASP A O 1
ATOM 2888 N N . GLN A 1 367 ? 10.577 -19.018 -2.372 1.00 94.88 367 GLN A N 1
ATOM 2889 C CA . GLN A 1 367 ? 9.506 -18.380 -1.604 1.00 94.88 367 GLN A CA 1
ATOM 2890 C C . GLN A 1 367 ? 8.868 -17.228 -2.385 1.00 94.88 367 GLN A C 1
ATOM 2892 O O . GLN A 1 367 ? 7.642 -17.128 -2.435 1.00 94.88 367 GLN A O 1
ATOM 2897 N N . ILE A 1 368 ? 9.666 -16.411 -3.083 1.00 93.56 368 ILE A N 1
ATOM 2898 C CA . ILE A 1 368 ? 9.140 -15.378 -3.988 1.00 93.56 368 ILE A CA 1
ATOM 2899 C C . ILE A 1 368 ? 8.256 -16.023 -5.062 1.00 93.56 368 ILE A C 1
ATOM 2901 O O . ILE A 1 368 ? 7.113 -15.609 -5.245 1.00 93.56 368 ILE A O 1
ATOM 2905 N N . ARG A 1 369 ? 8.740 -17.065 -5.753 1.00 95.44 369 ARG A N 1
ATOM 2906 C CA . ARG A 1 369 ? 7.961 -17.770 -6.791 1.00 95.44 369 ARG A CA 1
ATOM 2907 C C . ARG A 1 369 ? 6.670 -18.365 -6.238 1.00 95.44 369 ARG A C 1
ATOM 2909 O O . ARG A 1 369 ? 5.649 -18.336 -6.927 1.00 95.44 369 ARG A O 1
ATOM 2916 N N . LEU A 1 370 ? 6.709 -18.909 -5.023 1.00 97.19 370 LEU A N 1
ATOM 2917 C CA . LEU A 1 370 ? 5.534 -19.445 -4.343 1.00 97.19 370 LEU A CA 1
ATOM 2918 C C . LEU A 1 370 ? 4.489 -18.348 -4.108 1.00 97.19 370 LEU A C 1
ATOM 2920 O O . LEU A 1 370 ? 3.345 -18.508 -4.538 1.00 97.19 370 LEU A O 1
ATOM 2924 N N . HIS A 1 371 ? 4.883 -17.214 -3.522 1.00 98.12 371 HIS A N 1
ATOM 2925 C CA . HIS A 1 371 ? 3.955 -16.109 -3.280 1.00 98.12 371 HIS A CA 1
ATOM 2926 C C . HIS A 1 371 ? 3.449 -15.475 -4.574 1.00 98.12 371 HIS A C 1
ATOM 2928 O O . HIS A 1 371 ? 2.258 -15.202 -4.663 1.00 98.12 371 HIS A O 1
ATOM 2934 N N . VAL A 1 372 ? 4.290 -15.314 -5.599 1.00 97.94 372 VAL A N 1
ATOM 2935 C CA . VAL A 1 372 ? 3.861 -14.796 -6.909 1.00 97.94 372 VAL A CA 1
ATOM 2936 C C . VAL A 1 372 ? 2.783 -15.690 -7.522 1.00 97.94 372 VAL A C 1
ATOM 2938 O O . VAL A 1 372 ? 1.746 -15.185 -7.936 1.00 97.94 372 VAL A O 1
ATOM 2941 N N . ARG A 1 373 ? 2.967 -17.017 -7.535 1.00 98.00 373 ARG A N 1
ATOM 2942 C CA . ARG A 1 373 ? 1.947 -17.947 -8.060 1.00 98.00 373 ARG A CA 1
ATOM 2943 C C . ARG A 1 373 ? 0.638 -17.864 -7.284 1.00 98.00 373 ARG A C 1
ATOM 2945 O O . ARG A 1 373 ? -0.425 -17.828 -7.892 1.00 98.00 373 ARG A O 1
ATOM 2952 N N . ARG A 1 374 ? 0.723 -17.815 -5.953 1.00 98.12 374 ARG A N 1
ATOM 2953 C CA . ARG A 1 374 ? -0.439 -17.652 -5.072 1.00 98.12 374 ARG A CA 1
ATOM 2954 C C . ARG A 1 374 ? -1.176 -16.344 -5.364 1.00 98.12 374 ARG A C 1
ATOM 2956 O O . ARG A 1 374 ? -2.390 -16.350 -5.500 1.00 98.12 374 ARG A O 1
ATOM 2963 N N . MET A 1 375 ? -0.441 -15.243 -5.504 1.00 98.38 375 MET A N 1
ATOM 2964 C CA . MET A 1 375 ? -1.014 -13.926 -5.773 1.00 98.38 375 MET A CA 1
ATOM 2965 C C . MET A 1 375 ? -1.635 -13.831 -7.163 1.00 98.38 375 MET A C 1
ATOM 2967 O O . MET A 1 375 ? -2.688 -13.222 -7.299 1.00 98.38 375 MET A O 1
ATOM 2971 N N . LEU A 1 376 ? -1.028 -14.453 -8.177 1.00 97.88 376 LEU A N 1
ATOM 2972 C CA . LEU A 1 376 ? -1.587 -14.520 -9.529 1.00 97.88 376 LEU A CA 1
ATOM 2973 C C . LEU A 1 376 ? -2.883 -15.346 -9.589 1.00 97.88 376 LEU A C 1
ATOM 2975 O O . LEU A 1 376 ? -3.743 -15.052 -10.413 1.00 97.88 376 LEU A O 1
ATOM 2979 N N . ALA A 1 377 ? -3.038 -16.344 -8.714 1.00 98.12 377 ALA A N 1
ATOM 2980 C CA . ALA A 1 377 ? -4.261 -17.141 -8.603 1.00 98.12 377 ALA A CA 1
ATOM 2981 C C . ALA A 1 377 ? -5.396 -16.435 -7.834 1.00 98.12 377 ALA A C 1
ATOM 2983 O O . ALA A 1 377 ? -6.540 -16.887 -7.886 1.00 98.12 377 ALA A O 1
ATOM 2984 N N . ASP A 1 378 ? -5.098 -15.354 -7.109 1.00 98.25 378 ASP A N 1
ATOM 2985 C CA . ASP A 1 378 ? -6.098 -14.552 -6.403 1.00 98.25 378 ASP A CA 1
ATOM 2986 C C . ASP A 1 378 ? -6.833 -13.622 -7.388 1.00 98.25 378 ASP A C 1
ATOM 2988 O O . ASP A 1 378 ? -6.167 -13.001 -8.217 1.00 98.25 378 ASP A O 1
ATOM 2992 N N . PRO A 1 379 ? -8.168 -13.446 -7.295 1.00 96.75 379 PRO A N 1
ATOM 2993 C CA . PRO A 1 379 ? -8.926 -12.541 -8.167 1.00 96.75 379 PRO A CA 1
ATOM 2994 C C . PRO A 1 379 ? -8.400 -11.099 -8.230 1.00 96.75 379 PRO A C 1
ATOM 2996 O O . PRO A 1 379 ? -8.630 -10.400 -9.216 1.00 96.75 379 PRO A O 1
ATOM 2999 N N . LYS A 1 380 ? -7.673 -10.635 -7.206 1.00 96.31 380 LYS A N 1
ATOM 3000 C CA . LYS A 1 380 ? -7.005 -9.327 -7.214 1.00 96.31 380 LYS A CA 1
ATOM 3001 C C . LYS A 1 380 ? -5.941 -9.197 -8.302 1.00 96.31 380 LYS A C 1
ATOM 3003 O O . LYS A 1 380 ? -5.607 -8.070 -8.656 1.00 96.31 380 LYS A O 1
ATOM 3008 N N . SER A 1 381 ? -5.402 -10.299 -8.830 1.00 96.69 381 SER A N 1
ATOM 3009 C CA . SER A 1 381 ? -4.379 -10.284 -9.886 1.00 96.69 381 SER A CA 1
ATOM 3010 C C . SER A 1 381 ? -4.862 -9.664 -11.190 1.00 96.69 381 SER A C 1
ATOM 3012 O O . SER A 1 381 ? -4.040 -9.174 -11.959 1.00 96.69 381 SER A O 1
ATOM 3014 N N . ARG A 1 382 ? -6.183 -9.577 -11.399 1.00 95.25 382 ARG A N 1
ATOM 3015 C CA . ARG A 1 382 ? -6.785 -8.807 -12.493 1.00 95.25 382 ARG A CA 1
ATOM 3016 C C . ARG A 1 382 ? -6.271 -7.362 -12.545 1.00 95.25 382 ARG A C 1
ATOM 3018 O O . ARG A 1 382 ? -6.109 -6.800 -13.626 1.00 95.25 382 ARG A O 1
ATOM 3025 N N . ALA A 1 383 ? -5.933 -6.785 -11.388 1.00 94.81 383 ALA A N 1
ATOM 3026 C CA . ALA A 1 383 ? -5.341 -5.455 -11.293 1.00 94.81 383 ALA A CA 1
ATOM 3027 C C . ALA A 1 383 ? -4.031 -5.323 -12.091 1.00 94.81 383 ALA A C 1
ATOM 3029 O O . ALA A 1 383 ? -3.726 -4.230 -12.562 1.00 94.81 383 ALA A O 1
ATOM 3030 N N . LEU A 1 384 ? -3.273 -6.408 -12.286 1.00 94.62 384 LEU A N 1
ATOM 3031 C CA . LEU A 1 384 ? -2.078 -6.411 -13.127 1.00 94.62 384 LEU A CA 1
ATOM 3032 C C . LEU A 1 384 ? -2.432 -6.125 -14.596 1.00 94.62 384 LEU A C 1
ATOM 3034 O O . LEU A 1 384 ? -1.800 -5.277 -15.219 1.00 94.62 384 LEU A O 1
ATOM 3038 N N . GLY A 1 385 ? -3.462 -6.767 -15.147 1.00 92.62 385 GLY A N 1
ATOM 3039 C CA . GLY A 1 385 ? -3.938 -6.482 -16.504 1.00 92.62 385 GLY A CA 1
ATOM 3040 C C . GLY A 1 385 ? -4.499 -5.062 -16.621 1.00 92.62 385 GLY A C 1
ATOM 3041 O O . GLY A 1 385 ? -4.077 -4.279 -17.473 1.00 92.62 385 GLY A O 1
ATOM 3042 N N . GLU A 1 386 ? -5.373 -4.675 -15.690 1.00 90.94 386 GLU A N 1
ATOM 3043 C CA . GLU A 1 386 ? -6.069 -3.382 -15.732 1.00 90.94 386 GLU A CA 1
ATOM 3044 C C . GLU A 1 386 ? -5.146 -2.177 -15.505 1.00 90.94 386 GLU A C 1
ATOM 3046 O O . GLU A 1 386 ? -5.307 -1.134 -16.147 1.00 90.94 386 GLU A O 1
ATOM 3051 N N . ASN A 1 387 ? -4.180 -2.300 -14.591 1.00 90.00 387 ASN A N 1
ATOM 3052 C CA . ASN A 1 387 ? -3.327 -1.185 -14.188 1.00 90.00 387 ASN A CA 1
ATOM 3053 C C . ASN A 1 387 ? -1.942 -1.243 -14.811 1.00 90.00 387 ASN A C 1
ATOM 3055 O O . ASN A 1 387 ? -1.372 -0.189 -15.036 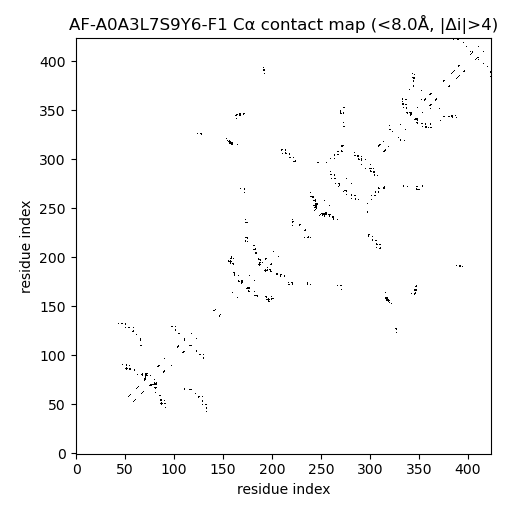1.00 90.00 387 ASN A O 1
ATOM 3059 N N . PHE A 1 388 ? -1.391 -2.408 -15.133 1.00 90.19 388 PHE A N 1
ATOM 3060 C CA . PHE A 1 388 ? -0.116 -2.474 -15.845 1.00 90.19 388 PHE A CA 1
ATOM 3061 C C . PHE A 1 388 ? -0.320 -2.763 -17.333 1.00 90.19 388 PHE A C 1
ATOM 3063 O O . PHE A 1 388 ? 0.137 -1.976 -18.159 1.00 90.19 388 PHE A O 1
ATOM 3070 N N . GLY A 1 389 ? -1.044 -3.830 -17.683 1.00 89.88 389 GLY A N 1
ATOM 3071 C CA . GLY A 1 389 ? -1.233 -4.277 -19.070 1.00 89.88 389 GLY A CA 1
ATOM 3072 C C . GLY A 1 389 ? -1.829 -3.200 -19.979 1.00 89.88 389 GLY A C 1
ATOM 3073 O O . GLY A 1 389 ? -1.229 -2.837 -20.991 1.00 89.88 389 GLY A O 1
ATOM 3074 N N . LEU A 1 390 ? -2.958 -2.609 -19.579 1.00 88.88 390 LEU A N 1
ATOM 3075 C CA . LEU A 1 390 ? -3.614 -1.553 -20.359 1.00 88.88 390 LEU A CA 1
ATOM 3076 C C . LEU A 1 390 ? -2.782 -0.266 -20.463 1.00 88.88 390 LEU A C 1
ATOM 3078 O O . LEU A 1 390 ? -2.879 0.431 -21.470 1.00 88.88 390 LEU A O 1
ATOM 3082 N N . GLN A 1 391 ? -1.972 0.070 -19.453 1.00 87.62 391 GLN A N 1
ATOM 3083 C CA . GLN A 1 391 ? -1.062 1.224 -19.521 1.00 87.62 391 GLN A CA 1
ATOM 3084 C C . GLN A 1 391 ? 0.097 0.949 -20.474 1.00 87.62 391 GLN A C 1
ATOM 3086 O O . GLN A 1 391 ? 0.371 1.745 -21.368 1.00 87.62 391 GLN A O 1
ATOM 3091 N N . TRP A 1 392 ? 0.716 -0.221 -20.332 1.00 87.19 392 TRP A N 1
ATOM 3092 C CA . TRP A 1 392 ? 1.839 -0.652 -21.152 1.00 87.19 392 TRP A CA 1
ATOM 3093 C C . TRP A 1 392 ? 1.483 -0.733 -22.641 1.00 87.19 392 TRP A C 1
ATOM 3095 O O . TRP A 1 392 ? 2.275 -0.326 -23.487 1.00 87.19 392 TRP A O 1
ATOM 3105 N N . LEU A 1 393 ? 0.275 -1.203 -22.961 1.00 87.12 393 LEU A N 1
ATOM 3106 C CA . LEU A 1 393 ? -0.230 -1.283 -24.334 1.00 87.12 393 LEU A CA 1
ATOM 3107 C C . LEU A 1 393 ? -0.841 0.035 -24.846 1.00 87.12 393 LEU A C 1
ATOM 3109 O O . LEU A 1 393 ? -1.197 0.120 -26.019 1.00 87.12 393 LEU A O 1
ATOM 3113 N N . GLY A 1 394 ? -0.995 1.058 -23.995 1.00 84.00 394 GLY A N 1
ATOM 3114 C CA . GLY A 1 394 ? -1.649 2.319 -24.365 1.00 84.00 394 GLY A CA 1
ATOM 3115 C C . GLY A 1 394 ? -3.161 2.195 -24.605 1.00 84.00 394 GLY A C 1
ATOM 3116 O O . GLY A 1 394 ? -3.737 2.984 -25.349 1.00 84.00 394 GLY A O 1
ATOM 3117 N N . LEU A 1 395 ? -3.816 1.213 -23.979 1.00 83.69 395 LEU A N 1
ATOM 3118 C CA . LEU A 1 395 ? -5.224 0.853 -24.191 1.00 83.69 395 LEU A CA 1
ATOM 3119 C C . LEU A 1 395 ? -6.188 1.435 -23.145 1.00 83.69 395 LEU A C 1
ATOM 3121 O O . LEU A 1 395 ? -7.384 1.153 -23.189 1.00 83.69 395 LEU A O 1
ATOM 3125 N N . ARG A 1 396 ? -5.722 2.274 -22.209 1.00 78.56 396 ARG A N 1
ATOM 3126 C CA . ARG A 1 396 ? -6.613 2.904 -21.210 1.00 78.56 396 ARG A CA 1
ATOM 3127 C C . ARG A 1 396 ? -7.748 3.719 -21.843 1.00 78.56 396 ARG A C 1
ATOM 3129 O O . ARG A 1 396 ? -8.868 3.644 -21.355 1.00 78.56 396 ARG A O 1
ATOM 3136 N N . GLY A 1 397 ? -7.464 4.435 -22.932 1.00 72.44 397 GLY A N 1
ATOM 3137 C CA . GLY A 1 397 ? -8.441 5.249 -23.666 1.00 72.44 397 GLY A CA 1
ATOM 3138 C C . GLY A 1 397 ? -9.262 4.477 -24.702 1.00 72.44 397 GLY A C 1
ATOM 3139 O O . GLY A 1 397 ? -9.992 5.093 -25.472 1.00 72.44 397 GLY A O 1
ATOM 3140 N N . PHE A 1 398 ? -9.151 3.145 -24.764 1.00 71.69 398 PHE A N 1
ATOM 3141 C CA . PHE A 1 398 ? -9.842 2.344 -25.781 1.00 71.69 398 PHE A CA 1
ATOM 3142 C C . PHE A 1 398 ? -11.370 2.509 -25.721 1.00 71.69 398 PHE A C 1
ATOM 3144 O O . PHE A 1 398 ? -12.028 2.558 -26.753 1.00 71.69 398 PHE A O 1
ATOM 3151 N N . SER A 1 399 ? -11.927 2.691 -24.521 1.00 66.81 399 SER A N 1
ATOM 3152 C CA . SER A 1 399 ? -13.356 2.958 -24.314 1.00 66.81 399 SER A CA 1
ATOM 3153 C C . SER A 1 399 ? -13.796 4.382 -24.672 1.00 66.81 399 SER A C 1
ATOM 3155 O O . SER A 1 399 ? -14.989 4.651 -24.670 1.00 66.81 399 SER A O 1
ATOM 3157 N N . GLU A 1 400 ? -12.866 5.303 -24.939 1.00 73.00 400 GLU A N 1
ATOM 3158 C CA . GLU A 1 400 ? -13.172 6.696 -25.305 1.00 73.00 400 GLU A CA 1
ATOM 3159 C C . GLU A 1 400 ? -13.200 6.905 -26.827 1.00 73.00 400 GLU A C 1
ATOM 3161 O O . GLU A 1 400 ? -13.710 7.916 -27.316 1.00 73.00 400 GLU A O 1
ATOM 3166 N N . VAL A 1 401 ? -12.655 5.953 -27.591 1.00 75.19 401 VAL A N 1
ATOM 3167 C CA . VAL A 1 401 ? -12.623 5.994 -29.052 1.00 75.19 401 VAL A CA 1
ATOM 3168 C C . VAL A 1 401 ? -13.739 5.111 -29.597 1.00 75.19 401 VAL A C 1
ATOM 3170 O O . VAL A 1 401 ? -13.660 3.886 -29.556 1.00 75.19 401 VAL A O 1
ATOM 3173 N N . HIS A 1 402 ? -14.765 5.744 -30.162 1.00 79.56 402 HIS A N 1
ATOM 3174 C CA . HIS A 1 402 ? -15.844 5.050 -30.860 1.00 79.56 402 HIS A CA 1
ATOM 3175 C C . HIS A 1 402 ? -15.642 5.171 -32.377 1.00 79.56 402 HIS A C 1
ATOM 3177 O O . HIS A 1 402 ? -15.684 6.286 -32.908 1.00 79.56 402 HIS A O 1
ATOM 3183 N N . PRO A 1 403 ? -15.409 4.054 -33.090 1.00 83.25 403 PRO A N 1
ATOM 3184 C CA . PRO A 1 403 ? -15.494 4.007 -34.541 1.00 83.25 403 PRO A CA 1
ATOM 3185 C C . PRO A 1 403 ? -16.846 4.526 -35.029 1.00 83.25 403 PRO A C 1
ATOM 3187 O O . PRO A 1 403 ? -17.868 4.385 -34.359 1.00 83.25 403 PRO A O 1
ATOM 3190 N N . ASP A 1 404 ? -16.844 5.125 -36.216 1.00 86.56 404 ASP A N 1
ATOM 3191 C CA . ASP A 1 404 ? -18.064 5.611 -36.849 1.00 86.56 404 ASP A CA 1
ATOM 3192 C C . ASP A 1 404 ? -19.045 4.447 -37.066 1.00 86.56 404 ASP A C 1
ATOM 3194 O O . ASP A 1 404 ? -18.719 3.475 -37.749 1.00 86.56 404 ASP A O 1
ATOM 3198 N N . GLY A 1 405 ? -20.237 4.543 -36.473 1.00 83.31 405 GLY A N 1
ATOM 3199 C CA . GLY A 1 405 ? -21.231 3.470 -36.499 1.00 83.31 405 GLY A CA 1
ATOM 3200 C C . GLY A 1 405 ? -21.843 3.203 -37.878 1.00 83.31 405 GLY A C 1
ATOM 3201 O O . GLY A 1 405 ? -22.393 2.124 -38.087 1.00 83.31 405 GLY A O 1
ATOM 3202 N N . GLU A 1 406 ? -21.738 4.135 -38.833 1.00 87.12 406 GLU A N 1
ATOM 3203 C CA . GLU A 1 406 ? -22.138 3.889 -40.224 1.00 87.12 406 GLU A CA 1
ATOM 3204 C C . GLU A 1 406 ? -21.061 3.102 -40.981 1.00 87.12 406 GLU A C 1
ATOM 3206 O O . GLU A 1 406 ? -21.384 2.239 -41.799 1.00 87.12 406 GLU A O 1
ATOM 3211 N N . LEU A 1 407 ? -19.780 3.373 -40.703 1.00 88.50 407 LEU A N 1
ATOM 3212 C CA . LEU A 1 407 ? -18.650 2.678 -41.333 1.00 88.50 407 LEU A CA 1
ATOM 3213 C C . LEU A 1 407 ? -18.335 1.324 -40.682 1.00 88.50 407 LEU A C 1
ATOM 3215 O O . LEU A 1 407 ? -17.876 0.410 -41.367 1.00 88.50 407 LEU A O 1
ATOM 3219 N N . PHE A 1 408 ? -18.586 1.191 -39.379 1.00 87.44 408 PHE A N 1
ATOM 3220 C CA . PHE A 1 408 ? -18.280 0.007 -38.575 1.00 87.44 408 PHE A CA 1
ATOM 3221 C C . PHE A 1 408 ? -19.501 -0.442 -37.754 1.00 87.44 408 PHE A C 1
ATOM 3223 O O . PHE A 1 408 ? -19.452 -0.446 -36.525 1.00 87.44 408 PHE A O 1
ATOM 3230 N N . PRO A 1 409 ? -20.600 -0.866 -38.404 1.00 85.50 409 PRO A N 1
ATOM 3231 C CA . PRO A 1 409 ? -21.846 -1.224 -37.719 1.00 85.50 409 PRO A CA 1
ATOM 3232 C C . PRO A 1 409 ? -21.729 -2.463 -36.815 1.00 85.50 409 PRO A C 1
ATOM 3234 O O . PRO A 1 409 ? -22.586 -2.686 -35.965 1.00 85.50 409 PRO A O 1
ATOM 3237 N N . GLU A 1 410 ? -20.683 -3.278 -36.989 1.00 84.75 410 GLU A N 1
ATOM 3238 C CA . GLU A 1 410 ? -20.384 -4.429 -36.124 1.00 84.75 410 GLU A CA 1
ATOM 3239 C C . GLU A 1 410 ? -19.685 -4.027 -34.813 1.00 84.75 410 GLU A C 1
ATOM 3241 O O . GLU A 1 410 ? -19.631 -4.823 -33.874 1.00 84.75 410 GLU A O 1
ATOM 3246 N N . TYR A 1 411 ? -19.167 -2.796 -34.723 1.00 82.31 411 TYR A N 1
ATOM 3247 C CA . TYR A 1 411 ? -18.549 -2.280 -33.507 1.00 82.31 411 TYR A CA 1
ATOM 3248 C C . TYR A 1 411 ? -19.627 -1.856 -32.505 1.00 82.31 411 TYR A C 1
ATOM 3250 O O . TYR A 1 411 ? -20.042 -0.700 -32.442 1.00 82.31 411 TYR A O 1
ATOM 3258 N N . ALA A 1 412 ? -20.104 -2.829 -31.732 1.00 82.44 412 ALA A N 1
ATOM 3259 C CA . ALA A 1 412 ? -21.008 -2.617 -30.609 1.00 82.44 412 ALA A CA 1
ATOM 3260 C C . ALA A 1 412 ? -20.236 -2.470 -29.286 1.00 82.44 412 ALA A C 1
ATOM 3262 O O . ALA A 1 412 ? -19.108 -2.949 -29.157 1.00 82.44 412 ALA A O 1
ATOM 3263 N N . ASP A 1 413 ? -20.879 -1.896 -28.265 1.00 81.06 413 ASP A N 1
ATOM 3264 C CA . ASP A 1 413 ? -20.297 -1.748 -26.919 1.00 81.06 413 ASP A CA 1
ATOM 3265 C C . ASP A 1 413 ? -19.826 -3.086 -26.324 1.00 81.06 413 ASP A C 1
ATOM 3267 O O . ASP A 1 413 ? -18.835 -3.141 -25.597 1.00 81.06 413 ASP A O 1
ATOM 3271 N N . THR A 1 414 ? -20.496 -4.189 -26.672 1.00 85.81 414 THR A N 1
ATOM 3272 C CA . THR A 1 414 ? -20.088 -5.541 -26.268 1.00 85.81 414 THR A CA 1
ATOM 3273 C C . THR A 1 414 ? -18.747 -5.939 -26.879 1.00 85.81 414 THR A C 1
ATOM 3275 O O . THR A 1 414 ? -17.891 -6.436 -26.160 1.00 85.81 414 THR A O 1
ATOM 3278 N N . LEU A 1 415 ? -18.518 -5.650 -28.168 1.00 86.25 415 LEU A N 1
ATOM 3279 C CA . LEU A 1 415 ? -17.232 -5.921 -28.818 1.00 86.25 415 LEU A CA 1
ATOM 3280 C C . LEU A 1 415 ? -16.122 -5.056 -28.208 1.00 86.25 415 LEU A C 1
ATOM 3282 O O . LEU A 1 415 ? -15.021 -5.545 -27.982 1.00 86.25 415 LEU A O 1
ATOM 3286 N N . ALA A 1 416 ? -16.410 -3.790 -27.894 1.00 80.69 416 ALA A N 1
ATOM 3287 C CA . ALA A 1 416 ? -15.451 -2.916 -27.219 1.00 80.69 416 ALA A CA 1
ATOM 3288 C C . ALA A 1 416 ? -15.061 -3.453 -25.828 1.00 80.69 416 ALA A C 1
ATOM 3290 O O . ALA A 1 416 ? -13.887 -3.415 -25.453 1.00 80.69 416 ALA A O 1
ATOM 3291 N N . SER A 1 417 ? -16.033 -3.989 -25.081 1.00 82.94 417 SER A N 1
ATOM 3292 C CA . SER A 1 417 ? -15.789 -4.654 -23.799 1.00 82.94 417 SER A CA 1
ATOM 3293 C C . SER A 1 417 ? -14.965 -5.932 -23.962 1.00 82.94 417 SER A C 1
ATOM 3295 O O . SER A 1 417 ? -14.023 -6.126 -23.202 1.00 82.94 417 SER A O 1
ATOM 3297 N N . ASP A 1 418 ? -15.277 -6.773 -24.950 1.00 87.69 418 ASP A N 1
ATOM 3298 C CA . ASP A 1 418 ? -14.560 -8.030 -25.205 1.00 87.69 418 ASP A CA 1
ATOM 3299 C C . ASP A 1 418 ? -13.099 -7.776 -25.618 1.00 87.69 418 ASP A C 1
ATOM 3301 O O . ASP A 1 418 ? -12.189 -8.430 -25.115 1.00 87.69 418 ASP A O 1
ATOM 3305 N N . LEU A 1 419 ? -12.853 -6.772 -26.469 1.00 85.19 419 LEU A N 1
ATOM 3306 C CA . LEU A 1 419 ? -11.500 -6.362 -26.873 1.00 85.19 419 LEU A CA 1
ATOM 3307 C C . LEU A 1 419 ? -10.684 -5.818 -25.695 1.00 85.19 419 LEU A C 1
ATOM 3309 O O . LEU A 1 419 ? -9.477 -6.043 -25.613 1.00 85.19 419 LEU A O 1
ATOM 3313 N N . ARG A 1 420 ? -11.331 -5.099 -24.770 1.00 84.38 420 ARG A N 1
ATOM 3314 C CA . ARG A 1 420 ? -10.691 -4.670 -23.522 1.00 84.38 420 ARG A CA 1
ATOM 3315 C C . ARG A 1 420 ? -10.382 -5.869 -22.627 1.00 84.38 420 ARG A C 1
ATOM 3317 O O . ARG A 1 420 ? -9.303 -5.907 -22.044 1.00 84.38 420 ARG A O 1
ATOM 3324 N N . GLU A 1 421 ? -11.323 -6.800 -22.501 1.00 88.62 421 GLU A N 1
ATOM 3325 C CA . GLU A 1 421 ? -11.188 -7.997 -21.669 1.00 88.62 421 GLU A CA 1
ATOM 3326 C C . GLU A 1 421 ? -10.061 -8.908 -22.158 1.00 88.62 421 GLU A C 1
ATOM 3328 O O . GLU A 1 421 ? -9.339 -9.460 -21.344 1.00 88.62 421 GLU A O 1
ATOM 3333 N N . GLU A 1 422 ? -9.837 -9.010 -23.470 1.00 86.81 422 GLU A N 1
ATOM 3334 C CA . GLU A 1 422 ? -8.713 -9.771 -24.034 1.00 86.81 422 GLU A CA 1
ATOM 3335 C C . GLU A 1 422 ? -7.338 -9.257 -23.561 1.00 86.81 422 GLU A C 1
ATOM 3337 O O . GLU A 1 422 ? -6.373 -10.020 -23.489 1.00 86.81 422 GLU A O 1
ATOM 3342 N N . ALA A 1 423 ? -7.238 -7.968 -23.221 1.00 82.56 423 ALA A N 1
ATOM 3343 C CA . ALA A 1 423 ? -6.002 -7.336 -22.770 1.00 82.56 423 ALA A CA 1
ATOM 3344 C C . ALA A 1 423 ? -5.770 -7.405 -21.244 1.00 82.56 423 ALA A C 1
ATOM 3346 O O . ALA A 1 423 ? -4.725 -6.934 -20.779 1.00 82.56 423 ALA A O 1
ATOM 3347 N N . VAL A 1 424 ? -6.721 -7.947 -20.471 1.00 86.88 424 VAL A N 1
ATOM 3348 C CA . VAL A 1 424 ? -6.703 -8.018 -18.996 1.00 86.88 424 VAL A CA 1
ATOM 3349 C C . VAL A 1 424 ? -6.622 -9.462 -18.529 1.00 86.88 424 VAL A C 1
ATOM 3351 O O . VAL A 1 424 ? -5.732 -9.732 -17.688 1.00 86.88 424 VAL A O 1
#

Mean predicted aligned error: 15.57 Å

Sequence (424 aa):
MRMNPTSDLVARLCWRRLLMWSLIAAIGIAVPSGMFVNVQADEHEKKVESWKKTYEEKILPIVEARCVQCHRGDKIEGEFDFGKFPNGQSAVDAGDAWERVAKRIRLNEMPPQGSPGLSDEQKGQFHRWVDSRPNQDLCKQLASEETQSWYRGFVMSRRLTQTEYRNAIRDVVGVPLQPDEEPPSDGAGGEGFDTVGDALFTSTIHLESYLAIADRVIEDALPDAQTSDDPAKAAIRNRLLIVLPKSLQPDSSRSDAEAAAEIIAQFARRAWRRPVTEDEKLRLMQLYEASTGRDRGFLASVREPLKAVLVSPHFLFVVETEPDATGVIRLTPHQIATRLALFIWSSVPDEELLQAADSEAILNDDQIRLHVRRMLADPKSRALGENFGLQWLGLRGFSEVHPDGELFPEYADTLASDLREEAV

Radius of gyration: 29.91 Å; Cα contacts (8 Å, |Δi|>4): 426; chains: 1; bounding box: 75×72×71 Å

Secondary structure (DSSP, 8-state):
----TTHHHHHHHHHHHHHHHHHGGGS-----TTSHHHHHHHHHHHHHHHHHHHIIIIIHHHHHHHTTTTSSSS--GGG--GGG--SHHHHHHTHHHHHHHHHHHHTT-SSPTTS-PPPHHHHHHHHHHHHTPPPS-HHHHTSSHHHHH---S----EEPPHHHHHHHHHHHHS-PPPGGGSPPPPPP-SSS-TT-GGG----HHHHHHHHHHHHHHHHHHS-SSS----HHHHHHHHHH-SS--TTT-TT-SS-HHHHHHHHHHHHHHHHHTSPPPHHHHHHHHHHHHHH--TT--HHHHHHHHHHHHHHSHHHHEE-PPPPSSSS--PPPHHHHHHHHHHHHHSS---HHHHHHHHTTGGGSHHHHHHHHHHHHHSGGGHHIIIIIIHHHTT-GGGGG----TTT-TT--HHHHHHHHHHT-

pLDDT: mean 81.84, std 17.9, range [26.97, 98.75]

Foldseek 3Di:
DDDDDPVPVVVVVVVVVVVVVVVVVPDDDDDPPPPPVVPVVVVLVVLLVVLQVLCQPQVLVCCVVFPQVQADDPRHDPVHHCVQPNTSVSCLVPLVVLVVVLVCLVVVVPPPPPGDHDDPVSNVSSVVSSVSRRDPDVVVVCDDPCVVPDPPDDPAKAFQFQLLLQQALCVLQVDGDDPVLTQDHFDDPVLLASRRRVRRDDDPSNLVSLLVCLLVSLCQQQPPDPDDPDPSSVVSVCSQQVDDACLRPVPGPHHLLRSLLVSLQVSLCQQLLHHDDPVRSVVLSVQLVVQPPDPDDSSRSSSRSSSVSSSDCSRGILDWDDDPDDDDDDTQQSSLQQVLCCQQQVYTHDPVSSVCRVVVVSVDPVSVVVVSVVSCPDPSSVCNLVRPQCSVVVNVCLVVDDDDCVVCVVPDPVVSVVVSVVSD

Solvent-accessible surface area (backbone atoms only — not comparable to full-atom values): 24478 Å² total; per-residue (Å²): 141,80,86,75,81,72,70,60,58,61,55,53,58,57,50,53,59,61,56,56,61,70,61,58,80,78,59,96,70,92,65,84,83,72,68,73,68,54,54,59,56,55,51,49,52,53,49,48,51,54,49,24,51,47,34,54,75,60,44,47,60,50,41,61,75,60,44,36,86,46,13,39,75,99,60,45,55,90,84,44,56,58,74,74,44,87,42,30,66,46,43,62,80,36,47,73,58,52,52,54,52,50,50,37,45,72,70,61,62,46,56,52,94,93,50,76,69,76,51,74,68,55,49,51,52,52,48,54,53,64,74,62,56,69,85,87,50,72,73,57,67,71,66,40,77,58,68,77,72,53,83,90,57,82,76,62,61,21,54,55,41,45,65,29,44,42,40,27,42,28,73,63,56,57,52,74,71,52,88,89,64,55,50,72,81,68,53,50,58,81,79,51,39,52,81,40,32,93,46,45,73,86,52,70,68,42,55,53,35,41,53,53,43,28,49,50,51,45,43,75,40,50,53,93,69,93,79,63,92,49,66,67,60,48,52,25,30,51,68,53,50,76,52,62,19,31,89,83,33,79,88,39,93,33,50,55,70,57,25,44,53,54,33,51,45,54,49,41,20,50,53,46,50,39,88,69,50,70,70,56,49,50,56,40,48,51,46,25,59,71,41,51,53,94,88,45,50,71,59,68,11,53,42,52,33,54,30,51,43,58,64,27,65,60,41,44,33,54,75,68,84,79,72,96,61,90,80,92,78,83,74,53,38,39,53,50,35,42,51,53,20,40,58,38,40,31,22,61,45,52,69,70,49,47,50,30,19,76,69,46,47,52,76,38,70,68,49,41,53,50,51,51,54,55,48,61,71,36,82,54,25,50,38,25,16,64,63,45,39,24,32,76,71,66,47,73,58,54,89,76,62,76,74,57,58,87,85,37,70,81,71,41,76,65,53,57,49,51,61,52,54,75,56,73